Protein AF-K0S6M7-F1 (afdb_monomer_lite)

Structure (mmCIF, N/CA/C/O backbone):
data_AF-K0S6M7-F1
#
_entry.id   AF-K0S6M7-F1
#
loop_
_atom_site.group_PDB
_atom_site.id
_atom_site.type_symbol
_atom_site.label_atom_id
_atom_site.label_alt_id
_atom_site.label_comp_id
_atom_site.label_asym_id
_atom_site.label_entity_id
_atom_site.label_seq_id
_atom_site.pdbx_PDB_ins_code
_atom_site.Cartn_x
_atom_site.Cartn_y
_atom_site.Cartn_z
_atom_site.occupancy
_atom_site.B_iso_or_equiv
_atom_site.auth_seq_id
_atom_site.auth_comp_id
_atom_site.auth_asym_id
_atom_site.auth_atom_id
_atom_site.pdbx_PDB_model_num
ATOM 1 N N . MET A 1 1 ? 12.655 -8.900 68.669 1.00 44.62 1 MET A N 1
ATOM 2 C CA . MET A 1 1 ? 13.745 -7.901 68.708 1.00 44.62 1 MET A CA 1
ATOM 3 C C . MET A 1 1 ? 15.078 -8.622 68.578 1.00 44.62 1 MET A C 1
ATOM 5 O O . MET A 1 1 ? 15.475 -9.319 69.501 1.00 44.62 1 MET A O 1
ATOM 9 N N . ARG A 1 2 ? 15.719 -8.536 67.410 1.00 35.47 2 ARG A N 1
ATOM 10 C CA . ARG A 1 2 ? 17.081 -9.029 67.156 1.00 35.47 2 ARG A CA 1
ATOM 11 C C . ARG A 1 2 ? 17.797 -7.973 66.315 1.00 35.47 2 ARG A C 1
ATOM 13 O O . ARG A 1 2 ? 17.216 -7.486 65.352 1.00 35.47 2 ARG A O 1
ATOM 20 N N . GLY A 1 3 ? 18.984 -7.583 66.777 1.00 38.50 3 GLY A N 1
ATOM 21 C CA . GLY A 1 3 ? 19.804 -6.495 66.242 1.00 38.50 3 GLY A CA 1
ATOM 22 C C . GLY A 1 3 ? 20.511 -6.815 64.918 1.00 38.50 3 GLY A C 1
ATOM 23 O O . GLY A 1 3 ? 20.361 -7.921 64.390 1.00 38.50 3 GLY A O 1
ATOM 24 N N . PRO A 1 4 ? 21.265 -5.840 64.378 1.00 50.72 4 PRO A N 1
ATOM 25 C CA . PRO A 1 4 ? 21.729 -5.843 62.998 1.00 50.72 4 PRO A CA 1
ATOM 26 C C . PRO A 1 4 ? 22.989 -6.698 62.824 1.00 50.72 4 PRO A C 1
ATOM 28 O O . PRO A 1 4 ? 23.855 -6.744 63.698 1.00 50.72 4 PRO A O 1
ATOM 31 N N . ARG A 1 5 ? 23.090 -7.371 61.673 1.00 38.66 5 ARG A N 1
ATOM 32 C CA . ARG A 1 5 ? 24.299 -8.070 61.224 1.00 38.66 5 ARG A CA 1
ATOM 33 C C . ARG A 1 5 ? 25.057 -7.208 60.218 1.00 38.66 5 ARG A C 1
ATOM 35 O O . ARG A 1 5 ? 24.450 -6.558 59.373 1.00 38.66 5 ARG A O 1
ATOM 42 N N . ALA A 1 6 ? 26.374 -7.233 60.380 1.00 38.31 6 ALA A N 1
ATOM 43 C CA . ALA A 1 6 ? 27.379 -6.496 59.634 1.00 38.31 6 ALA A CA 1
ATOM 44 C C . ALA A 1 6 ? 27.453 -6.885 58.148 1.00 38.31 6 ALA A C 1
ATOM 46 O O . ALA A 1 6 ? 27.149 -8.018 57.772 1.00 38.31 6 ALA A O 1
ATOM 47 N N . ALA A 1 7 ? 27.895 -5.918 57.345 1.00 43.97 7 ALA A N 1
ATOM 48 C CA . ALA A 1 7 ? 28.248 -6.059 55.939 1.00 43.97 7 ALA A CA 1
ATOM 49 C C . ALA A 1 7 ? 29.535 -6.886 55.753 1.00 43.97 7 ALA A C 1
ATOM 51 O O . ALA A 1 7 ? 30.409 -6.836 56.623 1.00 43.97 7 ALA A O 1
ATOM 52 N N . PRO A 1 8 ? 29.696 -7.586 54.618 1.00 50.59 8 PRO A N 1
ATOM 53 C CA . PRO A 1 8 ? 31.002 -7.997 54.145 1.00 50.59 8 PRO A CA 1
ATOM 54 C C . PRO A 1 8 ? 31.508 -7.038 53.060 1.00 50.59 8 PRO A C 1
ATOM 56 O O . PRO A 1 8 ? 30.879 -6.862 52.016 1.00 50.59 8 PRO A O 1
ATOM 59 N N . ASP A 1 9 ? 32.683 -6.471 53.315 1.00 46.25 9 ASP A N 1
ATOM 60 C CA . ASP A 1 9 ? 33.577 -5.956 52.286 1.00 46.25 9 ASP A CA 1
ATOM 61 C C . ASP A 1 9 ? 34.041 -7.115 51.395 1.00 46.25 9 ASP A C 1
ATOM 63 O O . ASP A 1 9 ? 34.521 -8.140 51.885 1.00 46.25 9 ASP A O 1
ATOM 67 N N . SER A 1 10 ? 33.954 -6.939 50.079 1.00 42.34 10 SER A N 1
ATOM 68 C CA . SER A 1 10 ? 34.803 -7.680 49.147 1.00 42.34 10 SER A CA 1
ATOM 69 C C . SER A 1 10 ? 35.083 -6.830 47.912 1.00 42.34 10 SER A C 1
ATOM 71 O O . SER A 1 10 ? 34.267 -6.699 47.006 1.00 42.34 10 SER A O 1
ATOM 73 N N . ASN A 1 11 ? 36.277 -6.237 47.926 1.00 45.56 11 ASN A N 1
ATOM 74 C CA . ASN A 1 11 ? 36.994 -5.791 46.744 1.00 45.56 11 ASN A CA 1
ATOM 75 C C . ASN A 1 11 ? 37.293 -7.010 45.864 1.00 45.56 11 ASN A C 1
ATOM 77 O O . ASN A 1 11 ? 38.089 -7.867 46.244 1.00 45.56 11 ASN A O 1
ATOM 81 N N . ALA A 1 12 ? 36.694 -7.048 44.680 1.00 39.88 12 ALA A N 1
ATOM 82 C CA . ALA A 1 12 ? 37.179 -7.823 43.549 1.00 39.88 12 ALA A CA 1
ATOM 83 C C . ALA A 1 12 ? 36.986 -6.962 42.297 1.00 39.88 12 ALA A C 1
ATOM 85 O O . ALA A 1 12 ? 35.927 -6.957 41.676 1.00 39.88 12 ALA A O 1
ATOM 86 N N . SER A 1 13 ? 38.009 -6.169 41.981 1.00 39.59 13 SER A N 1
ATOM 87 C CA . SER A 1 13 ? 38.162 -5.508 40.690 1.00 39.59 13 SER A CA 1
ATOM 88 C C . SER A 1 13 ? 38.384 -6.588 39.632 1.00 39.59 13 SER A C 1
ATOM 90 O O . SER A 1 13 ? 39.463 -7.176 39.553 1.00 39.59 13 SER A O 1
ATOM 92 N N . VAL A 1 14 ? 37.338 -6.886 38.868 1.00 40.25 14 VAL A N 1
ATOM 93 C CA . VAL A 1 14 ? 37.444 -7.641 37.622 1.00 40.25 14 VAL A CA 1
ATOM 94 C C . VAL A 1 14 ? 37.704 -6.611 36.530 1.00 40.25 14 VAL A C 1
ATOM 96 O O . VAL A 1 14 ? 36.808 -5.840 36.194 1.00 40.25 14 VAL A O 1
ATOM 99 N N . ASP A 1 15 ? 38.941 -6.574 36.035 1.00 37.75 15 ASP A N 1
ATOM 100 C CA . ASP A 1 15 ? 39.286 -5.909 34.778 1.00 37.75 15 ASP A CA 1
ATOM 101 C C . ASP A 1 15 ? 38.483 -6.575 33.656 1.00 37.75 15 ASP A C 1
ATOM 103 O O . ASP A 1 15 ? 38.713 -7.737 33.306 1.00 37.75 15 ASP A O 1
ATOM 107 N N . VAL A 1 16 ? 37.501 -5.846 33.130 1.00 38.31 16 VAL A N 1
ATOM 108 C CA . VAL A 1 16 ? 36.815 -6.182 31.885 1.00 38.31 16 VAL A CA 1
ATOM 109 C C . VAL A 1 16 ? 37.610 -5.510 30.773 1.00 38.31 16 VAL A C 1
ATOM 111 O O . VAL A 1 16 ? 37.696 -4.288 30.707 1.00 38.31 16 VAL A O 1
ATOM 114 N N . SER A 1 17 ? 38.250 -6.337 29.954 1.00 37.91 17 SER A N 1
ATOM 115 C CA . SER A 1 17 ? 38.956 -5.935 28.742 1.00 37.91 17 SER A CA 1
ATOM 116 C C . SER A 1 17 ? 37.945 -5.420 27.711 1.00 37.91 17 SER A C 1
ATOM 118 O O . SER A 1 17 ? 37.214 -6.222 27.135 1.00 37.91 17 SER A O 1
ATOM 120 N N . ASP A 1 18 ? 37.913 -4.105 27.489 1.00 41.56 18 ASP A N 1
ATOM 121 C CA . ASP A 1 18 ? 37.237 -3.437 26.364 1.00 41.56 18 ASP A CA 1
ATOM 122 C C . ASP A 1 18 ? 38.025 -3.682 25.063 1.00 41.56 18 ASP A C 1
ATOM 124 O O . ASP A 1 18 ? 38.787 -2.831 24.616 1.00 41.56 18 ASP A O 1
ATOM 128 N N . ASP A 1 19 ? 37.869 -4.866 24.467 1.00 43.31 19 ASP A N 1
ATOM 129 C CA . ASP A 1 19 ? 38.424 -5.196 23.140 1.00 43.31 19 ASP A CA 1
ATOM 130 C C . ASP A 1 19 ? 37.373 -5.877 22.237 1.00 43.31 19 ASP A C 1
ATOM 132 O O . ASP A 1 19 ? 37.676 -6.760 21.436 1.00 43.31 19 ASP A O 1
ATOM 136 N N . ASP A 1 20 ? 36.113 -5.438 22.330 1.00 41.25 20 ASP A N 1
ATOM 137 C CA . ASP A 1 20 ? 35.111 -5.681 21.286 1.00 41.25 20 ASP A CA 1
ATOM 138 C C . ASP A 1 20 ? 35.155 -4.519 20.286 1.00 41.25 20 ASP A C 1
ATOM 140 O O . ASP A 1 20 ? 34.319 -3.614 20.277 1.00 41.25 20 ASP A O 1
ATOM 144 N N . ALA A 1 21 ? 36.185 -4.539 19.437 1.00 41.34 21 ALA A N 1
ATOM 145 C CA . ALA A 1 21 ? 36.197 -3.757 18.214 1.00 41.34 21 ALA A CA 1
ATOM 146 C C . ALA A 1 21 ? 34.971 -4.153 17.378 1.00 41.34 21 ALA A C 1
ATOM 148 O O . ALA A 1 21 ? 34.877 -5.281 16.885 1.00 41.34 21 ALA A O 1
ATOM 149 N N . GLU A 1 22 ? 34.025 -3.223 17.232 1.00 40.22 22 GLU A N 1
ATOM 150 C CA . GLU A 1 22 ? 32.939 -3.342 16.266 1.00 40.22 22 GLU A CA 1
ATOM 151 C C . GLU A 1 22 ? 33.528 -3.754 14.907 1.00 40.22 22 GLU A C 1
ATOM 153 O O . GLU A 1 22 ? 34.505 -3.144 14.456 1.00 40.22 22 GLU A O 1
ATOM 158 N N . PRO A 1 23 ? 32.977 -4.775 14.223 1.00 42.38 23 PRO A N 1
ATOM 159 C CA . PRO A 1 23 ? 33.370 -5.050 12.857 1.00 42.38 23 PRO A CA 1
ATOM 160 C C . PRO A 1 23 ? 32.960 -3.837 12.025 1.00 42.38 23 PRO A C 1
ATOM 162 O O . PRO A 1 23 ? 31.783 -3.649 11.715 1.00 42.38 23 PRO A O 1
ATOM 165 N N . GLY A 1 24 ? 33.944 -2.995 11.705 1.00 30.97 24 GLY A N 1
ATOM 166 C CA . GLY A 1 24 ? 33.788 -1.902 10.766 1.00 30.97 24 GLY A CA 1
ATOM 167 C C . GLY A 1 24 ? 33.140 -2.452 9.504 1.00 30.97 24 GLY A C 1
ATOM 168 O O . GLY A 1 24 ? 33.695 -3.323 8.835 1.00 30.97 24 GLY A O 1
ATOM 169 N N . PHE A 1 25 ? 31.929 -1.983 9.218 1.00 38.78 25 PHE A N 1
ATOM 170 C CA . PHE A 1 25 ? 31.289 -2.217 7.938 1.00 38.78 25 PHE A CA 1
ATOM 171 C C . PHE A 1 25 ? 32.175 -1.572 6.873 1.00 38.78 25 PHE A C 1
ATOM 173 O O . PHE A 1 25 ? 32.199 -0.349 6.734 1.00 38.78 25 PHE A O 1
ATOM 180 N N . GLU A 1 26 ? 32.921 -2.393 6.135 1.00 34.06 26 GLU A N 1
ATOM 181 C CA . GLU A 1 26 ? 33.531 -1.946 4.892 1.00 34.06 26 GLU A CA 1
ATOM 182 C C . GLU A 1 26 ? 32.406 -1.442 3.973 1.00 34.06 26 GLU A C 1
ATOM 184 O O . GLU A 1 26 ? 31.366 -2.110 3.857 1.00 34.06 26 GLU A O 1
ATOM 189 N N . PRO A 1 27 ? 32.560 -0.267 3.336 1.00 37.03 27 PRO A N 1
ATOM 190 C CA . PRO A 1 27 ? 31.619 0.171 2.323 1.00 37.03 27 PRO A CA 1
ATOM 191 C C . PRO A 1 27 ? 31.494 -0.940 1.280 1.00 37.03 27 PRO A C 1
ATOM 193 O O . PRO A 1 27 ? 32.489 -1.404 0.721 1.00 37.03 27 PRO A O 1
ATOM 196 N N . GLY A 1 28 ? 30.259 -1.406 1.069 1.00 34.97 28 GLY A N 1
ATOM 197 C CA . GLY A 1 28 ? 29.964 -2.416 0.061 1.00 34.97 28 GLY A CA 1
ATOM 198 C C . GLY A 1 28 ? 30.526 -1.998 -1.302 1.00 34.97 28 GLY A C 1
ATOM 199 O O . GLY A 1 28 ? 30.696 -0.802 -1.550 1.00 34.97 28 GLY A O 1
ATOM 200 N N . PRO A 1 29 ? 30.831 -2.959 -2.190 1.00 34.09 29 PRO A N 1
ATOM 201 C CA . PRO A 1 29 ? 31.440 -2.661 -3.477 1.00 34.09 29 PRO A CA 1
ATOM 202 C C . PRO A 1 29 ? 30.622 -1.593 -4.203 1.00 34.09 29 PRO A C 1
ATOM 204 O O . PRO A 1 29 ? 29.420 -1.767 -4.420 1.00 34.09 29 PRO A O 1
ATOM 207 N N . VAL A 1 30 ? 31.290 -0.494 -4.565 1.00 36.12 30 VAL A N 1
ATOM 208 C CA . VAL A 1 30 ? 30.743 0.537 -5.447 1.00 36.12 30 VAL A CA 1
ATOM 209 C C . VAL A 1 30 ? 30.145 -0.183 -6.660 1.00 36.12 30 VAL A C 1
ATOM 211 O O . VAL A 1 30 ? 30.861 -0.974 -7.286 1.00 36.12 30 VAL A O 1
ATOM 214 N N . PRO A 1 31 ? 28.857 0.020 -6.992 1.00 33.38 31 PRO A N 1
ATOM 215 C CA . PRO A 1 31 ? 28.248 -0.618 -8.147 1.00 33.38 31 PRO A CA 1
ATOM 216 C C . PRO A 1 31 ? 29.096 -0.340 -9.389 1.00 33.38 31 PRO A C 1
ATOM 218 O O . PRO A 1 31 ? 29.252 0.808 -9.807 1.00 33.38 31 PRO A O 1
ATOM 221 N N . VAL A 1 32 ? 29.660 -1.394 -9.982 1.00 36.50 32 VAL A N 1
ATOM 222 C CA . VAL A 1 32 ? 30.457 -1.322 -11.216 1.00 36.50 32 VAL A CA 1
ATOM 223 C C . VAL A 1 32 ? 29.512 -1.162 -12.405 1.00 36.50 32 VAL A C 1
ATOM 225 O O . VAL A 1 32 ? 29.478 -1.995 -13.295 1.00 36.50 32 VAL A O 1
ATOM 228 N N . PHE A 1 33 ? 28.704 -0.105 -12.415 1.00 42.78 33 PHE A N 1
ATOM 229 C CA . PHE A 1 33 ? 27.893 0.284 -13.567 1.00 42.78 33 PHE A CA 1
ATOM 230 C C . PHE A 1 33 ? 27.784 1.809 -13.654 1.00 42.78 33 PHE A C 1
ATOM 232 O O . PHE A 1 33 ? 26.703 2.374 -13.781 1.00 42.78 33 PHE A O 1
ATOM 239 N N . ARG A 1 34 ? 28.929 2.502 -13.644 1.00 37.34 34 ARG A N 1
ATOM 240 C CA . ARG A 1 34 ? 29.035 3.787 -14.347 1.00 37.34 34 ARG A CA 1
ATOM 241 C C . ARG A 1 34 ? 29.341 3.483 -15.810 1.00 37.34 34 ARG A C 1
ATOM 243 O O . ARG A 1 34 ? 30.497 3.461 -16.218 1.00 37.34 34 ARG A O 1
ATOM 250 N N . LEU A 1 35 ? 28.305 3.200 -16.599 1.00 34.91 35 LEU A N 1
ATOM 251 C CA . LEU A 1 35 ? 28.423 3.351 -18.047 1.00 34.91 35 LEU A CA 1
ATOM 252 C C . LEU A 1 35 ? 28.325 4.851 -18.329 1.00 34.91 35 LEU A C 1
ATOM 254 O O . LEU A 1 35 ? 27.242 5.394 -18.536 1.00 34.91 35 LEU A O 1
ATOM 258 N N . GLU A 1 36 ? 29.468 5.536 -18.276 1.00 32.94 36 GLU A N 1
ATOM 259 C CA . GLU A 1 36 ? 29.576 6.846 -18.903 1.00 32.94 36 GLU A CA 1
ATOM 260 C C . GLU A 1 36 ? 29.182 6.688 -20.373 1.00 32.94 36 GLU A C 1
ATOM 262 O O . GLU A 1 36 ? 29.663 5.795 -21.080 1.00 32.94 36 GLU A O 1
ATOM 267 N N . ARG A 1 37 ? 28.253 7.534 -20.822 1.00 33.19 37 ARG A N 1
ATOM 268 C CA . ARG A 1 37 ? 27.791 7.611 -22.207 1.00 33.19 37 ARG A CA 1
ATOM 269 C C . ARG A 1 37 ? 28.953 8.153 -23.050 1.00 33.19 37 ARG A C 1
ATOM 271 O O . ARG A 1 37 ? 29.019 9.341 -23.343 1.00 33.19 37 ARG A O 1
ATOM 278 N N . SER A 1 38 ? 29.916 7.297 -23.382 1.00 29.61 38 SER A N 1
ATOM 279 C CA . SER A 1 38 ? 31.035 7.665 -24.241 1.00 29.61 38 SER A CA 1
ATOM 280 C C . SER A 1 38 ? 30.548 7.754 -25.686 1.00 29.61 38 SER A C 1
ATOM 282 O O . SER A 1 38 ? 30.124 6.779 -26.306 1.00 29.61 38 SER A O 1
ATOM 284 N N . VAL A 1 39 ? 30.579 8.973 -26.222 1.00 38.19 39 VAL A N 1
ATOM 285 C CA . VAL A 1 39 ? 30.501 9.229 -27.659 1.00 38.19 39 VAL A CA 1
ATOM 286 C C . VAL A 1 39 ? 31.793 8.683 -28.261 1.00 38.19 39 VAL A C 1
ATOM 288 O O . VAL A 1 39 ? 32.849 9.290 -28.101 1.00 38.19 39 VAL A O 1
ATOM 291 N N . LEU A 1 40 ? 31.730 7.522 -28.915 1.00 31.81 40 LEU A N 1
ATOM 292 C CA . LEU A 1 40 ? 32.864 6.980 -29.658 1.00 31.81 40 LEU A CA 1
ATOM 293 C C . LEU A 1 40 ? 32.583 6.970 -31.156 1.00 31.81 40 LEU A C 1
ATOM 295 O O . LEU A 1 40 ? 31.690 6.298 -31.670 1.00 31.81 40 LEU A O 1
ATOM 299 N N . THR A 1 41 ? 33.408 7.765 -31.824 1.00 31.27 41 THR A N 1
ATOM 300 C CA . THR A 1 41 ? 33.643 7.839 -33.255 1.00 31.27 41 THR A CA 1
ATOM 301 C C . THR A 1 41 ? 34.254 6.542 -33.788 1.00 31.27 41 THR A C 1
ATOM 303 O O . THR A 1 41 ? 35.044 5.854 -33.145 1.00 31.27 41 THR A O 1
ATOM 306 N N . SER A 1 42 ? 33.852 6.219 -35.010 1.00 32.66 42 SER A N 1
ATOM 307 C CA . SER A 1 42 ? 34.186 5.029 -35.787 1.00 32.66 42 SER A CA 1
ATOM 308 C C . SER A 1 42 ? 35.658 4.924 -36.211 1.00 32.66 42 SER A C 1
ATOM 310 O O . SER A 1 42 ? 36.200 5.871 -36.774 1.00 32.66 42 SER A O 1
ATOM 312 N N . SER A 1 43 ? 36.246 3.732 -36.069 1.00 32.91 43 SER A N 1
ATOM 313 C CA . SER A 1 43 ? 37.188 3.044 -36.992 1.00 32.91 43 SER A CA 1
ATOM 314 C C . SER A 1 43 ? 37.694 1.776 -36.275 1.00 32.91 43 SER A C 1
ATOM 316 O O . SER A 1 43 ? 37.841 1.798 -35.063 1.00 32.91 43 SER A O 1
ATOM 318 N N . GLY A 1 44 ? 37.963 0.605 -36.848 1.00 31.78 44 GLY A N 1
ATOM 319 C CA . GLY A 1 44 ? 37.907 0.043 -38.189 1.00 31.78 44 GLY A CA 1
ATOM 320 C C . GLY A 1 44 ? 38.475 -1.397 -38.126 1.00 31.78 44 GLY A C 1
ATOM 321 O O . GLY A 1 44 ? 39.293 -1.706 -37.267 1.00 31.78 44 GLY A O 1
ATOM 322 N N . SER A 1 45 ? 38.034 -2.250 -39.061 1.00 31.77 45 SER A N 1
ATOM 323 C CA . SER A 1 45 ? 38.690 -3.458 -39.623 1.00 31.77 45 SER A CA 1
ATOM 324 C C . SER A 1 45 ? 39.039 -4.710 -38.772 1.00 31.77 45 SER A C 1
ATOM 326 O O . SER A 1 45 ? 40.071 -4.772 -38.118 1.00 31.77 45 SER A O 1
ATOM 328 N N . ALA A 1 46 ? 38.260 -5.776 -39.032 1.00 33.56 46 ALA A N 1
ATOM 329 C CA . ALA A 1 46 ? 38.624 -7.004 -39.783 1.00 33.56 46 ALA A CA 1
ATOM 330 C C . ALA A 1 46 ? 39.250 -8.268 -39.125 1.00 33.56 46 ALA A C 1
ATOM 332 O O . ALA A 1 46 ? 40.185 -8.231 -38.333 1.00 33.56 46 ALA A O 1
ATOM 333 N N . SER A 1 47 ? 38.798 -9.402 -39.703 1.00 33.03 47 SER A N 1
ATOM 334 C CA . SER A 1 47 ? 39.228 -10.820 -39.615 1.00 33.03 47 SER A CA 1
ATOM 335 C C . SER A 1 47 ? 38.682 -11.613 -38.415 1.00 33.03 47 SER A C 1
ATOM 337 O O . SER A 1 47 ? 38.681 -11.127 -37.299 1.00 33.03 47 SER A O 1
ATOM 339 N N . GLY A 1 48 ? 38.164 -12.839 -38.519 1.00 30.80 48 GLY A N 1
ATOM 340 C CA . GLY A 1 48 ? 38.042 -13.824 -39.596 1.00 30.80 48 GLY A CA 1
ATOM 341 C C . GLY A 1 48 ? 38.032 -15.213 -38.933 1.00 30.80 48 GLY A C 1
ATOM 342 O O . GLY A 1 48 ? 38.883 -15.477 -38.092 1.00 30.80 48 GLY A O 1
ATOM 343 N N . GLY A 1 49 ? 37.088 -16.104 -39.258 1.00 32.25 49 GLY A N 1
ATOM 344 C CA . GLY A 1 49 ? 37.106 -17.463 -38.695 1.00 32.25 49 GLY A CA 1
ATOM 345 C C . GLY A 1 49 ? 35.840 -18.280 -38.932 1.00 32.25 49 GLY A C 1
ATOM 346 O O . GLY A 1 49 ? 34.900 -18.233 -38.149 1.00 32.25 49 GLY A O 1
ATOM 347 N N . SER A 1 50 ? 35.831 -19.057 -40.017 1.00 36.31 50 SER A N 1
ATOM 348 C CA . SER A 1 50 ? 34.766 -19.998 -40.373 1.00 36.31 50 SER A CA 1
ATOM 349 C C . SER A 1 50 ? 34.795 -21.256 -39.495 1.00 36.31 50 SER A C 1
ATOM 351 O O . SER A 1 50 ? 35.823 -21.932 -39.434 1.00 36.31 50 SER A O 1
ATOM 353 N N . GLY A 1 51 ? 33.658 -21.640 -38.913 1.00 35.78 51 GLY A N 1
ATOM 354 C CA . GLY A 1 51 ? 33.481 -22.913 -38.210 1.00 35.78 51 GLY A CA 1
ATOM 355 C C . GLY A 1 51 ? 32.235 -23.652 -38.696 1.00 35.78 51 GLY A C 1
ATOM 356 O O . GLY A 1 51 ? 31.122 -23.330 -38.296 1.00 35.78 51 GLY A O 1
ATOM 357 N N . LYS A 1 52 ? 32.426 -24.653 -39.563 1.00 41.53 52 LYS A N 1
ATOM 358 C CA . LYS A 1 52 ? 31.397 -25.605 -40.013 1.00 41.53 52 LYS A CA 1
ATOM 359 C C . LYS A 1 52 ? 30.888 -26.435 -38.823 1.00 41.53 52 LYS A C 1
ATOM 361 O O . LYS A 1 52 ? 31.683 -27.140 -38.204 1.00 41.53 52 LYS A O 1
ATOM 366 N N . ARG A 1 53 ? 29.576 -26.448 -38.562 1.00 38.28 53 ARG A N 1
ATOM 367 C CA . ARG A 1 53 ? 28.917 -27.475 -37.730 1.00 38.28 53 ARG A CA 1
ATOM 368 C C . ARG A 1 53 ? 27.883 -28.243 -38.552 1.00 38.28 53 ARG A C 1
ATOM 370 O O . ARG A 1 53 ? 27.022 -27.650 -39.189 1.00 38.28 53 ARG A O 1
ATOM 377 N N . LYS A 1 54 ? 28.043 -29.569 -38.541 1.00 39.47 54 LYS A N 1
ATOM 378 C CA . LYS A 1 54 ? 27.140 -30.588 -39.089 1.00 39.47 54 LYS A CA 1
ATOM 379 C C . LYS A 1 54 ? 25.886 -30.702 -38.217 1.00 39.47 54 LYS A C 1
ATOM 381 O O . LYS A 1 54 ? 26.007 -30.815 -37.000 1.00 39.47 54 LYS A O 1
ATOM 386 N N . THR A 1 55 ? 24.726 -30.729 -38.857 1.00 42.69 55 THR A N 1
ATOM 387 C CA . THR A 1 55 ? 23.448 -31.224 -38.329 1.00 42.69 55 THR A CA 1
ATOM 388 C C . THR A 1 55 ? 23.410 -32.758 -38.356 1.00 42.69 55 THR A C 1
ATOM 390 O O . THR A 1 55 ? 24.054 -33.356 -39.224 1.00 42.69 55 THR A O 1
ATOM 393 N N . PRO A 1 56 ? 22.643 -33.399 -37.458 1.00 47.91 56 PRO A N 1
ATOM 394 C CA . PRO A 1 56 ? 22.081 -34.712 -37.728 1.00 47.91 56 PRO A CA 1
ATOM 395 C C . PRO A 1 56 ? 20.544 -34.690 -37.758 1.00 47.91 56 PRO A C 1
ATOM 397 O O . PRO A 1 56 ? 19.893 -34.149 -36.868 1.00 47.91 56 PRO A O 1
ATOM 400 N N . ASP A 1 57 ? 20.064 -35.269 -38.853 1.00 36.62 57 ASP A N 1
ATOM 401 C CA . ASP A 1 57 ? 18.839 -36.007 -39.167 1.00 36.62 57 ASP A CA 1
ATOM 402 C C . ASP A 1 57 ? 17.542 -35.866 -38.353 1.00 36.62 57 ASP A C 1
ATOM 404 O O . ASP A 1 57 ? 17.458 -36.028 -37.138 1.00 36.62 57 ASP A O 1
ATOM 408 N N . GLU A 1 58 ? 16.504 -35.666 -39.166 1.00 39.03 58 GLU A N 1
ATOM 409 C CA . GLU A 1 58 ? 15.074 -35.643 -38.914 1.00 39.03 58 GLU A CA 1
ATOM 410 C C . GLU A 1 58 ? 14.507 -37.022 -38.528 1.00 39.03 58 GLU A C 1
ATOM 412 O O . GLU A 1 58 ? 14.739 -38.020 -39.213 1.00 39.03 58 GLU A O 1
ATOM 417 N N . GLU A 1 59 ? 13.620 -37.050 -37.529 1.00 43.47 59 GLU A N 1
ATOM 418 C CA . GLU A 1 59 ? 12.601 -38.095 -37.397 1.00 43.47 59 GLU A CA 1
ATOM 419 C C . GLU A 1 59 ? 11.209 -37.533 -37.714 1.00 43.47 59 GLU A C 1
ATOM 421 O O . GLU A 1 59 ? 10.695 -36.611 -37.077 1.00 43.47 59 GLU A O 1
ATOM 426 N N . LYS A 1 60 ? 10.613 -38.137 -38.745 1.00 43.91 60 LYS A N 1
ATOM 427 C CA . LYS A 1 60 ? 9.279 -37.904 -39.305 1.00 43.91 60 LYS A CA 1
ATOM 428 C C . LYS A 1 60 ? 8.162 -38.012 -38.261 1.00 43.91 60 LYS A C 1
ATOM 430 O O . LYS A 1 60 ? 7.988 -39.060 -37.641 1.00 43.91 60 LYS A O 1
ATOM 435 N N . LYS A 1 61 ? 7.282 -37.006 -38.221 1.00 44.53 61 LYS A N 1
ATOM 436 C CA . LYS A 1 61 ? 5.889 -37.136 -37.753 1.00 44.53 61 LYS A CA 1
ATOM 437 C C . LYS A 1 61 ? 4.913 -36.691 -38.854 1.00 44.53 61 LYS A C 1
ATOM 439 O O . LYS A 1 61 ? 5.261 -35.811 -39.638 1.00 44.53 61 LYS A O 1
ATOM 444 N N . PRO A 1 62 ? 3.734 -37.330 -38.962 1.00 49.72 62 PRO A N 1
ATOM 445 C CA . PRO A 1 62 ? 2.844 -37.186 -40.111 1.00 49.72 62 PRO A CA 1
ATOM 446 C C . PRO A 1 62 ? 2.093 -35.849 -40.111 1.00 49.72 62 PRO A C 1
ATOM 448 O O . PRO A 1 62 ? 1.591 -35.402 -39.081 1.00 49.72 62 PRO A O 1
ATOM 451 N N . ALA A 1 63 ? 2.009 -35.256 -41.301 1.00 37.06 63 ALA A N 1
ATOM 452 C CA . ALA A 1 63 ? 1.271 -34.040 -41.602 1.00 37.06 63 ALA A CA 1
ATOM 453 C C . ALA A 1 63 ? -0.245 -34.257 -41.469 1.00 37.06 63 ALA A C 1
ATOM 455 O O . ALA A 1 63 ? -0.817 -35.134 -42.118 1.00 37.06 63 ALA A O 1
ATOM 456 N N . PHE A 1 64 ? -0.890 -33.424 -40.653 1.00 41.47 64 PHE A N 1
ATOM 457 C CA . PHE A 1 64 ? -2.317 -33.136 -40.750 1.00 41.47 64 PHE A CA 1
ATOM 458 C C . PHE A 1 64 ? -2.453 -31.850 -41.572 1.00 41.47 64 PHE A C 1
ATOM 460 O O . PHE A 1 64 ? -2.171 -30.765 -41.071 1.00 41.47 64 PHE A O 1
ATOM 467 N N . ASN A 1 65 ? -2.833 -31.992 -42.843 1.00 45.31 65 ASN A N 1
ATOM 468 C CA . ASN A 1 65 ? -3.203 -30.875 -43.710 1.00 45.31 65 ASN A CA 1
ATOM 469 C C . ASN A 1 65 ? -4.561 -30.320 -43.268 1.00 45.31 65 ASN A C 1
ATOM 471 O O . ASN A 1 65 ? -5.578 -31.004 -43.386 1.00 45.31 65 ASN A O 1
ATOM 475 N N . LEU A 1 66 ? -4.562 -29.070 -42.814 1.00 45.59 66 LEU A N 1
ATOM 476 C CA . LEU A 1 66 ? -5.731 -28.196 -42.748 1.00 45.59 66 LEU A CA 1
ATOM 477 C C . LEU A 1 66 ? -5.332 -26.855 -43.378 1.00 45.59 66 LEU A C 1
ATOM 479 O O . LEU A 1 66 ? -5.274 -25.831 -42.708 1.00 45.59 66 LEU A O 1
ATOM 483 N N . ASP A 1 67 ? -5.034 -26.894 -44.677 1.00 45.28 67 ASP A N 1
ATOM 484 C CA . ASP A 1 67 ? -4.958 -25.697 -45.511 1.00 45.28 67 ASP A CA 1
ATOM 485 C C . ASP A 1 67 ? -6.390 -25.308 -45.888 1.00 45.28 67 ASP A C 1
ATOM 487 O O . ASP A 1 67 ? -7.006 -25.874 -46.792 1.00 45.28 67 ASP A O 1
ATOM 491 N N . SER A 1 68 ? -6.935 -24.360 -45.136 1.00 51.41 68 SER A N 1
ATOM 492 C CA . SER A 1 68 ? -8.076 -23.551 -45.549 1.00 51.41 68 SER A CA 1
ATOM 493 C C . SER A 1 68 ? -7.706 -22.088 -45.326 1.00 51.41 68 SER A C 1
ATOM 495 O O . SER A 1 68 ? -8.355 -21.385 -44.554 1.00 51.41 68 SER A O 1
ATOM 497 N N . ASP A 1 69 ? -6.634 -21.656 -45.991 1.00 45.78 69 ASP A N 1
ATOM 498 C CA . ASP A 1 69 ? -6.308 -20.246 -46.181 1.00 45.78 69 ASP A CA 1
ATOM 499 C C . ASP A 1 69 ? -7.342 -19.660 -47.149 1.00 45.78 69 ASP A C 1
ATOM 501 O O . ASP A 1 69 ? -7.235 -19.753 -48.371 1.00 45.78 69 ASP A O 1
ATOM 505 N N . SER A 1 70 ? -8.422 -19.118 -46.589 1.00 53.31 70 SER A N 1
ATOM 506 C CA . SER A 1 70 ? -9.288 -18.206 -47.321 1.00 53.31 70 SER A CA 1
ATOM 507 C C . SER A 1 70 ? -8.555 -16.873 -47.441 1.00 53.31 70 SER A C 1
ATOM 509 O O . SER A 1 70 ? -8.505 -16.112 -46.471 1.00 53.31 70 SER A O 1
ATOM 511 N N . ASP A 1 71 ? -7.996 -16.622 -48.624 1.00 49.72 71 ASP A N 1
ATOM 512 C CA . ASP A 1 71 ? -7.442 -15.345 -49.081 1.00 49.72 71 ASP A CA 1
ATOM 513 C C . ASP A 1 71 ? -8.526 -14.252 -49.085 1.00 49.72 71 ASP A C 1
ATOM 515 O O . ASP A 1 71 ? -9.058 -13.845 -50.120 1.00 49.72 71 ASP A O 1
ATOM 519 N N . ALA A 1 72 ? -8.889 -13.774 -47.898 1.00 54.84 72 ALA A N 1
ATOM 520 C CA . ALA A 1 72 ? -9.450 -12.448 -47.752 1.00 54.84 72 ALA A CA 1
ATOM 521 C C . ALA A 1 72 ? -8.278 -11.470 -47.899 1.00 54.84 72 ALA A C 1
ATOM 523 O O . ALA A 1 72 ? -7.558 -11.188 -46.942 1.00 54.84 72 ALA A O 1
ATOM 524 N N . GLU A 1 73 ? -8.062 -11.005 -49.130 1.00 52.25 73 GLU A N 1
ATOM 525 C CA . GLU A 1 73 ? -7.309 -9.790 -49.457 1.00 52.25 73 GLU A CA 1
ATOM 526 C C . GLU A 1 73 ? -8.024 -8.594 -48.798 1.00 52.25 73 GLU A C 1
ATOM 528 O O . GLU A 1 73 ? -8.682 -7.783 -49.452 1.00 52.25 73 GLU A O 1
ATOM 533 N N . ASP A 1 74 ? -7.966 -8.522 -47.467 1.00 55.50 74 ASP A N 1
ATOM 534 C CA . ASP A 1 74 ? -8.321 -7.325 -46.728 1.00 55.50 74 ASP A CA 1
ATOM 535 C C . ASP A 1 74 ? -7.381 -6.231 -47.236 1.00 55.50 74 ASP A C 1
ATOM 537 O O . ASP A 1 74 ? -6.159 -6.329 -47.108 1.00 55.50 74 ASP A O 1
ATOM 541 N N . TYR A 1 75 ? -7.962 -5.204 -47.855 1.00 54.41 75 TYR A N 1
ATOM 542 C CA . TYR A 1 75 ? -7.312 -3.938 -48.171 1.00 54.41 75 TYR A CA 1
ATOM 543 C C . TYR A 1 75 ? -6.767 -3.342 -46.863 1.00 54.41 75 TYR A C 1
ATOM 545 O O . TYR A 1 75 ? -7.429 -2.558 -46.185 1.00 54.41 75 TYR A O 1
ATOM 553 N N . VAL A 1 76 ? -5.571 -3.774 -46.458 1.00 56.78 76 VAL A N 1
ATOM 554 C CA . VAL A 1 76 ? -4.878 -3.242 -45.289 1.00 56.78 76 VAL A CA 1
ATOM 555 C C . VAL A 1 76 ? -4.339 -1.878 -45.687 1.00 56.78 76 VAL A C 1
ATOM 557 O O . VAL A 1 76 ? -3.363 -1.794 -46.433 1.00 56.78 76 VAL A O 1
ATOM 560 N N . ASP A 1 77 ? -5.022 -0.852 -45.187 1.00 58.97 77 ASP A N 1
ATOM 561 C CA . ASP A 1 77 ? -4.647 0.560 -45.196 1.00 58.97 77 ASP A CA 1
ATOM 562 C C . ASP A 1 77 ? -3.114 0.742 -45.185 1.00 58.97 77 ASP A C 1
ATOM 564 O O . ASP A 1 77 ? -2.411 0.217 -44.314 1.00 58.97 77 ASP A O 1
ATOM 568 N N . GLU A 1 78 ? -2.580 1.422 -46.206 1.00 56.81 78 GLU A N 1
ATOM 569 C CA . GLU A 1 78 ? -1.137 1.544 -46.465 1.00 56.81 78 GLU A CA 1
ATOM 570 C C . GLU A 1 78 ? -0.401 2.405 -45.427 1.00 56.81 78 GLU A C 1
ATOM 572 O O . GLU A 1 78 ? 0.832 2.467 -45.439 1.00 56.81 78 GLU A O 1
ATOM 577 N N . SER A 1 79 ? -1.114 3.017 -44.479 1.00 66.50 79 SER A N 1
ATOM 578 C CA . SER A 1 79 ? -0.503 3.690 -43.339 1.00 66.50 79 SER A CA 1
ATOM 579 C C . SER A 1 79 ? -0.056 2.674 -42.282 1.00 66.50 79 SER A C 1
ATOM 581 O O . SER A 1 79 ? -0.665 2.535 -41.218 1.00 66.50 79 SER A O 1
ATOM 583 N N . LEU A 1 80 ? 1.033 1.946 -42.551 1.00 60.88 80 LEU A N 1
ATOM 584 C CA . LEU A 1 80 ? 1.767 1.306 -41.459 1.00 60.88 80 LEU A CA 1
ATOM 585 C C . LEU A 1 80 ? 2.187 2.414 -40.479 1.00 60.88 80 LEU A C 1
ATOM 587 O O . LEU A 1 80 ? 2.766 3.406 -40.929 1.00 60.88 80 LEU A O 1
ATOM 591 N N . PRO A 1 81 ? 1.890 2.281 -39.173 1.00 65.75 81 PRO A N 1
ATOM 592 C CA . PRO A 1 81 ? 2.304 3.274 -38.194 1.00 65.75 81 PRO A CA 1
ATOM 593 C C . PRO A 1 81 ? 3.816 3.456 -38.297 1.00 65.75 81 PRO A C 1
ATOM 595 O O . PRO A 1 81 ? 4.554 2.473 -38.431 1.00 65.75 81 PRO A O 1
ATOM 598 N N . ASP A 1 82 ? 4.260 4.715 -38.284 1.00 72.25 82 ASP A N 1
ATOM 599 C CA . ASP A 1 82 ? 5.675 5.042 -38.384 1.00 72.25 82 ASP A CA 1
ATOM 600 C C . ASP A 1 82 ? 6.435 4.256 -37.313 1.00 72.25 82 ASP A C 1
ATOM 602 O O . ASP A 1 82 ? 6.193 4.396 -36.110 1.00 72.25 82 ASP A O 1
ATOM 606 N N . LEU A 1 83 ? 7.349 3.397 -37.775 1.00 64.44 83 LEU A N 1
ATOM 607 C CA . LEU A 1 83 ? 8.162 2.555 -36.915 1.00 64.44 83 LEU A CA 1
ATOM 608 C C . LEU A 1 83 ? 8.855 3.420 -35.864 1.00 64.44 83 LEU A C 1
ATOM 610 O O . LEU A 1 83 ? 8.985 2.948 -34.742 1.00 64.44 83 LEU A O 1
ATOM 614 N N . SER A 1 84 ? 9.231 4.674 -36.170 1.00 65.88 84 SER A N 1
ATOM 615 C CA . SER A 1 84 ? 9.841 5.650 -35.250 1.00 65.88 84 SER A CA 1
ATOM 616 C C . SER A 1 84 ? 9.095 5.791 -33.909 1.00 65.88 84 SER A C 1
ATOM 618 O O . SER A 1 84 ? 9.754 5.809 -32.862 1.00 65.88 84 SER A O 1
ATOM 620 N N . LEU A 1 85 ? 7.761 5.689 -33.902 1.00 68.88 85 LEU A N 1
ATOM 621 C CA . LEU A 1 85 ? 6.910 5.823 -32.715 1.00 68.88 85 LEU A CA 1
ATOM 622 C C . LEU A 1 85 ? 7.193 4.761 -31.638 1.00 68.88 85 LEU A C 1
ATOM 624 O O . LEU A 1 85 ? 7.035 5.034 -30.450 1.00 68.88 85 LEU A O 1
ATOM 628 N N . TYR A 1 86 ? 7.694 3.574 -31.998 1.00 63.31 86 TYR A N 1
ATOM 629 C CA . TYR A 1 86 ? 7.922 2.488 -31.029 1.00 63.31 86 TYR A CA 1
ATOM 630 C C . TYR A 1 86 ? 9.135 2.698 -30.103 1.00 63.31 86 TYR A C 1
ATOM 632 O O . TYR A 1 86 ? 9.238 2.015 -29.086 1.00 63.31 86 TYR A O 1
ATOM 640 N N . LEU A 1 87 ? 10.063 3.610 -30.432 1.00 58.09 87 LEU A N 1
ATOM 641 C CA . LEU A 1 87 ? 11.236 3.918 -29.587 1.00 58.09 87 LEU A CA 1
ATOM 642 C C . LEU A 1 87 ? 11.160 5.304 -28.943 1.00 58.09 87 LEU A C 1
ATOM 644 O O . LEU A 1 87 ? 11.716 5.471 -27.857 1.00 58.09 87 LEU A O 1
ATOM 648 N N . TYR A 1 88 ? 10.497 6.251 -29.619 1.00 57.59 88 TYR A N 1
ATOM 649 C CA . TYR A 1 88 ? 10.519 7.685 -29.309 1.00 57.59 88 TYR A CA 1
ATOM 650 C C . TYR A 1 88 ? 9.153 8.271 -28.940 1.00 57.59 88 TYR A C 1
ATOM 652 O O . TYR A 1 88 ? 9.018 9.485 -28.871 1.00 57.59 88 TYR A O 1
ATOM 660 N N . SER A 1 89 ? 8.149 7.439 -28.661 1.00 49.81 89 SER A N 1
ATOM 661 C CA . SER A 1 89 ? 7.035 7.869 -27.810 1.00 49.81 89 SER A CA 1
ATOM 662 C C . SER A 1 89 ? 7.514 7.728 -26.356 1.00 49.81 89 SER A C 1
ATOM 664 O O . SER A 1 89 ? 7.423 6.639 -25.803 1.00 49.81 89 SER A O 1
ATOM 666 N N . GLY A 1 90 ? 8.093 8.687 -25.642 1.00 48.09 90 GLY A N 1
ATOM 667 C CA . GLY A 1 90 ? 8.355 10.102 -25.846 1.00 48.09 90 GLY A CA 1
ATOM 668 C C . GLY A 1 90 ? 9.210 10.544 -24.662 1.00 48.09 90 GLY A C 1
ATOM 669 O O . GLY A 1 90 ? 8.784 10.430 -23.519 1.00 48.09 90 GLY A O 1
ATOM 670 N N . ASP A 1 91 ? 10.407 11.061 -24.927 1.00 43.06 91 ASP A N 1
ATOM 671 C CA . ASP A 1 91 ? 11.170 11.807 -23.912 1.00 43.06 91 ASP A CA 1
ATOM 672 C C . ASP A 1 91 ? 10.486 13.162 -23.596 1.00 43.06 91 ASP A C 1
ATOM 674 O O . ASP A 1 91 ? 10.925 13.901 -22.726 1.00 43.06 91 ASP A O 1
ATOM 678 N N . SER A 1 92 ? 9.390 13.474 -24.304 1.00 43.62 92 SER A N 1
ATOM 679 C CA . SER A 1 92 ? 8.528 14.647 -24.127 1.00 43.62 92 SER A CA 1
ATOM 680 C C . SER A 1 92 ? 7.297 14.390 -23.240 1.00 43.62 92 SER A C 1
ATOM 682 O O . SER A 1 92 ? 6.468 15.288 -23.094 1.00 43.62 92 SER A O 1
ATOM 684 N N . TYR A 1 93 ? 7.110 13.184 -22.691 1.00 51.34 93 TYR A N 1
ATOM 685 C CA . TYR A 1 93 ? 6.029 12.960 -21.728 1.00 51.34 93 TYR A CA 1
ATOM 686 C C . TYR A 1 93 ? 6.411 13.545 -20.367 1.00 51.34 93 TYR A C 1
ATOM 688 O O . TYR A 1 93 ? 7.575 13.496 -19.973 1.00 51.34 93 TYR A O 1
ATOM 696 N N . ALA A 1 94 ? 5.422 14.100 -19.663 1.00 56.00 94 ALA A N 1
ATOM 697 C CA . ALA A 1 94 ? 5.608 14.632 -18.320 1.00 56.00 94 ALA A CA 1
ATOM 698 C C . ALA A 1 94 ? 6.291 13.585 -17.425 1.00 56.00 94 ALA A C 1
ATOM 700 O O . ALA A 1 94 ? 6.001 12.390 -17.525 1.00 56.00 94 ALA A O 1
ATOM 701 N N . ALA A 1 95 ? 7.229 14.025 -16.582 1.00 69.88 95 ALA A N 1
ATOM 702 C CA . ALA A 1 95 ? 7.946 13.130 -15.679 1.00 69.88 95 ALA A CA 1
ATOM 703 C C . ALA A 1 95 ? 6.940 12.338 -14.816 1.00 69.88 95 ALA A C 1
ATOM 705 O O . ALA A 1 95 ? 5.949 12.939 -14.391 1.00 69.88 95 ALA A O 1
ATOM 706 N N . PRO A 1 96 ? 7.174 11.048 -14.502 1.00 77.88 96 PRO A N 1
ATOM 707 C CA . PRO A 1 96 ? 6.276 10.255 -13.650 1.00 77.88 96 PRO A CA 1
ATOM 708 C C . PRO A 1 96 ? 5.946 10.938 -12.311 1.00 77.88 96 PRO A C 1
ATOM 710 O O . PRO A 1 96 ? 4.839 10.818 -11.785 1.00 77.88 96 PRO A O 1
ATOM 713 N N . SER A 1 97 ? 6.877 11.751 -11.808 1.00 82.06 97 SER A N 1
ATOM 714 C CA . SER A 1 97 ? 6.711 12.626 -10.648 1.00 82.06 97 SER A CA 1
ATOM 715 C C . SER A 1 97 ? 5.513 13.585 -10.761 1.00 82.06 97 SER A C 1
ATOM 717 O O . SER A 1 97 ? 4.903 13.924 -9.752 1.00 82.06 97 SER A O 1
ATOM 719 N N . SER A 1 98 ? 5.131 14.018 -11.967 1.00 80.88 98 SER A N 1
ATOM 720 C CA . SER A 1 98 ? 3.985 14.915 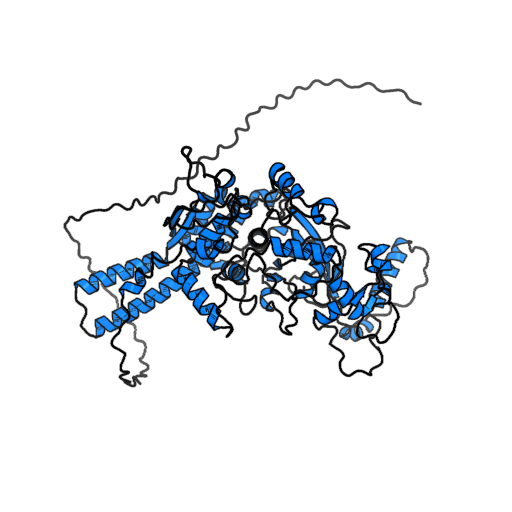-12.194 1.00 80.88 98 SER A CA 1
ATOM 721 C C . SER A 1 98 ? 2.644 14.235 -11.913 1.00 80.88 98 SER A C 1
ATOM 723 O O . SER A 1 98 ? 1.778 14.823 -11.266 1.00 80.88 98 SER A O 1
ATOM 725 N N . GLU A 1 99 ? 2.491 12.972 -12.317 1.00 81.38 99 GLU A N 1
ATOM 726 C CA . GLU A 1 99 ? 1.289 12.165 -12.069 1.00 81.38 99 GLU A CA 1
ATOM 727 C C . GLU A 1 99 ? 1.137 11.813 -10.583 1.00 81.38 99 GLU A C 1
ATOM 729 O O . GLU A 1 99 ? 0.024 11.607 -10.083 1.00 81.38 99 GLU A O 1
ATOM 734 N N . LEU A 1 100 ? 2.266 11.758 -9.870 1.00 83.56 100 LEU A N 1
ATOM 735 C CA . LEU A 1 100 ? 2.315 11.453 -8.450 1.00 83.56 100 LEU A CA 1
ATOM 736 C C . LEU A 1 100 ? 2.083 12.689 -7.574 1.00 83.56 100 LEU A C 1
ATOM 738 O O . LEU A 1 100 ? 1.238 12.652 -6.682 1.00 83.56 100 LEU A O 1
ATOM 742 N N . TRP A 1 101 ? 2.815 13.778 -7.813 1.00 86.62 101 TRP A N 1
ATOM 743 C CA . TRP A 1 101 ? 2.863 14.937 -6.913 1.00 86.62 101 TRP A CA 1
ATOM 744 C C . TRP A 1 101 ? 2.045 16.138 -7.392 1.00 86.62 101 TRP A C 1
ATOM 746 O O . TRP A 1 101 ? 1.794 17.045 -6.601 1.00 86.62 101 TRP A O 1
ATOM 756 N N . GLY A 1 102 ? 1.579 16.147 -8.644 1.00 75.94 102 GLY A N 1
ATOM 757 C CA . GLY A 1 102 ? 0.988 17.324 -9.292 1.00 75.94 102 GLY A CA 1
ATOM 758 C C . GLY A 1 102 ? -0.304 17.870 -8.671 1.00 75.94 102 GLY A C 1
ATOM 759 O O . GLY A 1 102 ? -0.741 18.948 -9.055 1.00 75.94 102 GLY A O 1
ATOM 760 N N . THR A 1 103 ? -0.930 17.172 -7.716 1.00 68.12 103 THR A N 1
ATOM 761 C CA . THR A 1 103 ? -2.143 17.663 -7.026 1.00 68.12 103 THR A CA 1
ATOM 762 C C . THR A 1 103 ? -1.904 18.247 -5.644 1.00 68.12 103 THR A C 1
ATOM 764 O O . THR A 1 103 ? -2.858 18.677 -4.991 1.00 68.12 103 THR A O 1
ATOM 767 N N . TYR A 1 104 ? -0.662 18.254 -5.164 1.00 67.50 104 TYR A N 1
ATOM 768 C CA . TYR A 1 104 ? -0.376 18.859 -3.876 1.00 67.50 104 TYR A CA 1
ATOM 769 C C . TYR A 1 104 ? -0.447 20.385 -3.982 1.00 67.50 104 TYR A C 1
ATOM 771 O O . TYR A 1 104 ? 0.164 20.960 -4.886 1.00 67.50 104 TYR A O 1
ATOM 779 N N . PRO A 1 105 ? -1.206 21.050 -3.090 1.00 60.31 105 PRO A N 1
ATOM 780 C CA . PRO A 1 105 ? -1.306 22.493 -3.102 1.00 60.31 105 PRO A CA 1
ATOM 781 C C . PRO A 1 105 ? 0.080 23.071 -2.875 1.00 60.31 105 PRO A C 1
ATOM 783 O O . PRO A 1 105 ? 0.790 22.691 -1.943 1.00 60.31 105 PRO A O 1
ATOM 786 N N . ARG A 1 106 ? 0.447 24.005 -3.743 1.00 59.69 106 ARG A N 1
ATOM 787 C CA . ARG A 1 106 ? 1.574 24.884 -3.488 1.00 59.69 106 ARG A CA 1
ATOM 788 C C . ARG A 1 106 ? 1.148 25.811 -2.372 1.00 59.69 106 ARG A C 1
ATOM 790 O O . ARG A 1 106 ? 0.071 26.406 -2.457 1.00 59.69 106 ARG A O 1
ATOM 797 N N . GLU A 1 107 ? 1.962 25.911 -1.329 1.00 55.66 107 GLU A N 1
ATOM 798 C CA . GLU A 1 107 ? 1.859 27.038 -0.413 1.00 55.66 107 GLU A CA 1
ATOM 799 C C . GLU A 1 107 ? 2.107 28.277 -1.276 1.00 55.66 107 GLU A C 1
ATOM 801 O O . GLU A 1 107 ? 3.242 28.598 -1.618 1.00 55.66 107 GLU A O 1
ATOM 806 N N . LYS A 1 108 ? 1.024 28.908 -1.749 1.00 54.94 108 LYS A N 1
ATOM 807 C CA . LYS A 1 108 ? 1.105 30.272 -2.245 1.00 54.94 108 LYS A CA 1
ATOM 808 C C . LYS A 1 108 ? 1.541 31.053 -1.026 1.00 54.94 108 LYS A C 1
ATOM 810 O O . LYS A 1 108 ? 0.752 31.188 -0.093 1.00 54.94 108 LYS A O 1
ATOM 815 N N . GLU A 1 109 ? 2.806 31.455 -0.989 1.00 53.38 109 GLU A N 1
ATOM 816 C CA . GLU A 1 109 ? 3.243 32.459 -0.036 1.00 53.38 109 GLU A CA 1
ATOM 817 C C . GLU A 1 109 ? 2.284 33.632 -0.229 1.00 53.38 109 GLU A C 1
ATOM 819 O O . GLU A 1 109 ? 2.245 34.257 -1.287 1.00 53.38 109 GLU A O 1
ATOM 824 N N . GLU A 1 110 ? 1.393 33.831 0.742 1.00 49.59 110 GLU A N 1
ATOM 825 C CA . GLU A 1 110 ? 0.498 34.980 0.803 1.00 49.59 110 GLU A CA 1
ATOM 826 C C . GLU A 1 110 ? 1.383 36.197 1.105 1.00 49.59 110 GLU A C 1
ATOM 828 O O . GLU A 1 110 ? 1.471 36.669 2.236 1.00 49.59 110 GLU A O 1
ATOM 833 N N . GLY A 1 111 ? 2.144 36.619 0.099 1.00 51.03 111 GLY A N 1
ATOM 834 C CA . GLY A 1 111 ? 3.212 37.596 0.192 1.00 51.03 111 GLY A CA 1
ATOM 835 C C . GLY A 1 111 ? 3.116 38.567 -0.969 1.00 51.03 111 GLY A C 1
ATOM 836 O O . GLY A 1 111 ? 3.748 38.359 -1.990 1.00 51.03 111 GLY A O 1
ATOM 837 N N . GLU A 1 112 ? 2.320 39.611 -0.736 1.00 48.12 112 GLU A N 1
ATOM 838 C CA . GLU A 1 112 ? 2.364 40.933 -1.371 1.00 48.12 112 GLU A CA 1
ATOM 839 C C . GLU A 1 112 ? 2.095 40.998 -2.886 1.00 48.12 112 GLU A C 1
ATOM 841 O O . GLU A 1 112 ? 2.841 40.498 -3.716 1.00 48.12 112 GLU A O 1
ATOM 846 N N . ASP A 1 113 ? 1.008 41.699 -3.221 1.00 51.66 113 ASP A N 1
ATOM 847 C CA . ASP A 1 113 ? 0.570 42.092 -4.560 1.00 51.66 113 ASP A CA 1
ATOM 848 C C . ASP A 1 113 ? 1.656 42.898 -5.311 1.00 51.66 113 ASP A C 1
ATOM 850 O O . ASP A 1 113 ? 1.574 44.124 -5.420 1.00 51.66 113 ASP A O 1
ATOM 854 N N . SER A 1 114 ? 2.698 42.240 -5.825 1.00 52.19 114 SER A N 1
ATOM 855 C CA . SER A 1 114 ? 3.599 42.850 -6.802 1.00 52.19 114 SER A CA 1
ATOM 856 C C . SER A 1 114 ? 2.991 42.703 -8.197 1.00 52.19 114 SER A C 1
ATOM 858 O O . SER A 1 114 ? 3.291 41.764 -8.933 1.00 52.19 114 SER A O 1
ATOM 860 N N . ASP A 1 115 ? 2.097 43.636 -8.531 1.00 61.41 115 ASP A N 1
ATOM 861 C CA . ASP A 1 115 ? 1.839 44.024 -9.920 1.00 61.41 115 ASP A CA 1
ATOM 862 C C . ASP A 1 115 ? 3.194 44.383 -10.567 1.00 61.41 115 ASP A C 1
ATOM 864 O O . ASP A 1 115 ? 3.965 45.138 -9.974 1.00 61.41 115 ASP A O 1
ATOM 868 N N . ASP A 1 116 ? 3.450 43.864 -11.769 1.00 59.94 116 ASP A N 1
ATOM 869 C CA . ASP A 1 116 ? 4.586 44.156 -12.667 1.00 59.94 116 ASP A CA 1
ATOM 870 C C . ASP A 1 116 ? 5.754 43.143 -12.679 1.00 59.94 116 ASP A C 1
ATOM 872 O O . ASP A 1 116 ? 6.877 43.460 -12.284 1.00 59.94 116 ASP A O 1
ATOM 876 N N . SER A 1 117 ? 5.545 41.970 -13.293 1.00 55.59 117 SER A N 1
ATOM 877 C CA . SER A 1 117 ? 6.569 41.384 -14.182 1.00 55.59 117 SER A CA 1
ATOM 878 C C . SER A 1 117 ? 5.977 40.354 -15.148 1.00 55.59 117 SER A C 1
ATOM 880 O O . SER A 1 117 ? 5.486 39.305 -14.732 1.00 55.59 117 SER A O 1
ATOM 882 N N . ASP A 1 118 ? 6.043 40.684 -16.438 1.00 59.69 118 ASP A N 1
ATOM 883 C CA . ASP A 1 118 ? 5.693 39.833 -17.574 1.00 59.69 118 ASP A CA 1
ATOM 884 C C . ASP A 1 118 ? 6.713 38.683 -17.764 1.00 59.69 118 ASP A C 1
ATOM 886 O O . ASP A 1 118 ? 7.921 38.904 -17.682 1.00 59.69 118 ASP A O 1
ATOM 890 N N . ASP A 1 119 ? 6.198 37.500 -18.121 1.00 54.53 119 ASP A N 1
ATOM 891 C CA . ASP A 1 119 ? 6.841 36.452 -18.939 1.00 54.53 119 ASP A CA 1
ATOM 892 C C . ASP A 1 119 ? 7.972 35.563 -18.375 1.00 54.53 119 ASP A C 1
ATOM 894 O O . ASP A 1 119 ? 8.735 34.997 -19.161 1.00 54.53 119 ASP A O 1
ATOM 898 N N . ASP A 1 120 ? 8.033 35.305 -17.068 1.00 55.56 120 ASP A N 1
ATOM 899 C CA . ASP A 1 120 ? 8.724 34.098 -16.593 1.00 55.56 120 ASP A CA 1
ATOM 900 C C . ASP A 1 120 ? 7.697 32.960 -16.466 1.00 55.56 120 ASP A C 1
ATOM 902 O O . ASP A 1 120 ? 6.993 32.822 -15.464 1.00 55.56 120 ASP A O 1
ATOM 906 N N . ASP A 1 121 ? 7.597 32.145 -17.526 1.00 54.88 121 ASP A N 1
ATOM 907 C CA . ASP A 1 121 ? 7.082 30.770 -17.475 1.00 54.88 121 ASP A CA 1
ATOM 908 C C . ASP A 1 121 ? 8.008 29.955 -16.550 1.00 54.88 121 ASP A C 1
ATOM 910 O O . ASP A 1 121 ? 8.760 29.086 -16.996 1.00 54.88 121 ASP A O 1
ATOM 914 N N . ASP A 1 122 ? 8.018 30.296 -15.259 1.00 54.66 122 ASP A N 1
ATOM 915 C CA . ASP A 1 122 ? 8.749 29.592 -14.223 1.00 54.66 122 ASP A CA 1
ATOM 916 C C . ASP A 1 122 ? 8.282 28.144 -14.268 1.00 54.66 122 ASP A C 1
ATOM 918 O O . ASP A 1 122 ? 7.163 27.828 -13.846 1.00 54.66 122 ASP A O 1
ATOM 922 N N . ASP A 1 123 ? 9.141 27.287 -14.833 1.00 56.78 123 ASP A N 1
ATOM 923 C CA . ASP A 1 123 ? 9.009 25.839 -14.868 1.00 56.78 123 ASP A CA 1
ATOM 924 C C . ASP A 1 123 ? 8.488 25.403 -13.504 1.00 56.78 123 ASP A C 1
ATOM 926 O O . ASP A 1 123 ? 9.222 25.406 -12.513 1.00 56.78 123 ASP A O 1
ATOM 930 N N . GLU A 1 124 ? 7.187 25.110 -13.451 1.00 60.00 124 GLU A N 1
ATOM 931 C CA . GLU A 1 124 ? 6.439 24.880 -12.228 1.00 60.00 124 GLU A CA 1
ATOM 932 C C . GLU A 1 124 ? 7.038 23.644 -11.531 1.00 60.00 124 GLU A C 1
ATOM 934 O O . GLU A 1 124 ? 6.525 22.534 -11.667 1.00 60.00 124 GLU A O 1
ATOM 939 N N . ALA A 1 125 ? 8.094 23.821 -10.734 1.00 63.94 125 ALA A N 1
ATOM 940 C CA . ALA A 1 125 ? 8.831 22.724 -10.126 1.00 63.94 125 ALA A CA 1
ATOM 941 C C . ALA A 1 125 ? 7.901 21.915 -9.210 1.00 63.94 125 ALA A C 1
ATOM 943 O O . ALA A 1 125 ? 7.264 22.436 -8.289 1.00 63.94 125 ALA A O 1
ATOM 944 N N . LEU A 1 126 ? 7.763 20.623 -9.501 1.00 70.88 126 LEU A N 1
ATOM 945 C CA . LEU A 1 126 ? 6.944 19.704 -8.714 1.00 70.88 126 LEU A CA 1
ATOM 946 C C . LEU A 1 126 ? 7.557 19.558 -7.322 1.00 70.88 126 LEU A C 1
ATOM 948 O O . LEU A 1 126 ? 8.693 19.114 -7.185 1.00 70.88 126 LEU A O 1
ATOM 952 N N . THR A 1 127 ? 6.806 19.923 -6.287 1.00 80.50 127 THR A N 1
ATOM 953 C CA . THR A 1 127 ? 7.291 19.881 -4.906 1.00 80.50 127 THR A CA 1
ATOM 954 C C . THR A 1 127 ? 6.825 18.601 -4.224 1.00 80.50 127 THR A C 1
ATOM 956 O O . THR A 1 127 ? 5.624 18.343 -4.115 1.00 80.50 127 THR A O 1
ATOM 959 N N . ILE A 1 128 ? 7.768 17.797 -3.731 1.00 85.06 128 ILE A N 1
ATOM 960 C CA . ILE A 1 128 ? 7.435 16.604 -2.949 1.00 85.06 128 ILE A CA 1
ATOM 961 C C . ILE A 1 128 ? 6.956 17.058 -1.565 1.00 85.06 128 ILE A C 1
ATOM 963 O O . ILE A 1 128 ? 7.641 17.841 -0.905 1.00 85.06 128 ILE A O 1
ATOM 967 N N . PRO A 1 129 ? 5.816 16.564 -1.059 1.00 84.06 129 PRO A N 1
ATOM 968 C CA . PRO A 1 129 ? 5.280 17.059 0.198 1.00 84.06 129 PRO A CA 1
ATOM 969 C C . PRO A 1 129 ? 6.156 16.630 1.374 1.00 84.06 129 PRO A C 1
ATOM 971 O O . PRO A 1 129 ? 6.554 15.467 1.482 1.00 84.06 129 PRO A O 1
ATOM 974 N N . GLN A 1 130 ? 6.356 17.537 2.329 1.00 81.94 130 GLN A N 1
ATOM 975 C CA . GLN A 1 130 ? 7.286 17.343 3.446 1.00 81.94 130 GLN A CA 1
ATOM 976 C C . GLN A 1 130 ? 7.038 16.059 4.257 1.00 81.94 130 GLN A C 1
ATOM 978 O O . GLN A 1 130 ? 7.978 15.407 4.708 1.00 81.94 130 GLN A O 1
ATOM 983 N N . SER A 1 131 ? 5.778 15.637 4.414 1.00 84.62 131 SER A N 1
ATOM 984 C CA . SER A 1 131 ? 5.454 14.375 5.105 1.00 84.62 131 SER A CA 1
ATOM 985 C C . SER A 1 131 ? 6.060 13.132 4.432 1.00 84.62 131 SER A C 1
ATOM 987 O O . SER A 1 131 ? 6.466 12.195 5.121 1.00 84.62 131 SER A O 1
ATOM 989 N N . TRP A 1 132 ? 6.187 13.127 3.103 1.00 90.25 132 TRP A N 1
ATOM 990 C CA . TRP A 1 132 ? 6.841 12.052 2.354 1.00 90.25 132 TRP A CA 1
ATOM 991 C C . TRP A 1 132 ? 8.363 12.112 2.493 1.00 90.25 132 TRP A C 1
ATOM 993 O O . TRP A 1 132 ? 9.001 11.074 2.665 1.00 90.25 132 TRP A O 1
ATOM 1003 N N . LEU A 1 133 ? 8.930 13.322 2.508 1.00 89.12 133 LEU A N 1
ATOM 1004 C CA . LEU A 1 133 ? 10.365 13.570 2.690 1.00 89.12 133 LEU A CA 1
ATOM 1005 C C . LEU A 1 133 ? 10.868 13.241 4.099 1.00 89.12 133 LEU A C 1
ATOM 1007 O O . LEU A 1 133 ? 12.044 12.953 4.285 1.00 89.12 133 LEU A O 1
ATOM 1011 N N . ARG A 1 134 ? 9.986 13.230 5.100 1.00 86.94 134 ARG A N 1
ATOM 1012 C CA . ARG A 1 134 ? 10.311 12.801 6.471 1.00 86.94 134 ARG A CA 1
ATOM 1013 C C . ARG A 1 134 ? 10.220 11.290 6.674 1.00 86.94 134 ARG A C 1
ATOM 1015 O O . ARG A 1 134 ? 10.724 10.767 7.667 1.00 86.94 134 ARG A O 1
ATOM 1022 N N . SER A 1 135 ? 9.560 10.584 5.761 1.00 91.81 135 SER A N 1
ATOM 1023 C CA . SER A 1 135 ? 9.148 9.199 5.979 1.00 91.81 135 SER A CA 1
ATOM 1024 C C . SER A 1 135 ? 10.098 8.204 5.322 1.00 91.81 135 SER A C 1
ATOM 1026 O O . SER A 1 135 ? 10.376 8.280 4.126 1.00 91.81 135 SER A O 1
ATOM 1028 N N . GLY A 1 136 ? 10.553 7.234 6.112 1.00 95.00 136 GLY A N 1
ATOM 1029 C CA . GLY A 1 136 ? 11.387 6.109 5.689 1.00 95.00 136 GLY A CA 1
ATOM 1030 C C . GLY A 1 136 ? 10.914 4.803 6.326 1.00 95.00 136 GLY A C 1
ATOM 1031 O O . GLY A 1 136 ? 10.061 4.802 7.216 1.00 95.00 136 GLY A O 1
ATOM 1032 N N . PHE A 1 137 ? 11.459 3.672 5.882 1.00 97.50 137 PHE A N 1
ATOM 1033 C CA . PHE A 1 137 ? 11.056 2.348 6.366 1.00 97.50 137 PHE A CA 1
ATOM 1034 C C . PHE A 1 137 ? 11.805 1.965 7.651 1.00 97.50 137 PHE A C 1
ATOM 1036 O O . PHE A 1 137 ? 12.724 1.147 7.634 1.00 97.50 137 PHE A O 1
ATOM 1043 N N . LYS A 1 138 ? 11.414 2.555 8.787 1.00 96.44 138 LYS A N 1
ATOM 1044 C CA . LYS A 1 138 ? 11.999 2.254 10.107 1.00 96.44 138 LYS A CA 1
ATOM 1045 C C . LYS A 1 138 ? 11.132 1.259 10.875 1.00 96.44 138 LYS A C 1
ATOM 1047 O O . LYS A 1 138 ? 9.924 1.455 11.005 1.00 96.44 138 LYS A O 1
ATOM 1052 N N . LEU A 1 139 ? 11.751 0.193 11.385 1.00 97.44 139 LEU A N 1
ATOM 1053 C CA . LEU A 1 139 ? 11.083 -0.747 12.283 1.00 97.44 139 LEU A CA 1
ATOM 1054 C C . LEU A 1 139 ? 10.829 -0.073 13.635 1.00 97.44 139 LEU A C 1
ATOM 1056 O O . LEU A 1 139 ? 11.685 0.646 14.147 1.00 97.44 139 LEU A O 1
ATOM 1060 N N . SER A 1 140 ? 9.659 -0.315 14.211 1.00 96.25 140 SER A N 1
ATOM 1061 C CA . SER A 1 140 ? 9.336 0.120 15.564 1.00 96.25 140 SER A CA 1
ATOM 1062 C C . SER A 1 140 ? 10.221 -0.551 16.614 1.00 96.25 140 SER A C 1
ATOM 1064 O O . SER A 1 140 ? 10.682 -1.675 16.429 1.00 96.25 140 SER A O 1
ATOM 1066 N N . GLU A 1 141 ? 10.377 0.094 17.770 1.00 94.56 141 GLU A N 1
ATOM 1067 C CA . GLU A 1 141 ? 11.164 -0.439 18.895 1.00 94.56 141 GLU A CA 1
ATOM 1068 C C . GLU A 1 141 ? 10.648 -1.796 19.401 1.00 94.56 141 GLU A C 1
ATOM 1070 O O . GLU A 1 141 ? 11.411 -2.645 19.857 1.00 94.56 141 GLU A O 1
ATOM 1075 N N . CYS A 1 142 ? 9.337 -2.041 19.299 1.00 93.88 142 CYS A N 1
ATOM 1076 C CA . CYS A 1 142 ? 8.743 -3.329 19.660 1.00 93.88 142 CYS A CA 1
ATOM 1077 C C . CYS A 1 142 ? 8.898 -4.400 18.561 1.00 93.88 142 CYS A C 1
ATOM 1079 O O . CYS A 1 142 ? 8.466 -5.542 18.738 1.00 93.88 142 CYS A O 1
ATOM 1081 N N . GLY A 1 143 ? 9.494 -4.047 17.419 1.00 96.19 143 GLY A N 1
ATOM 1082 C CA . GLY A 1 143 ? 9.802 -4.943 16.310 1.00 96.19 143 GLY A CA 1
ATOM 1083 C C . GLY A 1 143 ? 8.587 -5.433 15.523 1.00 96.19 143 GLY A C 1
ATOM 1084 O O . GLY A 1 143 ? 8.722 -6.340 14.710 1.00 96.19 143 GLY A O 1
ATOM 1085 N N . HIS A 1 144 ? 7.388 -4.906 15.778 1.00 95.88 144 HIS A N 1
ATOM 1086 C CA . HIS A 1 144 ? 6.146 -5.447 15.218 1.00 95.88 144 HIS A CA 1
ATOM 1087 C C . HIS A 1 144 ? 5.752 -4.858 13.864 1.00 95.88 144 HIS A C 1
ATOM 1089 O O . HIS A 1 144 ? 4.868 -5.405 13.213 1.00 95.88 144 HIS A O 1
ATOM 1095 N N . GLY A 1 145 ? 6.371 -3.782 13.406 1.00 96.81 145 GLY A N 1
ATOM 1096 C CA . GLY A 1 145 ? 6.027 -3.205 12.114 1.00 96.81 145 GLY A CA 1
ATOM 1097 C C . GLY A 1 145 ? 6.694 -1.866 11.902 1.00 96.81 145 GLY A C 1
ATOM 1098 O O . GLY A 1 145 ? 7.458 -1.402 12.749 1.00 96.81 145 GLY A O 1
ATOM 1099 N N . LEU A 1 146 ? 6.419 -1.258 10.756 1.00 97.38 146 LEU A N 1
ATOM 1100 C CA . LEU A 1 146 ? 6.998 0.031 10.423 1.00 97.38 146 LEU A CA 1
ATOM 1101 C C . LEU A 1 146 ? 6.273 1.162 11.145 1.00 97.38 146 LEU A C 1
ATOM 1103 O O . LEU A 1 146 ? 5.062 1.092 11.362 1.00 97.38 146 LEU A O 1
ATOM 1107 N N . VAL A 1 147 ? 7.016 2.204 11.500 1.00 94.31 147 VAL A N 1
ATOM 1108 C CA . VAL A 1 147 ? 6.485 3.383 12.185 1.00 94.31 147 VAL A CA 1
ATOM 1109 C C . VAL A 1 147 ? 6.731 4.634 11.348 1.00 94.31 147 VAL A C 1
ATOM 1111 O O . VAL A 1 147 ? 7.785 4.783 10.731 1.00 94.31 147 VAL A O 1
ATOM 1114 N N . ALA A 1 148 ? 5.746 5.527 11.309 1.00 91.25 148 ALA A N 1
ATOM 1115 C CA . ALA A 1 148 ? 5.913 6.837 10.699 1.00 91.25 148 ALA A CA 1
ATOM 1116 C C . ALA A 1 148 ? 6.875 7.696 11.536 1.00 91.25 148 ALA A C 1
ATOM 1118 O O . ALA A 1 148 ? 6.905 7.603 12.765 1.00 91.25 148 ALA A O 1
ATOM 1119 N N . GLY A 1 149 ? 7.652 8.555 10.873 1.00 83.81 149 GLY A N 1
ATOM 1120 C CA . GLY A 1 149 ? 8.519 9.509 11.560 1.00 83.81 149 GLY A CA 1
ATOM 1121 C C . GLY A 1 149 ? 7.703 10.425 12.475 1.00 83.81 149 GLY A C 1
ATOM 1122 O O . GLY A 1 149 ? 6.669 10.964 12.069 1.00 83.81 149 GLY A O 1
ATOM 1123 N N . SER A 1 150 ? 8.157 10.595 13.719 1.00 80.50 150 SER A N 1
ATOM 1124 C CA . SER A 1 150 ? 7.582 11.609 14.605 1.00 80.50 150 SER A CA 1
ATOM 1125 C C . SER A 1 150 ? 8.013 13.002 14.134 1.00 80.50 150 SER A C 1
ATOM 1127 O O . SER A 1 150 ? 9.178 13.163 13.769 1.00 80.50 150 SER A O 1
ATOM 1129 N N . PRO A 1 151 ? 7.112 14.003 14.144 1.00 79.62 151 PRO A N 1
ATOM 1130 C CA . PRO A 1 151 ? 7.490 15.380 13.847 1.00 79.62 151 PRO A CA 1
ATOM 1131 C C . PRO A 1 151 ? 8.488 15.887 14.891 1.00 79.62 151 PRO A C 1
ATOM 1133 O O . PRO A 1 151 ? 8.482 15.425 16.038 1.00 79.62 151 PRO A O 1
ATOM 1136 N N . THR A 1 152 ? 9.315 16.857 14.510 1.00 81.31 152 THR A N 1
ATOM 1137 C CA . THR A 1 152 ? 10.194 17.536 15.472 1.00 81.31 152 THR A CA 1
ATOM 1138 C C . THR A 1 152 ? 9.362 18.324 16.488 1.00 81.31 152 THR A C 1
ATOM 1140 O O . THR A 1 152 ? 8.205 18.668 16.232 1.00 81.31 152 THR A O 1
ATOM 1143 N N . ASP A 1 153 ? 9.923 18.632 17.661 1.00 81.00 153 ASP A N 1
ATOM 1144 C CA . ASP A 1 153 ? 9.204 19.413 18.679 1.00 81.00 153 ASP A CA 1
ATOM 1145 C C . ASP A 1 153 ? 8.800 20.808 18.160 1.00 81.00 153 ASP A C 1
ATOM 1147 O O . ASP A 1 153 ? 7.750 21.329 18.539 1.00 81.00 153 ASP A O 1
ATOM 1151 N N . GLU A 1 154 ? 9.593 21.390 17.256 1.00 81.44 154 GLU A N 1
ATOM 1152 C CA . GLU A 1 154 ? 9.313 22.673 16.605 1.00 81.44 154 GLU A CA 1
ATOM 1153 C C . GLU A 1 154 ? 8.128 22.577 15.641 1.00 81.44 154 GLU A C 1
ATOM 1155 O O . GLU A 1 154 ? 7.190 23.369 15.736 1.00 81.44 154 GLU A O 1
ATOM 1160 N N . GLU A 1 155 ? 8.113 21.564 14.773 1.00 75.75 155 GLU A N 1
ATOM 1161 C CA . GLU A 1 155 ? 6.996 21.278 13.865 1.00 75.75 155 GLU A CA 1
ATOM 1162 C C . GLU A 1 155 ? 5.722 20.953 14.645 1.00 75.75 155 GLU A C 1
ATOM 1164 O O . GLU A 1 155 ? 4.628 21.424 14.323 1.00 75.75 155 GLU A O 1
ATOM 1169 N N . PHE A 1 156 ? 5.865 20.167 15.712 1.00 75.81 156 PHE A N 1
ATOM 1170 C CA . PHE A 1 156 ? 4.778 19.845 16.617 1.00 75.81 156 PHE A CA 1
ATOM 1171 C C . PHE A 1 156 ? 4.228 21.111 17.280 1.00 75.81 156 PHE A C 1
ATOM 1173 O O . PHE A 1 156 ? 3.009 21.289 17.336 1.00 75.81 156 PHE A O 1
ATOM 1180 N N . ALA A 1 157 ? 5.097 22.018 17.734 1.00 77.94 157 ALA A N 1
ATOM 1181 C CA . ALA A 1 157 ? 4.708 23.286 18.339 1.00 77.94 157 ALA A CA 1
ATOM 1182 C C . ALA A 1 157 ? 4.058 24.254 17.339 1.00 77.94 157 ALA A C 1
ATOM 1184 O O . ALA A 1 157 ? 3.056 24.876 17.692 1.00 77.94 157 ALA A O 1
ATOM 1185 N N . ALA A 1 158 ? 4.584 24.371 16.116 1.00 74.31 158 ALA A N 1
ATOM 1186 C CA . ALA A 1 158 ? 4.020 25.198 15.049 1.00 74.31 158 ALA A CA 1
ATOM 1187 C C . ALA A 1 158 ? 2.616 24.710 14.669 1.00 74.31 158 ALA A C 1
ATOM 1189 O O . ALA A 1 158 ? 1.648 25.465 14.722 1.00 74.31 158 ALA A O 1
ATOM 1190 N N . SER A 1 159 ? 2.490 23.406 14.436 1.00 67.38 159 SER A N 1
ATOM 1191 C CA . SER A 1 159 ? 1.220 22.742 14.160 1.00 67.38 159 SER A CA 1
ATOM 1192 C C . SER A 1 159 ? 0.232 22.873 15.318 1.00 67.38 159 SER A C 1
ATOM 1194 O O . SER A 1 159 ? -0.931 23.166 15.104 1.00 67.38 159 SER A O 1
ATOM 1196 N N . LYS A 1 160 ? 0.658 22.758 16.581 1.00 68.56 160 LYS A N 1
ATOM 1197 C CA . LYS A 1 160 ? -0.240 22.953 17.735 1.00 68.56 160 LYS A CA 1
ATOM 1198 C C . LYS A 1 160 ? -0.800 24.381 17.829 1.00 68.56 160 LYS A C 1
ATOM 1200 O O . LYS A 1 160 ? -1.835 24.579 18.466 1.00 68.56 160 LYS A O 1
ATOM 1205 N N . ARG A 1 161 ? -0.114 25.373 17.247 1.00 68.44 161 ARG A N 1
ATOM 1206 C CA . ARG A 1 161 ? -0.601 26.760 17.167 1.00 68.44 161 ARG A CA 1
ATOM 1207 C C . ARG A 1 161 ? -1.611 26.944 16.036 1.00 68.44 161 ARG A C 1
ATOM 1209 O O . ARG A 1 161 ? -2.530 27.736 16.215 1.00 68.44 161 ARG A O 1
ATOM 1216 N N . SER A 1 162 ? -1.459 26.222 14.924 1.00 64.06 162 SER A N 1
ATOM 1217 C CA . SER A 1 162 ? -2.374 26.285 13.777 1.00 64.06 162 SER A CA 1
ATOM 1218 C C . SER A 1 162 ? -3.553 25.306 13.863 1.00 64.06 162 SER A C 1
ATOM 1220 O O . SER A 1 162 ? -4.604 25.574 13.289 1.00 64.06 162 SER A O 1
ATOM 1222 N N . ASN A 1 163 ? -3.410 24.198 14.598 1.00 61.09 163 ASN A N 1
ATOM 1223 C CA . ASN A 1 163 ? -4.331 23.063 14.553 1.00 61.09 163 ASN A CA 1
ATOM 1224 C C . ASN A 1 163 ? -5.297 22.946 15.737 1.00 61.09 163 ASN A C 1
ATOM 1226 O O . ASN A 1 163 ? -5.153 23.538 16.810 1.00 61.09 163 ASN A O 1
ATOM 1230 N N . SER A 1 164 ? -6.327 22.144 15.475 1.00 60.78 164 SER A N 1
ATOM 1231 C CA . SER A 1 164 ? -7.623 22.145 16.135 1.00 60.78 164 SER A CA 1
ATOM 1232 C C . SER A 1 164 ? -7.677 21.603 17.561 1.00 60.78 164 SER A C 1
ATOM 1234 O O . SER A 1 164 ? -6.768 20.949 18.085 1.00 60.78 164 SER A O 1
ATOM 1236 N N . ALA A 1 165 ? -8.833 21.837 18.190 1.00 64.75 165 ALA A N 1
ATOM 1237 C CA . ALA A 1 165 ? -9.193 21.333 19.510 1.00 64.75 165 ALA A CA 1
ATOM 1238 C C . ALA A 1 165 ? -9.007 19.805 19.669 1.00 64.75 165 ALA A C 1
ATOM 1240 O O . ALA A 1 165 ? -8.805 19.350 20.797 1.00 64.75 165 ALA A O 1
ATOM 1241 N N . MET A 1 166 ? -8.993 19.014 18.581 1.00 64.81 166 MET A N 1
ATOM 1242 C CA . MET A 1 166 ? -8.794 17.557 18.649 1.00 64.81 166 MET A CA 1
ATOM 1243 C C . MET A 1 166 ? -7.448 17.153 19.266 1.00 64.81 166 MET A C 1
ATOM 1245 O O . MET A 1 166 ? -7.406 16.195 20.037 1.00 64.81 166 MET A O 1
ATOM 1249 N N . PHE A 1 167 ? -6.365 17.885 18.987 1.00 66.69 167 PHE A N 1
ATOM 1250 C CA . PHE A 1 167 ? -5.037 17.584 19.548 1.00 66.69 167 PHE A CA 1
ATOM 1251 C C . PHE A 1 167 ? -4.847 18.142 20.956 1.00 66.69 167 PHE A C 1
ATOM 1253 O O . PHE A 1 167 ? -3.993 17.673 21.710 1.00 66.69 167 PHE A O 1
ATOM 1260 N N . ARG A 1 168 ? -5.627 19.161 21.328 1.00 69.38 168 ARG A N 1
ATOM 1261 C CA . ARG A 1 168 ? -5.539 19.784 22.653 1.00 69.38 168 ARG A CA 1
ATOM 1262 C C . ARG A 1 168 ? -6.345 19.015 23.690 1.00 69.38 168 ARG A C 1
ATOM 1264 O O . ARG A 1 168 ? -5.803 18.700 24.753 1.00 69.38 168 ARG A O 1
ATOM 1271 N N . ASP A 1 169 ? -7.591 18.686 23.361 1.00 68.12 169 ASP A N 1
ATOM 1272 C CA . ASP A 1 169 ? -8.581 18.165 24.310 1.00 68.12 169 ASP A CA 1
ATOM 1273 C C . ASP A 1 169 ? -9.377 16.960 23.779 1.00 68.12 169 ASP A C 1
ATOM 1275 O O . ASP A 1 169 ? -10.141 16.361 24.530 1.00 68.12 169 ASP A O 1
ATOM 1279 N N . GLY A 1 170 ? -9.176 16.569 22.517 1.00 66.00 170 GLY A N 1
ATOM 1280 C CA . GLY A 1 170 ? -9.863 15.441 21.890 1.00 66.00 170 GLY A CA 1
ATOM 1281 C C . GLY A 1 170 ? -9.179 14.076 22.070 1.00 66.00 170 GLY A C 1
ATOM 1282 O O . GLY A 1 170 ? -8.135 13.958 22.724 1.00 66.00 170 GLY A O 1
ATOM 1283 N N . PRO A 1 171 ? -9.739 13.020 21.449 1.00 62.69 171 PRO A N 1
ATOM 1284 C CA . PRO A 1 171 ? -9.259 11.639 21.588 1.00 62.69 171 PRO A CA 1
ATOM 1285 C C . PRO A 1 171 ? -7.833 11.426 21.055 1.00 62.69 171 PRO A C 1
ATOM 1287 O O . PRO A 1 171 ? -7.159 10.474 21.446 1.00 62.69 171 PRO A O 1
ATOM 1290 N N . LEU A 1 172 ? -7.332 12.342 20.220 1.00 67.31 172 LEU A N 1
ATOM 1291 C CA . LEU A 1 172 ? -5.991 12.289 19.632 1.00 67.31 172 LEU A CA 1
ATOM 1292 C C . LEU A 1 172 ? -4.915 12.999 20.470 1.00 67.31 172 LEU A C 1
ATOM 1294 O O . LEU A 1 172 ? -3.749 13.013 20.086 1.00 67.31 172 LEU A O 1
ATOM 1298 N N . LYS A 1 173 ? -5.254 13.544 21.647 1.00 69.94 173 LYS A N 1
ATOM 1299 C CA . LYS A 1 173 ? -4.338 14.332 22.498 1.00 69.94 173 LYS A CA 1
ATOM 1300 C C . LYS A 1 173 ? -2.998 13.657 22.815 1.00 69.94 173 LYS A C 1
ATOM 1302 O O . LYS A 1 173 ? -1.988 14.334 22.995 1.00 69.94 173 LYS A O 1
ATOM 1307 N N . LYS A 1 174 ? -2.981 12.327 22.941 1.00 66.75 174 LYS A N 1
ATOM 1308 C CA . LYS A 1 174 ? -1.775 11.553 23.296 1.00 66.75 174 LYS A CA 1
ATOM 1309 C C . LYS A 1 174 ? -1.018 11.012 22.089 1.00 66.75 174 LYS A C 1
ATOM 1311 O O . LYS A 1 174 ? 0.040 10.414 22.255 1.00 66.75 174 LYS A O 1
ATOM 1316 N N . ALA A 1 175 ? -1.556 11.192 20.894 1.00 61.44 175 ALA A N 1
ATOM 1317 C CA . ALA A 1 175 ? -1.082 10.495 19.725 1.00 61.44 175 ALA A CA 1
ATOM 1318 C C . ALA A 1 175 ? -0.139 11.400 18.918 1.00 61.44 175 ALA A C 1
ATOM 1320 O O . ALA A 1 175 ? -0.537 12.090 17.980 1.00 61.44 175 ALA A O 1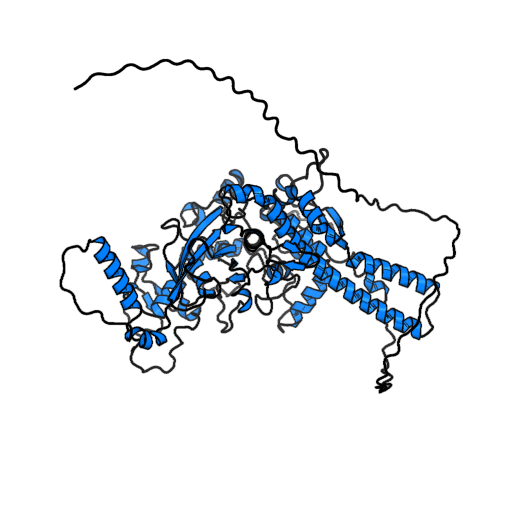
ATOM 1321 N N . ARG A 1 176 ? 1.129 11.445 19.347 1.00 56.84 176 ARG A N 1
ATOM 1322 C CA . ARG A 1 176 ? 2.196 12.147 18.617 1.00 56.84 176 ARG A CA 1
ATOM 1323 C C . ARG A 1 176 ? 2.416 11.462 17.261 1.00 56.84 176 ARG A C 1
ATOM 1325 O O . ARG A 1 176 ? 2.421 10.240 17.201 1.00 56.84 176 ARG A O 1
ATOM 1332 N N . GLY A 1 177 ? 2.566 12.246 16.190 1.00 55.53 177 GLY A N 1
ATOM 1333 C CA . GLY A 1 177 ? 2.812 11.736 14.830 1.00 55.53 177 GLY A CA 1
ATOM 1334 C C . GLY A 1 177 ? 1.574 11.313 14.029 1.00 55.53 177 GLY A C 1
ATOM 1335 O O . GLY A 1 177 ? 1.714 10.945 12.862 1.00 55.53 177 GLY A O 1
ATOM 1336 N N . ILE A 1 178 ? 0.370 11.400 14.609 1.00 60.62 178 ILE A N 1
ATOM 1337 C CA . ILE A 1 178 ? -0.885 11.151 13.884 1.00 60.62 178 ILE A CA 1
ATOM 1338 C C . ILE A 1 178 ? -1.167 12.286 12.897 1.00 60.62 178 ILE A C 1
ATOM 1340 O O . ILE A 1 178 ? -0.813 13.434 13.128 1.00 60.62 178 ILE A O 1
ATOM 1344 N N . PHE A 1 179 ? -1.821 11.966 11.788 1.00 55.78 179 PHE A N 1
ATOM 1345 C CA . PHE A 1 179 ? -2.560 12.909 10.950 1.00 55.78 179 PHE A CA 1
ATOM 1346 C C . PHE A 1 179 ? -3.069 14.157 11.723 1.00 55.78 179 PHE A C 1
ATOM 1348 O O . PHE A 1 179 ? -3.711 13.973 12.757 1.00 55.78 179 PHE A O 1
ATOM 1355 N N . PRO A 1 180 ? -2.789 15.403 11.277 1.00 55.69 180 PRO A N 1
ATOM 1356 C CA . PRO A 1 180 ? -2.351 15.799 9.935 1.00 55.69 180 PRO A CA 1
ATOM 1357 C C . PRO A 1 180 ? -0.830 15.815 9.716 1.00 55.69 180 PRO A C 1
ATOM 1359 O O . PRO A 1 180 ? -0.395 16.158 8.623 1.00 55.69 180 PRO A O 1
ATOM 1362 N N . TYR A 1 181 ? -0.004 15.453 10.709 1.00 65.00 181 TYR A N 1
ATOM 1363 C CA . TYR A 1 181 ? 1.462 15.554 10.576 1.00 65.00 181 TYR A CA 1
ATOM 1364 C C . TYR A 1 181 ? 2.019 14.719 9.421 1.00 65.00 181 TYR A C 1
ATOM 1366 O O . TYR A 1 181 ? 2.964 15.124 8.746 1.00 65.00 181 TYR A O 1
ATOM 1374 N N . ASN A 1 182 ? 1.408 13.559 9.194 1.00 74.88 182 ASN A N 1
ATOM 1375 C CA . ASN A 1 182 ? 1.752 12.660 8.115 1.00 74.88 182 ASN A CA 1
ATOM 1376 C C . ASN A 1 182 ? 0.531 12.433 7.216 1.00 74.88 182 ASN A C 1
ATOM 1378 O O . ASN A 1 182 ? -0.587 12.225 7.694 1.00 74.88 182 ASN A O 1
ATOM 1382 N N . CYS A 1 183 ? 0.753 12.466 5.902 1.00 86.06 183 CYS A N 1
ATOM 1383 C CA . CYS A 1 183 ? -0.271 12.194 4.898 1.00 86.06 183 CYS A CA 1
ATOM 1384 C C . CYS A 1 183 ? -0.811 10.760 5.039 1.00 86.06 183 CYS A C 1
ATOM 1386 O O . CYS A 1 183 ? -0.027 9.826 5.206 1.00 86.06 183 CYS A O 1
ATOM 1388 N N . LYS A 1 184 ? -2.125 10.537 4.873 1.00 87.88 184 LYS A N 1
ATOM 1389 C CA . LYS A 1 184 ? -2.700 9.174 4.850 1.00 87.88 184 LYS A CA 1
ATOM 1390 C C . LYS A 1 184 ? -2.018 8.259 3.828 1.00 87.88 184 LYS A C 1
ATOM 1392 O O . LYS A 1 184 ? -1.851 7.072 4.099 1.00 87.88 184 LYS A O 1
ATOM 1397 N N . GLY A 1 185 ? -1.547 8.813 2.708 1.00 91.69 185 GLY A N 1
ATOM 1398 C CA . GLY A 1 185 ? -0.775 8.072 1.711 1.00 91.69 185 GLY A CA 1
ATOM 1399 C C . GLY A 1 185 ? 0.532 7.489 2.259 1.00 91.69 185 GLY A C 1
ATOM 1400 O O . GLY A 1 185 ? 0.867 6.351 1.943 1.00 91.69 185 GLY A O 1
ATOM 1401 N N . VAL A 1 186 ? 1.211 8.189 3.176 1.00 93.44 186 VAL A N 1
ATOM 1402 C CA . VAL A 1 186 ? 2.394 7.652 3.870 1.00 93.44 186 VAL A CA 1
ATOM 1403 C C . VAL A 1 186 ? 2.009 6.435 4.707 1.00 93.44 186 VAL A C 1
ATOM 1405 O O . VAL A 1 186 ? 2.679 5.405 4.630 1.00 93.44 186 VAL A O 1
ATOM 1408 N N . SER A 1 187 ? 0.905 6.498 5.466 1.00 93.31 187 SER A N 1
ATOM 1409 C CA . SER A 1 187 ? 0.458 5.312 6.210 1.00 93.31 187 SER A CA 1
ATOM 1410 C C . SER A 1 187 ? 0.075 4.153 5.310 1.00 93.31 187 SER A C 1
ATOM 1412 O O . SER A 1 187 ? 0.304 3.013 5.703 1.00 93.31 187 SER A O 1
ATOM 1414 N N . ALA A 1 188 ? -0.473 4.423 4.122 1.00 95.12 188 ALA A N 1
ATOM 1415 C CA . ALA A 1 188 ? -0.813 3.390 3.152 1.00 95.12 188 ALA A CA 1
ATOM 1416 C C . ALA A 1 188 ? 0.441 2.626 2.722 1.00 95.12 188 ALA A C 1
ATOM 1418 O O . ALA A 1 188 ? 0.480 1.402 2.828 1.00 95.12 188 ALA A O 1
ATOM 1419 N N . VAL A 1 189 ? 1.502 3.347 2.348 1.00 97.44 189 VAL A N 1
ATOM 1420 C CA . VAL A 1 189 ? 2.777 2.750 1.924 1.00 97.44 189 VAL A CA 1
ATOM 1421 C C . VAL A 1 189 ? 3.473 2.019 3.078 1.00 97.44 189 VAL A C 1
ATOM 1423 O O . VAL A 1 189 ? 3.898 0.876 2.911 1.00 97.44 189 VAL A O 1
ATOM 1426 N N . LEU A 1 190 ? 3.539 2.609 4.277 1.00 97.50 190 LEU A N 1
ATOM 1427 C CA . LEU A 1 190 ? 4.138 1.948 5.447 1.00 97.50 190 LEU A CA 1
ATOM 1428 C C . LEU A 1 190 ? 3.352 0.703 5.884 1.00 97.50 190 LEU A C 1
ATOM 1430 O O . LEU A 1 190 ? 3.949 -0.308 6.268 1.00 97.50 190 LEU A O 1
ATOM 1434 N N . SER A 1 191 ? 2.020 0.752 5.812 1.00 97.62 191 SER A N 1
ATOM 1435 C CA . SER A 1 191 ? 1.154 -0.389 6.129 1.00 97.62 191 SER A CA 1
ATOM 1436 C C . SER A 1 191 ? 1.283 -1.481 5.076 1.00 97.62 191 SER A C 1
ATOM 1438 O O . SER A 1 191 ? 1.404 -2.645 5.440 1.00 97.62 191 SER A O 1
ATOM 1440 N N . LEU A 1 192 ? 1.350 -1.121 3.791 1.00 98.38 192 LEU A N 1
ATOM 1441 C CA . LEU A 1 192 ? 1.606 -2.055 2.697 1.00 98.38 192 LEU A CA 1
ATOM 1442 C C . LEU A 1 192 ? 2.925 -2.799 2.903 1.00 98.38 192 LEU A C 1
ATOM 1444 O O . LEU A 1 192 ? 2.940 -4.028 2.910 1.00 98.38 192 LEU A O 1
ATOM 1448 N N . VAL A 1 193 ? 4.023 -2.078 3.139 1.00 98.62 193 VAL A N 1
ATOM 1449 C CA . VAL A 1 193 ? 5.325 -2.720 3.361 1.00 98.62 193 VAL A CA 1
ATOM 1450 C C . VAL A 1 193 ? 5.313 -3.551 4.643 1.00 98.62 193 VAL A C 1
ATOM 1452 O O . VAL A 1 193 ? 5.823 -4.667 4.643 1.00 98.62 193 VAL A O 1
ATOM 1455 N N . THR A 1 194 ? 4.653 -3.090 5.711 1.00 98.56 194 THR A N 1
ATOM 1456 C CA . THR A 1 194 ? 4.463 -3.911 6.916 1.00 98.56 194 THR A CA 1
ATOM 1457 C C . THR A 1 194 ? 3.703 -5.200 6.591 1.00 98.56 194 THR A C 1
ATOM 1459 O O . THR A 1 194 ? 4.149 -6.278 6.971 1.00 98.56 194 THR A O 1
ATOM 1462 N N . ALA A 1 195 ? 2.607 -5.136 5.836 1.00 98.38 195 ALA A N 1
ATOM 1463 C CA . ALA A 1 195 ? 1.861 -6.316 5.412 1.00 98.38 195 ALA A CA 1
ATOM 1464 C C . ALA A 1 195 ? 2.722 -7.272 4.566 1.00 98.38 195 ALA A C 1
ATOM 1466 O O . ALA A 1 195 ? 2.650 -8.485 4.763 1.00 98.38 195 ALA A O 1
ATOM 1467 N N . LEU A 1 196 ? 3.606 -6.749 3.706 1.00 98.31 196 LEU A N 1
ATOM 1468 C CA . LEU A 1 196 ? 4.565 -7.557 2.946 1.00 98.31 196 LEU A CA 1
ATOM 1469 C C . LEU A 1 196 ? 5.543 -8.306 3.861 1.00 98.31 196 LEU A C 1
ATOM 1471 O O . LEU A 1 196 ? 5.739 -9.506 3.666 1.00 98.31 196 LEU A O 1
ATOM 1475 N N . LEU A 1 197 ? 6.064 -7.658 4.912 1.00 98.06 197 LEU A N 1
ATOM 1476 C CA . LEU A 1 197 ? 6.916 -8.318 5.914 1.00 98.06 197 LEU A CA 1
ATOM 1477 C C . LEU A 1 197 ? 6.212 -9.520 6.566 1.00 98.06 197 LEU A C 1
ATOM 1479 O O . LEU A 1 197 ? 6.835 -10.568 6.753 1.00 98.06 197 LEU A O 1
ATOM 1483 N N . TYR A 1 198 ? 4.920 -9.383 6.888 1.00 97.44 198 TYR A N 1
ATOM 1484 C CA . TYR A 1 198 ? 4.120 -10.451 7.503 1.00 97.44 198 TYR A CA 1
ATOM 1485 C C . TYR A 1 198 ? 3.690 -11.536 6.515 1.00 97.44 198 TYR A C 1
ATOM 1487 O O . TYR A 1 198 ? 3.663 -12.710 6.878 1.00 97.44 198 TYR A O 1
ATOM 1495 N N . SER A 1 199 ? 3.384 -11.168 5.271 1.00 97.12 199 SER A N 1
ATOM 1496 C CA . SER A 1 199 ? 3.038 -12.130 4.221 1.00 97.12 199 SER A CA 1
ATOM 1497 C C . SER A 1 199 ? 4.222 -13.010 3.802 1.00 97.12 199 SER A C 1
ATOM 1499 O O . SER A 1 199 ? 4.020 -14.131 3.337 1.00 97.12 199 SER A O 1
ATOM 1501 N N . GLY A 1 200 ? 5.454 -12.515 3.978 1.00 97.06 200 GLY A N 1
ATOM 1502 C CA . GLY A 1 200 ? 6.665 -13.182 3.506 1.00 97.06 200 GLY A CA 1
ATOM 1503 C C . GLY A 1 200 ? 6.861 -13.085 1.991 1.00 97.06 200 GLY A C 1
ATOM 1504 O O . GLY A 1 200 ? 7.575 -13.914 1.425 1.00 97.06 200 GLY A O 1
ATOM 1505 N N . ALA A 1 201 ? 6.227 -12.107 1.337 1.00 97.31 201 ALA A N 1
ATOM 1506 C CA . ALA A 1 201 ? 6.412 -11.846 -0.082 1.00 97.31 201 ALA A CA 1
ATOM 1507 C C . ALA A 1 201 ? 7.889 -11.597 -0.420 1.00 97.31 201 ALA A C 1
ATOM 1509 O O . ALA A 1 201 ? 8.578 -10.807 0.229 1.00 97.31 201 ALA A O 1
ATOM 1510 N N . SER A 1 202 ? 8.371 -12.297 -1.442 1.00 97.69 202 SER A N 1
ATOM 1511 C CA . SER A 1 202 ? 9.738 -12.179 -1.946 1.00 97.69 202 SER A CA 1
ATOM 1512 C C . SER A 1 202 ? 9.794 -12.524 -3.430 1.00 97.69 202 SER A C 1
ATOM 1514 O O . SER A 1 202 ? 9.003 -13.333 -3.922 1.00 97.69 202 SER A O 1
ATOM 1516 N N . VAL A 1 203 ? 10.762 -11.941 -4.135 1.00 97.31 203 VAL A N 1
ATOM 1517 C CA . VAL A 1 203 ? 11.061 -12.298 -5.525 1.00 97.31 203 VAL A CA 1
ATOM 1518 C C . VAL A 1 203 ? 11.724 -13.678 -5.559 1.00 97.31 203 VAL A C 1
ATOM 1520 O O . VAL A 1 203 ? 12.764 -13.895 -4.931 1.00 97.31 203 VAL A O 1
ATOM 1523 N N . GLN A 1 204 ? 11.117 -14.611 -6.289 1.00 94.62 204 GLN A N 1
ATOM 1524 C CA . GLN A 1 204 ? 11.606 -15.965 -6.520 1.00 94.62 204 GLN A CA 1
ATOM 1525 C C . GLN A 1 204 ? 11.682 -16.218 -8.025 1.00 94.62 204 GLN A C 1
ATOM 1527 O O . GLN A 1 204 ? 10.660 -16.334 -8.697 1.00 94.62 204 GLN A O 1
ATOM 1532 N N . SER A 1 205 ? 12.902 -16.351 -8.546 1.00 89.00 205 SER A N 1
ATOM 1533 C CA . SER A 1 205 ? 13.162 -16.453 -9.988 1.00 89.00 205 SER A CA 1
ATOM 1534 C C . SER A 1 205 ? 12.635 -15.218 -10.734 1.00 89.00 205 SER A C 1
ATOM 1536 O O . SER A 1 205 ? 13.250 -14.163 -10.648 1.00 89.00 205 SER A O 1
ATOM 1538 N N . ASP A 1 206 ? 11.494 -15.330 -11.410 1.00 92.88 206 ASP A N 1
ATOM 1539 C CA . ASP A 1 206 ? 10.870 -14.311 -12.255 1.00 92.88 206 ASP A CA 1
ATOM 1540 C C . ASP A 1 206 ? 9.532 -13.786 -11.698 1.00 92.88 206 ASP A C 1
ATOM 1542 O O . ASP A 1 206 ? 8.935 -12.869 -12.271 1.00 92.88 206 ASP A O 1
ATOM 1546 N N . ALA A 1 207 ? 9.063 -14.319 -10.568 1.00 95.75 207 ALA A N 1
ATOM 1547 C CA . ALA A 1 207 ? 7.776 -13.974 -9.977 1.00 95.75 207 ALA A CA 1
ATOM 1548 C C . ALA A 1 207 ? 7.893 -13.616 -8.491 1.00 95.75 207 ALA A C 1
ATOM 1550 O O . ALA A 1 207 ? 8.812 -14.033 -7.787 1.00 95.75 207 ALA A O 1
ATOM 1551 N N . VAL A 1 208 ? 6.924 -12.851 -7.994 1.00 97.12 208 VAL A N 1
ATOM 1552 C CA . VAL A 1 208 ? 6.753 -12.642 -6.554 1.00 97.12 208 VAL A CA 1
ATOM 1553 C C . VAL A 1 208 ? 5.900 -13.771 -5.994 1.00 97.12 208 VAL A C 1
ATOM 1555 O O . VAL A 1 208 ? 4.867 -14.116 -6.567 1.00 97.12 208 VAL A O 1
ATOM 1558 N N . SER A 1 209 ? 6.334 -14.336 -4.870 1.00 96.25 209 SER A N 1
ATOM 1559 C CA . SER A 1 209 ? 5.580 -15.351 -4.140 1.00 96.25 209 SER A CA 1
ATOM 1560 C C . SER A 1 209 ? 5.639 -15.105 -2.636 1.00 96.25 209 SER A C 1
ATOM 1562 O O . SER A 1 209 ? 6.666 -14.689 -2.089 1.00 96.25 209 SER A O 1
ATOM 1564 N N . CYS A 1 210 ? 4.531 -15.407 -1.958 1.00 94.31 210 CYS A N 1
ATOM 1565 C CA . CYS A 1 210 ? 4.426 -15.438 -0.503 1.00 94.31 210 CYS A CA 1
ATOM 1566 C C . CYS A 1 210 ? 4.596 -16.849 0.092 1.00 94.31 210 CYS A C 1
ATOM 1568 O O . CYS A 1 210 ? 4.443 -17.015 1.302 1.00 94.31 210 CYS A O 1
ATOM 1570 N N . ASP A 1 211 ? 4.924 -17.872 -0.707 1.00 89.44 211 ASP A N 1
ATOM 1571 C CA . ASP A 1 211 ? 5.052 -19.278 -0.271 1.00 89.44 211 ASP A CA 1
ATOM 1572 C C . ASP A 1 211 ? 6.448 -19.635 0.262 1.00 89.44 211 ASP A C 1
ATOM 1574 O O . ASP A 1 211 ? 6.896 -20.781 0.212 1.00 89.44 211 ASP A O 1
ATOM 1578 N N . GLY A 1 212 ? 7.162 -18.644 0.797 1.00 85.12 212 GLY A N 1
ATOM 1579 C CA . GLY A 1 212 ? 8.484 -18.851 1.372 1.00 85.12 212 GLY A CA 1
ATOM 1580 C C . GLY A 1 212 ? 8.479 -19.870 2.518 1.00 85.12 212 GLY A C 1
ATOM 1581 O O . GLY A 1 212 ? 7.569 -19.910 3.344 1.00 85.12 212 GLY A O 1
ATOM 1582 N N . THR A 1 213 ? 9.554 -20.653 2.616 1.00 89.62 213 THR A N 1
ATOM 1583 C CA . THR A 1 213 ? 9.801 -21.595 3.726 1.00 89.62 213 THR A CA 1
ATOM 1584 C C . THR A 1 213 ? 10.246 -20.904 5.018 1.00 89.62 213 THR A C 1
ATOM 1586 O O . THR A 1 213 ? 10.448 -21.562 6.039 1.00 89.62 213 THR A O 1
ATOM 1589 N N . ARG A 1 214 ? 10.436 -19.578 4.988 1.00 92.75 214 ARG A N 1
ATOM 1590 C CA . ARG A 1 214 ? 10.858 -18.803 6.157 1.00 92.75 214 ARG A CA 1
ATOM 1591 C C . ARG A 1 214 ? 9.759 -18.797 7.214 1.00 92.75 214 ARG A C 1
ATOM 1593 O O . ARG A 1 214 ? 8.577 -18.690 6.896 1.00 92.75 214 ARG A O 1
ATOM 1600 N N . ARG A 1 215 ? 10.173 -18.831 8.483 1.00 94.19 215 ARG A N 1
ATOM 1601 C CA . ARG A 1 215 ? 9.267 -18.653 9.622 1.00 94.19 215 ARG A CA 1
ATOM 1602 C C . ARG A 1 215 ? 8.517 -17.316 9.472 1.00 94.19 215 ARG A C 1
ATOM 1604 O O . ARG A 1 215 ? 9.163 -16.299 9.208 1.00 94.19 215 ARG A O 1
ATOM 1611 N N . PRO A 1 216 ? 7.186 -17.285 9.593 1.00 93.06 216 PRO A N 1
ATOM 1612 C CA . PRO A 1 216 ? 6.396 -16.057 9.546 1.00 93.06 216 PRO A CA 1
ATOM 1613 C C . PRO A 1 216 ? 6.902 -14.973 10.504 1.00 93.06 216 PRO A C 1
ATOM 1615 O O . PRO A 1 216 ? 7.478 -15.268 11.551 1.00 93.06 216 PRO A O 1
ATOM 1618 N N . PHE A 1 217 ? 6.734 -13.702 10.129 1.00 95.12 217 PHE A N 1
ATOM 1619 C CA . PHE A 1 217 ? 7.297 -12.579 10.893 1.00 95.12 217 PHE A CA 1
ATOM 1620 C C . PHE A 1 217 ? 6.646 -12.419 12.275 1.00 95.12 217 PHE A C 1
ATOM 1622 O O . PHE A 1 217 ? 7.320 -12.062 13.240 1.00 95.12 217 PHE A O 1
ATOM 1629 N N . ASP A 1 218 ? 5.353 -12.729 12.394 1.00 92.69 218 ASP A N 1
ATOM 1630 C CA . ASP A 1 218 ? 4.611 -12.734 13.658 1.00 92.69 218 ASP A CA 1
ATOM 1631 C C . ASP A 1 218 ? 5.139 -13.787 14.633 1.00 92.69 218 ASP A C 1
ATOM 1633 O O . ASP A 1 218 ? 5.193 -13.529 15.835 1.00 92.69 218 ASP A O 1
ATOM 1637 N N . GLU A 1 219 ? 5.601 -14.927 14.123 1.00 93.81 219 GLU A N 1
ATOM 1638 C CA . GLU A 1 219 ? 6.130 -16.016 14.941 1.00 93.81 219 GLU A CA 1
ATOM 1639 C C . GLU A 1 219 ? 7.517 -15.706 15.517 1.00 93.81 219 GLU A C 1
ATOM 1641 O O . GLU A 1 219 ? 7.904 -16.340 16.496 1.00 93.81 219 GLU A O 1
ATOM 1646 N N . LEU A 1 220 ? 8.270 -14.758 14.947 1.00 95.94 220 LEU A N 1
ATOM 1647 C CA . LEU A 1 220 ? 9.588 -14.344 15.440 1.00 95.94 220 LEU A CA 1
ATOM 1648 C C . LEU A 1 220 ? 9.507 -13.598 16.783 1.00 95.94 220 LEU A C 1
ATOM 1650 O O . LEU A 1 220 ? 8.590 -12.820 17.040 1.00 95.94 220 LEU A O 1
ATOM 1654 N N . THR A 1 221 ? 10.520 -13.776 17.628 1.00 96.25 221 THR A N 1
ATOM 1655 C CA . THR A 1 221 ? 10.734 -12.941 18.819 1.00 96.25 221 THR A CA 1
ATOM 1656 C C . THR A 1 221 ? 11.128 -11.516 18.422 1.00 96.25 221 THR A C 1
ATOM 1658 O O . THR A 1 221 ? 11.609 -11.275 17.317 1.00 96.25 221 THR A O 1
ATOM 1661 N N . CYS A 1 222 ? 10.987 -10.552 19.337 1.00 96.06 222 CYS A N 1
ATOM 1662 C CA . CYS A 1 222 ? 11.367 -9.160 19.070 1.00 96.06 222 CYS A CA 1
ATOM 1663 C C . CYS A 1 222 ? 12.827 -9.026 18.584 1.00 96.06 222 CYS A C 1
ATOM 1665 O O . CYS A 1 222 ? 13.085 -8.344 17.595 1.00 96.06 222 CYS A O 1
ATOM 1667 N N . GLN A 1 223 ? 13.774 -9.729 19.215 1.00 97.62 223 GLN A N 1
ATOM 1668 C CA . GLN A 1 223 ? 15.185 -9.701 18.809 1.00 97.62 223 GLN A CA 1
ATOM 1669 C C . GLN A 1 223 ? 15.413 -10.342 17.433 1.00 97.62 223 GLN A C 1
ATOM 1671 O O . GLN A 1 223 ? 16.158 -9.795 16.622 1.00 97.62 223 GLN A O 1
ATOM 1676 N N . GLU A 1 224 ? 14.761 -11.474 17.147 1.00 97.94 224 GLU A N 1
ATOM 1677 C CA . GLU A 1 224 ? 14.819 -12.110 15.823 1.00 97.94 224 GLU A CA 1
ATOM 1678 C C . GLU A 1 224 ? 14.262 -11.180 14.739 1.00 97.94 224 GLU A C 1
ATOM 1680 O O . GLU A 1 224 ? 14.879 -11.042 13.686 1.00 97.94 224 GLU A O 1
ATOM 1685 N N . ARG A 1 225 ? 13.152 -10.477 15.005 1.00 97.88 225 ARG A N 1
ATOM 1686 C CA . ARG A 1 225 ? 12.581 -9.511 14.055 1.00 97.88 225 ARG A CA 1
ATOM 1687 C C . ARG A 1 225 ? 13.548 -8.386 13.733 1.00 97.88 225 ARG A C 1
ATOM 1689 O O . ARG A 1 225 ? 13.708 -8.080 12.561 1.00 97.88 225 ARG A O 1
ATOM 1696 N N . HIS A 1 226 ? 14.225 -7.818 14.730 1.00 97.81 226 HIS A N 1
ATOM 1697 C CA . HIS A 1 226 ? 15.240 -6.787 14.496 1.00 97.81 226 HIS A CA 1
ATOM 1698 C C . HIS A 1 226 ? 16.412 -7.313 13.658 1.00 97.81 226 HIS A C 1
ATOM 1700 O O . HIS A 1 226 ? 16.864 -6.626 12.747 1.00 97.81 226 HIS A O 1
ATOM 1706 N N . ARG A 1 227 ? 16.873 -8.543 13.920 1.00 98.19 227 ARG A N 1
ATOM 1707 C CA . ARG A 1 227 ? 17.966 -9.172 13.159 1.00 98.19 227 ARG A CA 1
ATOM 1708 C C . ARG A 1 227 ? 17.580 -9.484 11.714 1.00 98.19 227 ARG A C 1
ATOM 1710 O O . ARG A 1 227 ? 18.392 -9.312 10.814 1.00 98.19 227 ARG A O 1
ATOM 1717 N N . GLU A 1 228 ? 16.356 -9.953 11.484 1.00 97.94 228 GLU A N 1
ATOM 1718 C CA . GLU A 1 228 ? 15.876 -10.321 10.147 1.00 97.94 228 GLU A CA 1
ATOM 1719 C C . GLU A 1 228 ? 15.255 -9.157 9.365 1.00 97.94 228 GLU A C 1
ATOM 1721 O O . GLU A 1 228 ? 14.960 -9.309 8.176 1.00 97.94 228 GLU A O 1
ATOM 1726 N N . PHE A 1 229 ? 15.043 -8.009 10.013 1.00 98.25 229 PHE A N 1
ATOM 1727 C CA . PHE A 1 229 ? 14.309 -6.883 9.448 1.00 98.25 229 PHE A CA 1
ATOM 1728 C C . PHE A 1 229 ? 14.871 -6.436 8.105 1.00 98.25 229 PHE A C 1
ATOM 1730 O O . PHE A 1 229 ? 14.133 -6.395 7.127 1.00 98.25 229 PHE A O 1
ATOM 1737 N N . ASP A 1 230 ? 16.173 -6.170 8.040 1.00 98.50 230 ASP A N 1
ATOM 1738 C CA . ASP A 1 230 ? 16.809 -5.628 6.840 1.00 98.50 230 ASP A CA 1
ATOM 1739 C C . ASP A 1 230 ? 16.679 -6.586 5.647 1.00 98.50 230 ASP A C 1
ATOM 1741 O O . ASP A 1 230 ? 16.341 -6.165 4.542 1.00 98.50 230 ASP A O 1
ATOM 1745 N N . ALA A 1 231 ? 16.845 -7.894 5.869 1.00 98.25 231 ALA A N 1
ATOM 1746 C CA . ALA A 1 231 ? 16.675 -8.896 4.818 1.00 98.25 231 ALA A CA 1
ATOM 1747 C C . ALA A 1 231 ? 15.220 -8.981 4.325 1.00 98.25 231 ALA A C 1
ATOM 1749 O O . ALA A 1 231 ? 14.980 -9.072 3.120 1.00 98.25 231 ALA A O 1
ATOM 1750 N N . ARG A 1 232 ? 14.244 -8.931 5.240 1.00 98.00 232 ARG A N 1
ATOM 1751 C CA . ARG A 1 232 ? 12.815 -8.970 4.891 1.00 98.00 232 ARG A CA 1
ATOM 1752 C C . ARG A 1 232 ? 12.336 -7.673 4.249 1.00 98.00 232 ARG A C 1
ATOM 1754 O O . ARG A 1 232 ? 11.497 -7.723 3.358 1.00 98.00 232 ARG A O 1
ATOM 1761 N N . LEU A 1 233 ? 12.886 -6.531 4.656 1.00 98.62 233 LEU A N 1
ATOM 1762 C CA . LEU A 1 233 ? 12.607 -5.241 4.039 1.00 98.62 233 LEU A CA 1
ATOM 1763 C C . LEU A 1 233 ? 13.117 -5.218 2.595 1.00 98.62 233 LEU A C 1
ATOM 1765 O O . LEU A 1 233 ? 12.377 -4.813 1.706 1.00 98.62 233 LEU A O 1
ATOM 1769 N N . VAL A 1 234 ? 14.328 -5.727 2.339 1.00 98.62 234 VAL A N 1
ATOM 1770 C CA . VAL A 1 234 ? 14.840 -5.890 0.968 1.00 98.62 234 VAL A CA 1
ATOM 1771 C C . VAL A 1 234 ? 13.900 -6.756 0.131 1.00 98.62 234 VAL A C 1
ATOM 1773 O O . VAL A 1 234 ? 13.567 -6.378 -0.991 1.00 98.62 234 VAL A O 1
ATOM 1776 N N . ASP A 1 235 ? 13.440 -7.890 0.664 1.00 98.31 235 ASP A N 1
ATOM 1777 C CA . ASP A 1 235 ? 12.502 -8.774 -0.039 1.00 98.31 235 ASP A CA 1
ATOM 1778 C C . ASP A 1 235 ? 11.159 -8.074 -0.334 1.00 98.31 235 ASP A C 1
ATOM 1780 O O . ASP A 1 235 ? 10.672 -8.141 -1.462 1.00 98.31 235 ASP A O 1
ATOM 1784 N N . ALA A 1 236 ? 10.601 -7.329 0.625 1.00 98.44 236 ALA A N 1
ATOM 1785 C CA . ALA A 1 236 ? 9.353 -6.587 0.450 1.00 98.44 236 ALA A CA 1
ATOM 1786 C C . ALA A 1 236 ? 9.471 -5.470 -0.604 1.00 98.44 236 ALA A C 1
ATOM 1788 O O . ALA A 1 236 ? 8.669 -5.409 -1.536 1.00 98.44 236 ALA A O 1
ATOM 1789 N N . LEU A 1 237 ? 10.488 -4.609 -0.488 1.00 98.75 237 LEU A N 1
ATOM 1790 C CA . LEU A 1 237 ? 10.697 -3.484 -1.405 1.00 98.75 237 LEU A CA 1
ATOM 1791 C C . LEU A 1 237 ? 11.045 -3.967 -2.818 1.00 98.75 237 LEU A C 1
ATOM 1793 O O . LEU A 1 237 ? 10.479 -3.475 -3.792 1.00 98.75 237 LEU A O 1
ATOM 1797 N N . SER A 1 238 ? 11.924 -4.969 -2.943 1.00 98.50 238 SER A N 1
ATOM 1798 C CA . SER A 1 238 ? 12.263 -5.545 -4.252 1.00 98.50 238 SER A CA 1
ATOM 1799 C C . SER A 1 238 ? 11.063 -6.203 -4.922 1.00 98.50 238 SER A C 1
ATOM 1801 O O . SER A 1 238 ? 10.944 -6.104 -6.136 1.00 98.50 238 SER A O 1
ATOM 1803 N N . SER A 1 239 ? 10.136 -6.793 -4.162 1.00 98.56 239 SER A N 1
ATOM 1804 C CA . SER A 1 239 ? 8.915 -7.375 -4.728 1.00 98.56 239 SER A CA 1
ATOM 1805 C C . SER A 1 239 ? 8.001 -6.316 -5.358 1.00 98.56 239 SER A C 1
ATOM 1807 O O . SER A 1 239 ? 7.487 -6.541 -6.450 1.00 98.56 239 SER A O 1
ATOM 1809 N N . LEU A 1 240 ? 7.843 -5.147 -4.725 1.00 98.56 240 LEU A N 1
ATOM 1810 C CA . LEU A 1 240 ? 7.065 -4.035 -5.292 1.00 98.56 240 LEU A CA 1
ATOM 1811 C 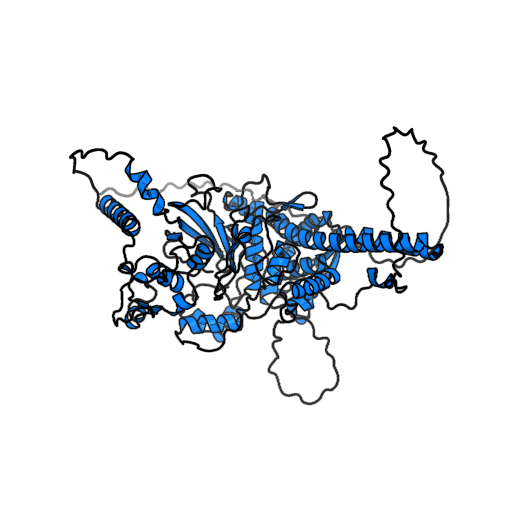C . LEU A 1 240 ? 7.697 -3.500 -6.586 1.00 98.56 240 LEU A C 1
ATOM 1813 O O . LEU A 1 240 ? 7.016 -3.361 -7.600 1.00 98.56 240 LEU A O 1
ATOM 1817 N N . VAL A 1 241 ? 9.012 -3.256 -6.574 1.00 98.44 241 VAL A N 1
ATOM 1818 C CA . VAL A 1 241 ? 9.731 -2.761 -7.762 1.00 98.44 241 VAL A CA 1
ATOM 1819 C C . VAL A 1 241 ? 9.754 -3.815 -8.877 1.00 98.44 241 VAL A C 1
ATOM 1821 O O . VAL A 1 241 ? 9.615 -3.474 -10.049 1.00 98.44 241 VAL A O 1
ATOM 1824 N N . HIS A 1 242 ? 9.864 -5.102 -8.533 1.00 98.38 242 HIS A N 1
ATOM 1825 C CA . HIS A 1 242 ? 9.841 -6.206 -9.497 1.00 98.38 242 HIS A CA 1
ATOM 1826 C C . HIS A 1 242 ? 8.500 -6.319 -10.212 1.00 98.38 242 HIS A C 1
ATOM 1828 O O . HIS A 1 242 ? 8.482 -6.492 -11.425 1.00 98.38 242 HIS A O 1
ATOM 1834 N N . VAL A 1 243 ? 7.375 -6.186 -9.502 1.00 97.94 243 VAL A N 1
ATOM 1835 C CA . VAL A 1 243 ? 6.043 -6.189 -10.134 1.00 97.94 243 VAL A CA 1
ATOM 1836 C C . VAL A 1 243 ? 5.917 -5.052 -11.149 1.00 97.94 243 VAL A C 1
ATOM 1838 O O . VAL A 1 243 ? 5.438 -5.277 -12.265 1.00 97.94 243 VAL A O 1
ATOM 1841 N N . ALA A 1 244 ? 6.422 -3.866 -10.804 1.00 97.75 244 ALA A N 1
ATOM 1842 C CA . ALA A 1 244 ? 6.436 -2.722 -11.705 1.00 97.75 244 ALA A CA 1
ATOM 1843 C C . ALA A 1 244 ? 7.286 -2.968 -12.959 1.00 97.75 244 ALA A C 1
ATOM 1845 O O . ALA A 1 244 ? 6.807 -2.839 -14.091 1.00 97.75 244 ALA A O 1
ATOM 1846 N N . ALA A 1 245 ? 8.525 -3.412 -12.752 1.00 97.62 245 ALA A N 1
ATOM 1847 C CA . ALA A 1 245 ? 9.467 -3.714 -13.819 1.00 97.62 245 ALA A CA 1
ATOM 1848 C C . ALA A 1 245 ? 8.989 -4.865 -14.721 1.00 97.62 245 ALA A C 1
ATOM 1850 O O . ALA A 1 245 ? 9.095 -4.781 -15.943 1.00 97.62 245 ALA A O 1
ATOM 1851 N N . ALA A 1 246 ? 8.404 -5.919 -14.147 1.00 96.94 246 ALA A N 1
ATOM 1852 C CA . ALA A 1 246 ? 7.860 -7.051 -14.890 1.00 96.94 246 ALA A CA 1
ATOM 1853 C C . ALA A 1 246 ? 6.664 -6.642 -15.759 1.00 96.94 246 ALA A C 1
ATOM 1855 O O . ALA A 1 246 ? 6.521 -7.133 -16.882 1.00 96.94 246 ALA A O 1
ATOM 1856 N N . ASN A 1 247 ? 5.810 -5.729 -15.283 1.00 95.56 247 ASN A N 1
ATOM 1857 C CA . ASN A 1 247 ? 4.716 -5.218 -16.104 1.00 95.56 247 ASN A CA 1
ATOM 1858 C C . ASN A 1 247 ? 5.240 -4.386 -17.288 1.00 95.56 247 ASN A C 1
ATOM 1860 O O . ASN A 1 247 ? 4.795 -4.580 -18.421 1.00 95.56 247 ASN A O 1
ATOM 1864 N N . ASN A 1 248 ? 6.247 -3.536 -17.060 1.00 95.19 248 ASN A N 1
ATOM 1865 C CA . ASN A 1 248 ? 6.915 -2.806 -18.139 1.00 95.19 248 ASN A CA 1
ATOM 1866 C C . ASN A 1 248 ? 7.595 -3.752 -19.143 1.00 95.19 248 ASN A C 1
ATOM 1868 O O . ASN A 1 248 ? 7.417 -3.614 -20.350 1.00 95.19 248 ASN A O 1
ATOM 1872 N N . ALA A 1 249 ? 8.298 -4.782 -18.668 1.00 95.62 249 ALA A N 1
ATOM 1873 C CA . ALA A 1 249 ? 8.922 -5.790 -19.521 1.00 95.62 249 ALA A CA 1
ATOM 1874 C C . ALA A 1 249 ? 7.904 -6.494 -20.428 1.00 95.62 249 ALA A C 1
ATOM 1876 O O . ALA A 1 249 ? 8.143 -6.641 -21.627 1.00 95.62 249 ALA A O 1
ATOM 1877 N N . ARG A 1 250 ? 6.732 -6.870 -19.893 1.00 95.50 250 ARG A N 1
ATOM 1878 C CA . ARG A 1 250 ? 5.622 -7.421 -20.694 1.00 95.50 250 ARG A CA 1
ATOM 1879 C C . ARG A 1 250 ? 5.105 -6.411 -21.712 1.00 95.50 250 ARG A C 1
ATOM 1881 O O . ARG A 1 250 ? 4.787 -6.789 -22.839 1.00 95.50 250 ARG A O 1
ATOM 1888 N N . HIS A 1 251 ? 5.025 -5.135 -21.342 1.00 93.75 251 HIS A N 1
ATOM 1889 C CA . HIS A 1 251 ? 4.632 -4.072 -22.263 1.00 93.75 251 HIS A CA 1
ATOM 1890 C C . HIS A 1 251 ? 5.605 -3.943 -23.438 1.00 93.75 251 HIS A C 1
ATOM 1892 O O . HIS A 1 251 ? 5.189 -3.980 -24.596 1.00 93.75 251 HIS A O 1
ATOM 1898 N N . VAL A 1 252 ? 6.904 -3.882 -23.146 1.00 92.56 252 VAL A N 1
ATOM 1899 C CA . VAL A 1 252 ? 7.967 -3.834 -24.157 1.00 92.56 252 VAL A CA 1
ATOM 1900 C C . VAL A 1 252 ? 7.976 -5.107 -25.007 1.00 92.56 252 VAL A C 1
ATOM 1902 O O . VAL A 1 252 ? 8.120 -5.011 -26.223 1.00 92.56 252 VAL A O 1
ATOM 1905 N N . ALA A 1 253 ? 7.748 -6.283 -24.417 1.00 94.56 253 ALA A N 1
ATOM 1906 C CA . ALA A 1 253 ? 7.651 -7.545 -25.151 1.00 94.56 253 ALA A CA 1
ATOM 1907 C C . ALA A 1 253 ? 6.488 -7.545 -26.158 1.00 94.56 253 ALA A C 1
ATOM 1909 O O . ALA A 1 253 ? 6.684 -7.921 -27.310 1.00 94.56 253 ALA A O 1
ATOM 1910 N N . ARG A 1 254 ? 5.306 -7.029 -25.786 1.00 93.69 254 ARG A N 1
ATOM 1911 C CA . ARG A 1 254 ? 4.183 -6.870 -26.733 1.00 93.69 254 ARG A CA 1
ATOM 1912 C C . ARG A 1 254 ? 4.537 -5.938 -27.893 1.00 93.69 254 ARG A C 1
ATOM 1914 O O . ARG A 1 254 ? 4.198 -6.239 -29.037 1.00 93.69 254 ARG A O 1
ATOM 1921 N N . LYS A 1 255 ? 5.246 -4.837 -27.612 1.00 91.12 255 LYS A N 1
ATOM 1922 C CA . LYS A 1 255 ? 5.749 -3.922 -28.651 1.00 91.12 255 LYS A CA 1
ATOM 1923 C C . LYS A 1 255 ? 6.784 -4.598 -29.551 1.00 91.12 255 LYS A C 1
ATOM 1925 O O . LYS A 1 255 ? 6.751 -4.392 -30.758 1.00 91.12 255 LYS A O 1
ATOM 1930 N N . LEU A 1 256 ? 7.666 -5.427 -28.994 1.00 93.25 256 LEU A N 1
ATOM 1931 C CA . LEU A 1 256 ? 8.628 -6.224 -29.757 1.00 93.25 256 LEU A CA 1
ATOM 1932 C C . LEU A 1 256 ? 7.921 -7.240 -30.671 1.00 93.25 256 LEU A C 1
ATOM 1934 O O . LEU A 1 256 ? 8.270 -7.347 -31.842 1.00 93.25 256 LEU A O 1
ATOM 1938 N N . ASP A 1 257 ? 6.882 -7.921 -30.184 1.00 94.56 257 ASP A N 1
ATOM 1939 C CA . ASP A 1 257 ? 6.084 -8.858 -30.987 1.00 94.56 257 ASP A CA 1
ATOM 1940 C C . ASP A 1 257 ? 5.318 -8.157 -32.120 1.00 94.56 257 ASP A C 1
ATOM 1942 O O . ASP A 1 257 ? 5.140 -8.697 -33.216 1.00 94.56 257 ASP A O 1
ATOM 1946 N N . GLU A 1 258 ? 4.812 -6.951 -31.869 1.00 92.12 258 GLU A N 1
ATOM 1947 C CA . GLU A 1 258 ? 4.196 -6.105 -32.891 1.00 92.12 258 GLU A CA 1
ATOM 1948 C C . GLU A 1 258 ? 5.214 -5.638 -33.934 1.00 92.12 258 GLU A C 1
ATOM 1950 O O . GLU A 1 258 ? 4.976 -5.776 -35.136 1.00 92.12 258 GLU A O 1
ATOM 1955 N N . TYR A 1 259 ? 6.380 -5.189 -33.477 1.00 90.94 259 TYR A N 1
ATOM 1956 C CA . TYR A 1 259 ? 7.497 -4.798 -34.322 1.00 90.94 259 TYR A CA 1
ATOM 1957 C C . TYR A 1 259 ? 7.943 -5.948 -35.238 1.00 90.94 259 TYR A C 1
ATOM 1959 O O . TYR A 1 259 ? 7.997 -5.790 -36.459 1.00 90.94 259 TYR A O 1
ATOM 1967 N N . ASP A 1 260 ? 8.138 -7.148 -34.685 1.00 94.06 260 ASP A N 1
ATOM 1968 C CA . ASP A 1 260 ? 8.490 -8.352 -35.442 1.00 94.06 260 ASP A CA 1
ATOM 1969 C C . ASP A 1 260 ? 7.408 -8.723 -36.476 1.00 94.06 260 ASP A C 1
ATOM 1971 O O . ASP A 1 260 ? 7.728 -9.164 -37.586 1.00 94.06 260 ASP A O 1
ATOM 1975 N N . ARG A 1 261 ? 6.118 -8.524 -36.165 1.00 93.69 261 ARG A N 1
ATOM 1976 C CA . ARG A 1 261 ? 5.019 -8.727 -37.129 1.00 93.69 261 ARG A CA 1
ATOM 1977 C C . ARG A 1 261 ? 5.098 -7.742 -38.296 1.00 93.69 261 ARG A C 1
ATOM 1979 O O . ARG A 1 261 ? 4.932 -8.165 -39.445 1.00 93.69 261 ARG A O 1
ATOM 1986 N N . ILE A 1 262 ? 5.374 -6.464 -38.031 1.00 90.25 262 ILE A N 1
ATOM 1987 C CA . ILE A 1 262 ? 5.533 -5.435 -39.070 1.00 90.25 262 ILE A CA 1
ATOM 1988 C C . ILE A 1 262 ? 6.750 -5.748 -39.949 1.00 90.25 262 ILE A C 1
ATOM 1990 O O . ILE A 1 262 ? 6.633 -5.748 -41.177 1.00 90.25 262 ILE A O 1
ATOM 1994 N N . LEU A 1 263 ? 7.887 -6.115 -39.347 1.00 90.81 263 LEU A N 1
ATOM 1995 C CA . LEU A 1 263 ? 9.092 -6.500 -40.085 1.00 90.81 263 LEU A CA 1
ATOM 1996 C C . LEU A 1 263 ? 8.852 -7.692 -41.012 1.00 90.81 263 LEU A C 1
ATOM 1998 O O . LEU A 1 263 ? 9.224 -7.645 -42.186 1.00 90.81 263 LEU A O 1
ATOM 2002 N N . ARG A 1 264 ? 8.174 -8.745 -40.533 1.00 93.69 264 ARG A N 1
ATOM 2003 C CA . ARG A 1 264 ? 7.823 -9.910 -41.365 1.00 93.69 264 ARG A CA 1
ATOM 2004 C C . ARG A 1 264 ? 6.952 -9.513 -42.557 1.00 93.69 264 ARG A C 1
ATOM 2006 O O . ARG A 1 264 ? 7.172 -10.020 -43.656 1.00 93.69 264 ARG A O 1
ATOM 2013 N N . ARG A 1 265 ? 5.992 -8.598 -42.371 1.00 91.62 265 ARG A N 1
ATOM 2014 C CA . ARG A 1 265 ? 5.145 -8.079 -43.460 1.00 91.62 265 ARG A CA 1
ATOM 2015 C C . ARG A 1 265 ? 5.961 -7.278 -44.477 1.00 91.62 265 ARG A C 1
ATOM 2017 O O . ARG A 1 265 ? 5.839 -7.536 -45.672 1.00 91.62 265 ARG A O 1
ATOM 2024 N N . LYS A 1 266 ? 6.832 -6.369 -44.024 1.00 90.38 266 LYS A N 1
ATOM 2025 C CA . LYS A 1 266 ? 7.690 -5.564 -44.911 1.00 90.38 266 LYS A CA 1
ATOM 2026 C C . LYS A 1 266 ? 8.667 -6.443 -45.704 1.00 90.38 266 LYS A C 1
ATOM 2028 O O . LYS A 1 266 ? 8.795 -6.267 -46.913 1.00 90.38 266 LYS A O 1
ATOM 2033 N N . LYS A 1 267 ? 9.259 -7.460 -45.064 1.00 92.31 267 LYS A N 1
ATOM 2034 C CA . LYS A 1 267 ? 10.149 -8.434 -45.720 1.00 92.31 267 LYS A CA 1
ATOM 2035 C C . LYS A 1 267 ? 9.425 -9.270 -46.781 1.00 92.31 267 LYS A C 1
ATOM 2037 O O . LYS A 1 267 ? 9.971 -9.477 -47.860 1.00 92.31 267 LYS A O 1
ATOM 2042 N N . ARG A 1 268 ? 8.177 -9.691 -46.527 1.00 93.94 268 ARG A N 1
ATOM 2043 C CA . ARG A 1 268 ? 7.341 -10.403 -47.519 1.00 93.94 268 ARG A CA 1
ATOM 2044 C C . ARG A 1 268 ? 7.007 -9.554 -48.748 1.00 93.94 268 ARG A C 1
ATOM 2046 O O . ARG A 1 268 ? 6.895 -10.103 -49.834 1.00 93.94 268 ARG A O 1
ATOM 2053 N N . ARG A 1 269 ? 6.884 -8.232 -48.591 1.00 92.62 269 ARG A N 1
ATOM 2054 C CA . ARG A 1 269 ? 6.607 -7.299 -49.698 1.00 92.62 269 ARG A CA 1
ATOM 2055 C C . ARG A 1 269 ? 7.831 -7.003 -50.580 1.00 92.62 269 ARG A C 1
ATOM 2057 O O . ARG A 1 269 ? 7.688 -6.313 -51.579 1.00 92.62 269 ARG A O 1
ATOM 2064 N N . GLY A 1 270 ? 9.027 -7.488 -50.226 1.00 91.62 270 GLY A N 1
ATOM 2065 C CA . GLY A 1 270 ? 10.247 -7.296 -51.026 1.00 91.62 270 GLY A CA 1
ATOM 2066 C C . GLY A 1 270 ? 10.765 -5.851 -51.091 1.00 91.62 270 GLY A C 1
ATOM 2067 O O . GLY A 1 270 ? 11.660 -5.568 -51.878 1.00 91.62 270 GLY A O 1
ATOM 2068 N N . GLY A 1 271 ? 10.220 -4.945 -50.273 1.00 85.75 271 GLY A N 1
ATOM 2069 C CA . GLY A 1 271 ? 10.548 -3.515 -50.271 1.00 85.75 271 GLY A CA 1
ATOM 2070 C C . GLY A 1 271 ? 11.496 -3.075 -49.153 1.00 85.75 271 GLY A C 1
ATOM 2071 O O . GLY A 1 271 ? 11.497 -1.898 -48.819 1.00 85.75 271 GLY A O 1
ATOM 2072 N N . MET A 1 272 ? 12.230 -3.997 -48.521 1.00 92.50 272 MET A N 1
ATOM 2073 C CA . MET A 1 272 ? 13.179 -3.659 -47.453 1.00 92.50 272 MET A CA 1
ATOM 2074 C C . MET A 1 272 ? 14.587 -3.526 -48.033 1.00 92.50 272 MET A C 1
ATOM 2076 O O . MET A 1 272 ? 15.117 -4.489 -48.590 1.00 92.50 272 MET A O 1
ATOM 2080 N N . SER A 1 273 ? 15.180 -2.338 -47.920 1.00 94.12 273 SER A N 1
ATOM 2081 C CA . SER A 1 273 ? 16.579 -2.139 -48.311 1.00 94.12 273 SER A CA 1
ATOM 2082 C C . SER A 1 273 ? 17.524 -2.812 -47.302 1.00 94.12 273 SER A C 1
ATOM 2084 O O . SER A 1 273 ? 17.149 -3.076 -46.160 1.00 94.12 273 SER A O 1
ATOM 2086 N N . ALA A 1 274 ? 18.770 -3.085 -47.700 1.00 94.12 274 ALA A N 1
ATOM 2087 C CA . ALA A 1 274 ? 19.766 -3.654 -46.786 1.00 94.12 274 ALA A CA 1
ATOM 2088 C C . ALA A 1 274 ? 20.089 -2.710 -45.611 1.00 94.12 274 ALA A C 1
ATOM 2090 O O . ALA A 1 274 ? 20.338 -3.167 -44.498 1.00 94.12 274 ALA A O 1
ATOM 2091 N N . GLU A 1 275 ? 20.066 -1.395 -45.849 1.00 94.44 275 GLU A N 1
ATOM 2092 C CA . GLU A 1 275 ? 20.268 -0.380 -44.808 1.00 94.44 275 GLU A CA 1
ATOM 2093 C C . GLU A 1 275 ? 19.109 -0.389 -43.805 1.00 94.44 275 GLU A C 1
ATOM 2095 O O . GLU A 1 275 ? 19.338 -0.406 -42.595 1.00 94.44 275 GLU A O 1
ATOM 2100 N N . GLU A 1 276 ? 17.872 -0.485 -44.301 1.00 91.56 276 GLU A N 1
ATOM 2101 C CA . GLU A 1 276 ? 16.685 -0.617 -43.457 1.00 91.56 276 GLU A CA 1
ATOM 2102 C C . GLU A 1 276 ? 16.701 -1.915 -42.639 1.00 91.56 276 GLU A C 1
ATOM 2104 O O . GLU A 1 276 ? 16.287 -1.903 -41.484 1.00 91.56 276 GLU A O 1
ATOM 2109 N N . GLU A 1 277 ? 17.175 -3.036 -43.197 1.00 92.62 277 GLU A N 1
ATOM 2110 C CA . GLU A 1 277 ? 17.284 -4.305 -42.460 1.00 92.62 277 GLU A CA 1
ATOM 2111 C C . GLU A 1 277 ? 18.259 -4.177 -41.276 1.00 92.62 277 GLU A C 1
ATOM 2113 O O . GLU A 1 277 ? 17.935 -4.596 -40.164 1.00 92.62 277 GLU A O 1
ATOM 2118 N N . VAL A 1 278 ? 19.409 -3.519 -41.472 1.00 94.31 278 VAL A N 1
ATOM 2119 C CA . VAL A 1 278 ? 20.388 -3.262 -40.399 1.00 94.31 278 VAL A CA 1
ATOM 2120 C C . VAL A 1 278 ? 19.815 -2.346 -39.317 1.00 94.31 278 VAL A C 1
ATOM 2122 O O . VAL A 1 278 ? 19.998 -2.613 -38.124 1.00 94.31 278 VAL A O 1
ATOM 2125 N N . GLU A 1 279 ? 19.114 -1.280 -39.708 1.00 92.12 279 GLU A N 1
ATOM 2126 C CA . GLU A 1 279 ? 18.437 -0.386 -38.766 1.00 92.12 279 GLU A CA 1
ATOM 2127 C C . GLU A 1 279 ? 17.369 -1.142 -37.964 1.00 92.12 279 GLU A C 1
ATOM 2129 O O . GLU A 1 279 ? 17.300 -1.022 -36.736 1.00 92.12 279 GLU A O 1
ATOM 2134 N N . CYS A 1 280 ? 16.587 -1.985 -38.641 1.00 91.06 280 CYS A N 1
ATOM 2135 C CA . CYS A 1 280 ? 15.538 -2.770 -38.011 1.00 91.06 280 CYS A CA 1
ATOM 2136 C C . CYS A 1 280 ? 16.091 -3.787 -37.007 1.00 91.06 280 CYS A C 1
ATOM 2138 O O . CYS A 1 280 ? 15.577 -3.915 -35.895 1.00 91.06 280 CYS A O 1
ATOM 2140 N N . ASP A 1 281 ? 17.183 -4.462 -37.354 1.00 93.19 281 ASP A N 1
ATOM 2141 C CA . ASP A 1 281 ? 17.886 -5.373 -36.455 1.00 93.19 281 ASP A CA 1
ATOM 2142 C C . ASP A 1 281 ? 18.469 -4.650 -35.236 1.00 93.19 281 ASP A C 1
ATOM 2144 O O . ASP A 1 281 ? 18.384 -5.149 -34.112 1.00 93.19 281 ASP A O 1
ATOM 2148 N N . SER A 1 282 ? 19.064 -3.470 -35.436 1.00 92.56 282 SER A N 1
ATOM 2149 C CA . SER A 1 282 ? 19.576 -2.635 -34.342 1.00 92.56 282 SER A CA 1
ATOM 2150 C C . SER A 1 282 ? 18.457 -2.266 -33.362 1.00 92.56 282 SER A C 1
ATOM 2152 O O . SER A 1 282 ? 18.578 -2.451 -32.149 1.00 92.56 282 SER A O 1
ATOM 2154 N N . ARG A 1 283 ? 17.314 -1.842 -33.903 1.00 89.19 283 ARG A N 1
ATOM 2155 C CA . ARG A 1 283 ? 16.115 -1.475 -33.149 1.00 89.19 283 ARG A CA 1
ATOM 2156 C C . ARG A 1 283 ? 15.489 -2.648 -32.403 1.00 89.19 283 ARG A C 1
ATOM 2158 O O . ARG A 1 283 ? 15.107 -2.501 -31.242 1.00 89.19 283 ARG A O 1
ATOM 2165 N N . ARG A 1 284 ? 15.428 -3.817 -33.039 1.00 94.12 284 ARG A N 1
ATOM 2166 C CA . ARG A 1 284 ? 14.971 -5.063 -32.419 1.00 94.12 284 ARG A CA 1
ATOM 2167 C C . ARG A 1 284 ? 15.828 -5.419 -31.202 1.00 94.12 284 ARG A C 1
ATOM 2169 O O . ARG A 1 284 ? 15.278 -5.674 -30.135 1.00 94.12 284 ARG A O 1
ATOM 2176 N N . ARG A 1 285 ? 17.162 -5.357 -31.331 1.00 94.38 285 ARG A N 1
ATOM 2177 C CA . ARG A 1 285 ? 18.098 -5.607 -30.215 1.00 94.38 285 ARG A CA 1
ATOM 2178 C C . ARG A 1 285 ? 17.933 -4.599 -29.078 1.00 94.38 285 ARG A C 1
ATOM 2180 O O . ARG A 1 285 ? 18.026 -4.975 -27.914 1.00 94.38 285 ARG A O 1
ATOM 2187 N N . GLU A 1 286 ? 17.672 -3.331 -29.392 1.00 91.12 286 GLU A N 1
ATOM 2188 C CA . GLU A 1 286 ? 17.407 -2.310 -28.372 1.00 91.12 286 GLU A CA 1
ATOM 2189 C C . GLU A 1 286 ? 16.114 -2.596 -27.593 1.00 91.12 286 GLU A C 1
ATOM 2191 O O . GLU A 1 286 ? 16.106 -2.493 -26.368 1.00 91.12 286 GLU A O 1
ATOM 2196 N N . LEU A 1 287 ? 15.036 -3.014 -28.266 1.00 90.06 287 LEU A N 1
ATOM 2197 C CA . LEU A 1 287 ? 13.798 -3.434 -27.598 1.00 90.06 287 LEU A CA 1
ATOM 2198 C C . LEU A 1 287 ? 14.005 -4.697 -26.747 1.00 90.06 287 LEU A C 1
ATOM 2200 O O . LEU A 1 287 ? 13.553 -4.740 -25.604 1.00 90.06 287 LEU A O 1
ATOM 2204 N N . GLU A 1 288 ? 14.739 -5.692 -27.257 1.00 94.50 288 GLU A N 1
ATOM 2205 C CA . GLU A 1 288 ? 15.122 -6.892 -26.495 1.00 94.50 288 GLU A CA 1
ATOM 2206 C C . GLU A 1 288 ? 15.929 -6.541 -25.236 1.00 94.50 288 GLU A C 1
ATOM 2208 O O . GLU A 1 288 ? 15.737 -7.154 -24.184 1.00 94.50 288 GLU A O 1
ATOM 2213 N N . ARG A 1 289 ? 16.813 -5.537 -25.323 1.00 93.50 289 ARG A N 1
ATOM 2214 C CA . ARG A 1 289 ? 17.574 -5.015 -24.183 1.00 93.50 289 ARG A CA 1
ATOM 2215 C C . ARG A 1 289 ? 16.659 -4.306 -23.186 1.00 93.50 289 ARG A C 1
ATOM 2217 O O . ARG A 1 289 ? 16.716 -4.607 -21.998 1.00 93.50 289 ARG A O 1
ATOM 2224 N N . ARG A 1 290 ? 15.785 -3.407 -23.651 1.00 90.88 290 ARG A N 1
ATOM 2225 C CA . ARG A 1 290 ? 14.821 -2.681 -22.801 1.00 90.88 290 ARG A CA 1
ATOM 2226 C C . ARG A 1 290 ? 13.849 -3.613 -22.082 1.00 90.88 290 ARG A C 1
ATOM 2228 O O . ARG A 1 290 ? 13.497 -3.329 -20.950 1.00 90.88 290 ARG A O 1
ATOM 2235 N N . ALA A 1 291 ? 13.477 -4.743 -22.681 1.00 94.12 291 ALA A N 1
ATOM 2236 C CA . ALA A 1 291 ? 12.619 -5.737 -22.035 1.00 94.12 291 ALA A CA 1
ATOM 2237 C C . ALA A 1 291 ? 13.252 -6.386 -20.785 1.00 94.12 291 ALA A C 1
ATOM 2239 O O . ALA A 1 291 ? 12.548 -7.030 -20.014 1.00 94.12 291 ALA A O 1
ATOM 2240 N N . ARG A 1 292 ? 14.570 -6.238 -20.583 1.00 95.81 292 ARG A N 1
ATOM 2241 C CA . ARG A 1 292 ? 15.313 -6.791 -19.436 1.00 95.81 292 ARG A CA 1
ATOM 2242 C C . ARG A 1 292 ? 15.796 -5.730 -18.452 1.00 95.81 292 ARG A C 1
ATOM 2244 O O . ARG A 1 292 ? 16.336 -6.082 -17.405 1.00 95.81 292 ARG A O 1
ATOM 2251 N N . LEU A 1 293 ? 15.647 -4.455 -18.803 1.00 95.38 293 LEU A N 1
ATOM 2252 C CA . LEU A 1 293 ? 16.114 -3.326 -18.013 1.00 95.38 293 LEU A CA 1
ATOM 2253 C C . LEU A 1 293 ? 14.924 -2.562 -17.441 1.00 95.38 293 LEU A C 1
ATOM 2255 O O . LEU A 1 293 ? 13.892 -2.421 -18.090 1.00 95.38 293 LEU A O 1
ATOM 2259 N N . CYS A 1 294 ? 15.098 -1.994 -16.258 1.00 95.81 294 CYS A N 1
ATOM 2260 C CA . CYS A 1 294 ? 14.154 -1.049 -15.679 1.00 95.81 294 CYS A CA 1
ATOM 2261 C C . CYS A 1 294 ? 14.889 0.184 -15.160 1.00 95.81 294 CYS A C 1
ATOM 2263 O O . CYS A 1 294 ? 16.068 0.113 -14.799 1.00 95.81 294 CYS A O 1
ATOM 2265 N N . GLN A 1 295 ? 14.190 1.319 -15.137 1.00 96.00 295 GLN A N 1
ATOM 2266 C CA . GLN A 1 295 ? 14.705 2.524 -14.503 1.00 96.00 295 GLN A CA 1
ATOM 2267 C C . GLN A 1 295 ? 14.523 2.433 -12.990 1.00 96.00 295 GLN A C 1
ATOM 2269 O O . GLN A 1 295 ? 13.484 1.983 -12.513 1.00 96.00 295 GLN A O 1
ATOM 2274 N N . VAL A 1 296 ? 15.536 2.868 -12.249 1.00 96.62 296 VAL A N 1
ATOM 2275 C CA . VAL A 1 296 ? 15.518 2.963 -10.787 1.00 96.62 296 VAL A CA 1
ATOM 2276 C C . VAL A 1 296 ? 16.020 4.329 -10.344 1.00 96.62 296 VAL A C 1
ATOM 2278 O O . VAL A 1 296 ? 16.791 4.962 -11.069 1.00 96.62 296 VAL A O 1
ATOM 2281 N N . CYS A 1 297 ? 15.601 4.769 -9.157 1.00 96.06 297 CYS A N 1
ATOM 2282 C CA . CYS A 1 297 ? 15.918 6.092 -8.620 1.00 96.06 297 CYS A CA 1
ATOM 2283 C C . CYS A 1 297 ? 16.900 6.005 -7.441 1.00 96.06 297 CYS A C 1
ATOM 2285 O O . CYS A 1 297 ? 16.976 4.986 -6.762 1.00 96.06 297 CYS A O 1
ATOM 2287 N N . TRP A 1 298 ? 17.655 7.057 -7.145 1.00 94.81 298 TRP A N 1
ATOM 2288 C CA . TRP A 1 298 ? 18.367 7.204 -5.864 1.00 94.81 298 TRP A CA 1
ATOM 2289 C C . TRP A 1 298 ? 18.581 8.680 -5.541 1.00 94.81 298 TRP A C 1
ATOM 2291 O O . TRP A 1 298 ? 18.440 9.555 -6.401 1.00 94.81 298 TRP A O 1
ATOM 2301 N N . TRP A 1 299 ? 18.909 8.944 -4.278 1.00 92.25 299 TRP A N 1
ATOM 2302 C CA . TRP A 1 299 ? 19.268 10.278 -3.815 1.00 92.25 299 TRP A CA 1
ATOM 2303 C C . TRP A 1 299 ? 20.674 10.663 -4.282 1.00 92.25 299 TRP A C 1
ATOM 2305 O O . TRP A 1 299 ? 21.564 9.808 -4.243 1.00 92.25 299 TRP A O 1
ATOM 2315 N N . PRO A 1 300 ? 20.907 11.922 -4.693 1.00 89.75 300 PRO A N 1
ATOM 2316 C CA . PRO A 1 300 ? 22.255 12.404 -4.964 1.00 89.75 300 PRO A CA 1
ATOM 2317 C C . PRO A 1 300 ? 23.147 12.244 -3.725 1.00 89.75 300 PRO A C 1
ATOM 2319 O O . PRO A 1 300 ? 22.671 12.260 -2.587 1.00 89.75 300 PRO A O 1
ATOM 2322 N N . LEU A 1 301 ? 24.442 12.042 -3.959 1.00 86.88 301 LEU A N 1
ATOM 2323 C CA . LEU A 1 301 ? 25.448 11.981 -2.901 1.00 86.88 301 LEU A CA 1
ATOM 2324 C C . LEU A 1 301 ? 26.042 13.377 -2.693 1.00 86.88 301 LEU A C 1
ATOM 2326 O O . LEU A 1 301 ? 26.153 14.136 -3.657 1.00 86.88 301 LEU A O 1
ATOM 2330 N N . ASP A 1 302 ? 26.412 13.699 -1.458 1.00 84.50 302 ASP A N 1
ATOM 2331 C CA . ASP A 1 302 ? 27.183 14.902 -1.147 1.00 84.50 302 ASP A CA 1
ATOM 2332 C C . ASP A 1 302 ? 28.674 14.707 -1.467 1.00 84.50 302 ASP A C 1
ATOM 2334 O O . ASP A 1 302 ? 29.113 13.634 -1.888 1.00 84.50 302 ASP A O 1
ATOM 2338 N N . ASP A 1 303 ? 29.473 15.747 -1.221 1.00 85.06 303 ASP A N 1
ATOM 2339 C CA . ASP A 1 303 ? 30.932 15.720 -1.391 1.00 85.06 303 ASP A CA 1
ATOM 2340 C C . ASP A 1 303 ? 31.637 14.670 -0.503 1.00 85.06 303 ASP A C 1
ATOM 2342 O O . ASP A 1 303 ? 32.821 14.392 -0.698 1.00 85.06 303 ASP A O 1
ATOM 2346 N N . SER A 1 304 ? 30.937 14.091 0.481 1.00 83.94 304 SER A N 1
ATOM 2347 C CA . SER A 1 304 ? 31.433 13.030 1.365 1.00 83.94 304 SER A CA 1
ATOM 2348 C C . SER A 1 304 ? 30.984 11.623 0.951 1.00 83.94 304 SER A C 1
ATOM 2350 O O . SER A 1 304 ? 31.164 10.674 1.717 1.00 83.94 304 SER A O 1
ATOM 2352 N N . ASP A 1 305 ? 30.404 11.481 -0.247 1.00 77.81 305 ASP A N 1
ATOM 2353 C CA . ASP A 1 305 ? 29.770 10.258 -0.755 1.00 77.81 305 ASP A CA 1
ATOM 2354 C C . ASP A 1 305 ? 28.610 9.749 0.133 1.00 77.81 305 ASP A C 1
ATOM 2356 O O . ASP A 1 305 ? 28.175 8.596 0.023 1.00 77.81 305 ASP A O 1
ATOM 2360 N N . ALA A 1 306 ? 28.069 10.596 1.014 1.00 78.50 306 ALA A N 1
ATOM 2361 C CA . ALA A 1 306 ? 26.903 10.273 1.820 1.00 78.50 306 ALA A CA 1
ATOM 2362 C C . ALA A 1 306 ? 25.619 10.662 1.067 1.00 78.50 306 ALA A C 1
ATOM 2364 O O . ALA A 1 306 ? 25.588 11.682 0.379 1.00 78.50 306 ALA A O 1
ATOM 2365 N N . PRO A 1 307 ? 24.525 9.884 1.179 1.00 75.38 307 PRO A N 1
ATOM 2366 C CA . PRO A 1 307 ? 23.254 10.271 0.581 1.00 75.38 307 PRO A CA 1
ATOM 2367 C C . PRO A 1 307 ? 22.784 11.610 1.148 1.00 75.38 307 PRO A C 1
ATOM 2369 O O . PRO A 1 307 ? 22.618 11.749 2.363 1.00 75.38 307 PRO A O 1
ATOM 2372 N N . MET A 1 308 ? 22.533 12.576 0.268 1.00 77.81 308 MET A N 1
ATOM 2373 C CA . MET A 1 308 ? 21.932 13.846 0.644 1.00 77.81 308 MET A CA 1
ATOM 2374 C C . MET A 1 308 ? 20.461 13.620 0.967 1.00 77.81 308 MET A C 1
ATOM 2376 O O . MET A 1 308 ? 19.614 13.548 0.075 1.00 77.81 308 MET A O 1
ATOM 2380 N N . TYR A 1 309 ? 20.153 13.475 2.255 1.00 77.56 309 TYR A N 1
ATOM 2381 C CA . TYR A 1 309 ? 18.777 13.272 2.680 1.00 77.56 309 TYR A CA 1
ATOM 2382 C C . TYR A 1 309 ? 17.956 14.553 2.493 1.00 77.56 309 TYR A C 1
ATOM 2384 O O . TYR A 1 309 ? 18.411 15.645 2.843 1.00 77.56 309 TYR A O 1
ATOM 2392 N N . PRO A 1 310 ? 16.716 14.434 2.001 1.00 73.50 310 PRO A N 1
ATOM 2393 C CA . PRO A 1 310 ? 15.882 15.584 1.676 1.00 73.50 310 PRO A CA 1
ATOM 2394 C C . PRO A 1 310 ? 15.441 16.404 2.893 1.00 73.50 310 PRO A C 1
ATOM 2396 O O . PRO A 1 310 ? 14.994 17.532 2.738 1.00 73.50 310 PRO A O 1
ATOM 2399 N N . SER A 1 311 ? 15.569 15.881 4.117 1.00 66.56 311 SER A N 1
ATOM 2400 C CA . SER A 1 311 ? 15.127 16.577 5.333 1.00 66.56 311 SER A CA 1
ATOM 2401 C C . SER A 1 311 ? 15.829 17.915 5.593 1.00 66.56 311 SER A C 1
ATOM 2403 O O . SER A 1 311 ? 15.330 18.694 6.399 1.00 66.56 311 SER A O 1
ATOM 2405 N N . SER A 1 312 ? 16.980 18.168 4.962 1.00 68.88 312 SER A N 1
ATOM 2406 C CA . SER A 1 312 ? 17.760 19.404 5.112 1.00 68.88 312 SER A CA 1
ATOM 2407 C C . SER A 1 312 ? 17.731 20.319 3.884 1.00 68.88 312 SER A C 1
ATOM 2409 O O . SER A 1 312 ? 18.418 21.336 3.891 1.00 68.88 312 SER A O 1
ATOM 2411 N N . GLN A 1 313 ? 17.004 19.949 2.827 1.00 74.88 313 GLN A N 1
ATOM 2412 C CA . GLN A 1 313 ? 16.923 20.715 1.581 1.00 74.88 313 GLN A CA 1
ATOM 2413 C C . GLN A 1 313 ? 15.574 21.413 1.460 1.00 74.88 313 GLN A C 1
ATOM 2415 O O . GLN A 1 313 ? 14.582 20.957 2.033 1.00 74.88 313 GLN A O 1
ATOM 2420 N N . ASP A 1 314 ? 15.541 22.499 0.688 1.00 75.50 314 ASP A N 1
ATOM 2421 C CA . ASP A 1 314 ? 14.275 23.052 0.222 1.00 75.50 314 ASP A CA 1
ATOM 2422 C C . ASP A 1 314 ? 13.571 21.983 -0.636 1.00 75.50 314 ASP A C 1
ATOM 2424 O O . ASP A 1 314 ? 14.193 21.433 -1.551 1.00 75.50 314 ASP A O 1
ATOM 2428 N N . PRO A 1 315 ? 12.293 21.662 -0.368 1.00 76.25 315 PRO A N 1
ATOM 2429 C CA . PRO A 1 315 ? 11.507 20.751 -1.188 1.00 76.25 315 PRO A CA 1
ATOM 2430 C C . PRO A 1 315 ? 11.546 21.021 -2.701 1.00 76.25 315 PRO A C 1
ATOM 2432 O O . PRO A 1 315 ? 11.342 20.085 -3.476 1.00 76.25 315 PRO A O 1
ATOM 2435 N N . LYS A 1 316 ? 11.804 22.266 -3.125 1.00 75.31 316 LYS A N 1
ATOM 2436 C CA . LYS A 1 316 ? 11.936 22.671 -4.536 1.00 75.31 316 LYS A CA 1
ATOM 2437 C C . LYS A 1 316 ? 13.248 22.219 -5.190 1.00 75.31 316 LYS A C 1
ATOM 2439 O O . LYS A 1 316 ? 13.280 22.000 -6.399 1.00 75.31 316 LYS A O 1
ATOM 2444 N N . ASP A 1 317 ? 14.307 22.036 -4.405 1.00 79.62 317 ASP A N 1
ATOM 2445 C CA . ASP A 1 317 ? 15.642 21.674 -4.902 1.00 79.62 317 ASP A CA 1
ATOM 2446 C C . ASP A 1 317 ? 15.854 20.158 -5.001 1.00 79.62 317 ASP A C 1
ATOM 2448 O O . ASP A 1 317 ? 16.851 19.681 -5.555 1.00 79.62 317 ASP A O 1
ATOM 2452 N N . ILE A 1 318 ? 14.908 19.376 -4.481 1.00 81.88 318 ILE A N 1
ATOM 2453 C CA . ILE A 1 318 ? 15.023 17.926 -4.410 1.00 81.88 318 ILE A CA 1
ATOM 2454 C C . ILE A 1 318 ? 14.864 17.322 -5.803 1.00 81.88 318 ILE A C 1
ATOM 2456 O O . ILE A 1 318 ? 13.807 17.395 -6.428 1.00 81.88 318 ILE A O 1
ATOM 2460 N N . ARG A 1 319 ? 15.917 16.646 -6.269 1.00 85.38 319 ARG A N 1
ATOM 2461 C CA . ARG A 1 319 ? 15.925 15.922 -7.544 1.00 85.38 319 ARG A CA 1
ATOM 2462 C C . ARG A 1 319 ? 16.340 14.473 -7.342 1.00 85.38 319 ARG A C 1
ATOM 2464 O O . ARG A 1 319 ? 17.308 14.181 -6.641 1.00 85.38 319 ARG A O 1
ATOM 2471 N N . PHE A 1 320 ? 15.633 13.566 -8.006 1.00 88.25 320 PHE A N 1
ATOM 2472 C CA . PHE A 1 320 ? 16.035 12.166 -8.098 1.00 88.25 320 PHE A CA 1
ATOM 2473 C C . PHE A 1 320 ? 17.042 11.972 -9.228 1.00 88.25 320 PHE A C 1
ATOM 2475 O O . PHE A 1 320 ? 16.895 12.533 -10.314 1.00 88.25 320 PHE A O 1
ATOM 2482 N N . LEU A 1 321 ? 18.038 11.121 -8.993 1.00 91.88 321 LEU A N 1
ATOM 2483 C CA . LEU A 1 321 ? 18.878 10.585 -10.058 1.00 91.88 321 LEU A CA 1
ATOM 2484 C C . LEU A 1 321 ? 18.292 9.260 -10.546 1.00 91.88 321 LEU A C 1
ATOM 2486 O O . LEU A 1 321 ? 17.722 8.512 -9.752 1.00 91.88 321 LEU A O 1
ATOM 2490 N N . THR A 1 322 ? 18.434 8.968 -11.842 1.00 93.50 322 THR A N 1
ATOM 2491 C CA . THR A 1 322 ? 17.912 7.743 -12.469 1.00 93.50 322 THR A CA 1
ATOM 2492 C C . THR A 1 322 ? 18.992 6.976 -13.234 1.00 93.50 322 THR A C 1
ATOM 2494 O O . THR A 1 322 ? 19.899 7.557 -13.829 1.00 93.50 322 THR A O 1
ATOM 2497 N N . SER A 1 323 ? 18.926 5.643 -13.197 1.00 94.69 323 SER A N 1
ATOM 2498 C CA . SER A 1 323 ? 19.800 4.700 -13.921 1.00 94.69 323 SER A CA 1
ATOM 2499 C C . SER A 1 323 ? 18.977 3.516 -14.379 1.00 94.69 323 SER A C 1
ATOM 2501 O O . SER A 1 323 ? 17.833 3.328 -13.971 1.00 94.69 323 SER A O 1
ATOM 2503 N N . LEU A 1 324 ? 19.587 2.711 -15.241 1.00 95.75 324 LEU A N 1
ATOM 2504 C CA . LEU A 1 324 ? 19.052 1.437 -15.674 1.00 95.75 324 LEU A CA 1
ATOM 2505 C C . LEU A 1 324 ? 19.729 0.307 -14.901 1.00 95.75 324 LEU A C 1
ATOM 2507 O O . LEU A 1 324 ? 20.953 0.276 -14.790 1.00 95.75 324 LEU A O 1
ATOM 2511 N N . THR A 1 325 ? 18.930 -0.649 -14.445 1.00 96.62 325 THR A N 1
ATOM 2512 C CA . THR A 1 325 ? 19.391 -1.920 -13.873 1.00 96.62 325 THR A CA 1
ATOM 2513 C C . THR A 1 325 ? 18.690 -3.081 -14.565 1.00 96.62 325 THR A C 1
ATOM 2515 O O . THR A 1 325 ? 17.602 -2.901 -15.117 1.00 96.62 325 THR A O 1
ATOM 2518 N N . ASN A 1 326 ? 19.285 -4.277 -14.540 1.00 97.56 326 ASN A N 1
ATOM 2519 C CA . ASN A 1 326 ? 18.552 -5.478 -14.936 1.00 97.56 326 ASN A CA 1
ATOM 2520 C C . ASN A 1 326 ? 17.452 -5.772 -13.914 1.00 97.56 326 ASN A C 1
ATOM 2522 O O . ASN A 1 326 ? 17.639 -5.551 -12.715 1.00 97.56 326 ASN A O 1
ATOM 2526 N N . ILE A 1 327 ? 16.336 -6.322 -14.391 1.00 97.31 327 ILE A N 1
ATOM 2527 C CA . ILE A 1 327 ? 15.214 -6.738 -13.536 1.00 97.31 327 ILE A CA 1
ATOM 2528 C C . ILE A 1 327 ? 15.678 -7.787 -12.514 1.00 97.31 327 ILE A C 1
ATOM 2530 O O . ILE A 1 327 ? 15.364 -7.683 -11.331 1.00 97.31 327 ILE A O 1
ATOM 2534 N N . ASP A 1 328 ? 16.526 -8.722 -12.943 1.00 96.62 328 ASP A N 1
ATOM 2535 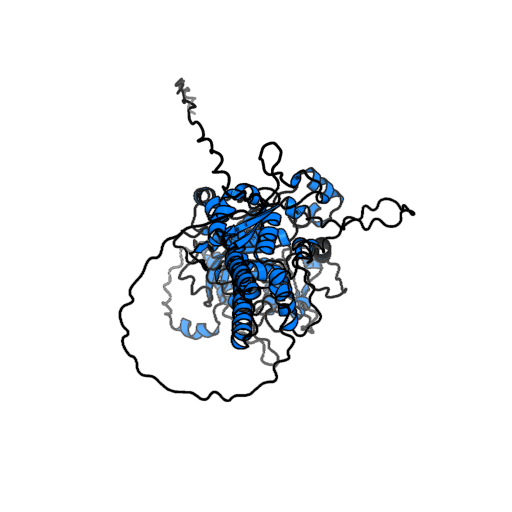C CA . ASP A 1 328 ? 17.090 -9.771 -12.083 1.00 96.62 328 ASP A CA 1
ATOM 2536 C C . ASP A 1 328 ? 17.991 -9.209 -10.959 1.00 96.62 328 ASP A C 1
ATOM 2538 O O . ASP A 1 328 ? 18.154 -9.831 -9.908 1.00 96.62 328 ASP A O 1
ATOM 2542 N N . ASP A 1 329 ? 18.532 -7.998 -11.144 1.00 97.25 329 ASP A N 1
ATOM 2543 C CA . ASP A 1 329 ? 19.425 -7.326 -10.194 1.00 97.25 329 ASP A CA 1
ATOM 2544 C C . ASP A 1 329 ? 18.678 -6.401 -9.214 1.00 97.25 329 ASP A C 1
ATOM 2546 O O . ASP A 1 329 ? 19.299 -5.800 -8.332 1.00 97.25 329 ASP A O 1
ATOM 2550 N N . LEU A 1 330 ? 17.345 -6.293 -9.303 1.00 97.88 330 LEU A N 1
ATOM 2551 C CA . LEU A 1 330 ? 16.551 -5.382 -8.466 1.00 97.88 330 LEU A CA 1
ATOM 2552 C C . LEU A 1 330 ? 16.744 -5.617 -6.969 1.00 97.88 330 LEU A C 1
ATOM 2554 O O . LEU A 1 330 ? 16.840 -4.670 -6.187 1.00 97.88 330 LEU A O 1
ATOM 2558 N N . LYS A 1 331 ? 16.866 -6.879 -6.554 1.00 97.75 331 LYS A N 1
ATOM 2559 C CA . LYS A 1 331 ? 17.145 -7.221 -5.157 1.00 97.75 331 LYS A CA 1
ATOM 2560 C C . LYS A 1 331 ? 18.512 -6.702 -4.700 1.00 97.75 331 LYS A C 1
ATOM 2562 O O . LYS A 1 331 ? 18.637 -6.211 -3.577 1.00 97.75 331 LYS A O 1
ATOM 2567 N N . SER A 1 332 ? 19.521 -6.782 -5.565 1.00 97.81 332 SER A N 1
ATOM 2568 C CA . SER A 1 332 ? 20.862 -6.248 -5.308 1.00 97.81 332 SER A CA 1
ATOM 2569 C C . SER A 1 332 ? 20.839 -4.722 -5.224 1.00 97.81 332 SER A C 1
ATOM 2571 O O . SER A 1 332 ? 21.425 -4.161 -4.300 1.00 97.81 332 SER A O 1
ATOM 2573 N N . TYR A 1 333 ? 20.100 -4.058 -6.118 1.00 97.88 333 TYR A N 1
ATOM 2574 C CA . TYR A 1 333 ? 19.892 -2.609 -6.085 1.00 97.88 333 TYR A CA 1
ATOM 2575 C C . TYR A 1 333 ? 19.232 -2.151 -4.773 1.00 97.88 333 TYR A C 1
ATOM 2577 O O . TYR A 1 333 ? 19.754 -1.253 -4.108 1.00 97.88 333 TYR A O 1
ATOM 2585 N N . VAL A 1 334 ? 18.135 -2.795 -4.352 1.00 98.31 334 VAL A N 1
ATOM 2586 C CA . VAL A 1 334 ? 17.445 -2.452 -3.096 1.00 98.31 334 VAL A CA 1
ATOM 2587 C C . VAL A 1 334 ? 18.365 -2.671 -1.900 1.00 98.31 334 VAL A C 1
ATOM 2589 O O . VAL A 1 334 ? 18.427 -1.828 -1.010 1.00 98.31 334 VAL A O 1
ATOM 2592 N N . LYS A 1 335 ? 19.123 -3.774 -1.885 1.00 98.00 335 LYS A N 1
ATOM 2593 C CA . LYS A 1 335 ? 20.093 -4.058 -0.823 1.00 98.00 335 LYS A CA 1
ATOM 2594 C C . LYS A 1 335 ? 21.193 -2.994 -0.748 1.00 98.00 335 LYS A C 1
ATOM 2596 O O . LYS A 1 335 ? 21.530 -2.565 0.351 1.00 98.00 335 LYS A O 1
ATOM 2601 N N . ALA A 1 336 ? 21.728 -2.556 -1.888 1.00 96.81 336 ALA A N 1
ATOM 2602 C CA . ALA A 1 336 ? 22.757 -1.517 -1.949 1.00 96.81 336 ALA A CA 1
ATOM 2603 C C . ALA A 1 336 ? 22.240 -0.147 -1.470 1.00 96.81 336 ALA A C 1
ATOM 2605 O O . ALA A 1 336 ? 22.983 0.608 -0.852 1.00 96.81 336 ALA A O 1
ATOM 2606 N N . ASN A 1 337 ? 20.955 0.143 -1.694 1.00 96.94 337 ASN A N 1
ATOM 2607 C CA . ASN A 1 337 ? 20.315 1.410 -1.327 1.00 96.94 337 ASN A CA 1
ATOM 2608 C C . ASN A 1 337 ? 19.460 1.318 -0.052 1.00 96.94 337 ASN A C 1
ATOM 2610 O O . ASN A 1 337 ? 18.679 2.223 0.242 1.00 96.94 337 ASN A O 1
ATOM 2614 N N . LEU A 1 338 ? 19.597 0.243 0.733 1.00 97.50 338 LEU A N 1
ATOM 2615 C CA . LEU A 1 338 ? 18.723 -0.022 1.878 1.00 97.50 338 LEU A CA 1
ATOM 2616 C C . LEU A 1 338 ? 18.754 1.109 2.913 1.00 97.50 338 LEU A C 1
ATOM 2618 O O . LEU A 1 338 ? 17.723 1.449 3.490 1.00 97.50 338 LEU A O 1
ATOM 2622 N N . ARG A 1 339 ? 19.924 1.727 3.118 1.00 96.00 339 ARG A N 1
ATOM 2623 C CA . ARG A 1 339 ? 20.073 2.884 4.008 1.00 96.00 339 ARG A CA 1
ATOM 2624 C C . ARG A 1 339 ? 19.182 4.048 3.563 1.00 96.00 339 ARG A C 1
ATOM 2626 O O . ARG A 1 339 ? 18.420 4.558 4.375 1.00 96.00 339 ARG A O 1
ATOM 2633 N N . SER A 1 340 ? 19.198 4.388 2.276 1.00 95.38 340 SER A N 1
ATOM 2634 C CA . SER A 1 340 ? 18.369 5.450 1.690 1.00 95.38 340 SER A CA 1
ATOM 2635 C C . SER A 1 340 ? 16.870 5.181 1.835 1.00 95.38 340 SER A C 1
ATOM 2637 O O . SER A 1 340 ? 16.102 6.103 2.084 1.00 95.38 340 SER A O 1
ATOM 2639 N N . PHE A 1 341 ? 16.447 3.917 1.735 1.00 97.25 341 PHE A N 1
ATOM 2640 C CA . PHE A 1 341 ? 15.053 3.526 1.966 1.00 97.25 341 PHE A CA 1
ATOM 2641 C C . PHE A 1 341 ? 14.639 3.622 3.447 1.00 97.25 341 PHE A C 1
ATOM 2643 O O . PHE A 1 341 ? 13.489 3.939 3.755 1.00 97.25 341 PHE A O 1
ATOM 2650 N N . LYS A 1 342 ? 15.549 3.350 4.387 1.00 96.62 342 LYS A N 1
ATOM 2651 C CA . LYS A 1 342 ? 15.260 3.424 5.831 1.00 96.62 342 LYS A CA 1
ATOM 2652 C C . LYS A 1 342 ? 15.223 4.861 6.359 1.00 96.62 342 LYS A C 1
ATOM 2654 O O . LYS A 1 342 ? 14.537 5.120 7.345 1.00 96.62 342 LYS A O 1
ATOM 2659 N N . GLU A 1 343 ? 15.945 5.780 5.732 1.00 94.44 343 GLU A N 1
ATOM 2660 C CA . GLU A 1 343 ? 16.067 7.178 6.160 1.00 94.44 343 GLU A CA 1
ATOM 2661 C C . GLU A 1 343 ? 14.961 8.103 5.605 1.00 94.44 343 GLU A C 1
ATOM 2663 O O . GLU A 1 343 ? 14.150 7.662 4.780 1.00 94.44 343 GLU A O 1
ATOM 2668 N N . PRO A 1 344 ? 14.853 9.364 6.089 1.00 92.06 344 PRO A N 1
ATOM 2669 C CA . PRO A 1 344 ? 13.890 10.336 5.577 1.00 92.06 344 PRO A CA 1
ATOM 2670 C C . PRO A 1 344 ? 13.893 10.418 4.046 1.00 92.06 344 PRO A C 1
ATOM 2672 O O . PRO A 1 344 ? 14.944 10.519 3.416 1.00 92.06 344 PRO A O 1
ATOM 2675 N N . GLY A 1 345 ? 12.701 10.331 3.454 1.00 92.62 345 GLY A N 1
ATOM 2676 C CA . GLY A 1 345 ? 12.489 10.350 2.009 1.00 92.62 345 GLY A CA 1
ATOM 2677 C C . GLY A 1 345 ? 12.419 8.959 1.386 1.00 92.62 345 GLY A C 1
ATOM 2678 O O . GLY A 1 345 ? 12.022 8.835 0.230 1.00 92.62 345 GLY A O 1
ATOM 2679 N N . GLY A 1 346 ? 12.720 7.895 2.132 1.00 96.12 346 GLY A N 1
ATOM 2680 C CA . GLY A 1 346 ? 12.655 6.523 1.633 1.00 96.12 346 GLY A CA 1
ATOM 2681 C C . GLY A 1 346 ? 11.297 6.125 1.039 1.00 96.12 346 GLY A C 1
ATOM 2682 O O . GLY A 1 346 ? 11.261 5.401 0.045 1.00 96.12 346 GLY A O 1
ATOM 2683 N N . CYS A 1 347 ? 10.181 6.635 1.579 1.00 96.06 347 CYS A N 1
ATOM 2684 C CA . CYS A 1 347 ? 8.849 6.401 1.003 1.00 96.06 347 CYS A CA 1
ATOM 2685 C C . CYS A 1 347 ? 8.679 7.073 -0.369 1.00 96.06 347 CYS A C 1
ATOM 2687 O O . CYS A 1 347 ? 8.167 6.439 -1.291 1.00 96.06 347 CYS A O 1
ATOM 2689 N N . ALA A 1 348 ? 9.122 8.328 -0.510 1.00 95.00 348 ALA A N 1
ATOM 2690 C CA . ALA A 1 348 ? 9.094 9.042 -1.788 1.00 95.00 348 ALA A CA 1
ATOM 2691 C C . ALA A 1 348 ? 9.993 8.346 -2.819 1.00 95.00 348 ALA A C 1
ATOM 2693 O O . ALA A 1 348 ? 9.556 8.073 -3.933 1.00 95.00 348 ALA A O 1
ATOM 2694 N N . LEU A 1 349 ? 11.206 7.964 -2.403 1.00 96.12 349 LEU A N 1
ATOM 2695 C CA . LEU A 1 349 ? 12.156 7.239 -3.241 1.00 96.12 349 LEU A CA 1
ATOM 2696 C C . LEU A 1 349 ? 11.581 5.912 -3.755 1.00 96.12 349 LEU A C 1
ATOM 2698 O O . LEU A 1 349 ? 11.766 5.582 -4.926 1.00 96.12 349 LEU A O 1
ATOM 2702 N N . LEU A 1 350 ? 10.880 5.148 -2.907 1.00 98.00 350 LEU A N 1
ATOM 2703 C CA . LEU A 1 350 ? 10.233 3.904 -3.330 1.00 98.00 350 LEU A CA 1
ATOM 2704 C C . LEU A 1 350 ? 9.170 4.160 -4.399 1.00 98.00 350 LEU A C 1
ATOM 2706 O O . LEU A 1 350 ? 9.171 3.466 -5.413 1.00 98.00 350 LEU A O 1
ATOM 2710 N N . LEU A 1 351 ? 8.264 5.115 -4.171 1.00 96.94 351 LEU A N 1
ATOM 2711 C CA . LEU A 1 351 ? 7.183 5.391 -5.118 1.00 96.94 351 LEU A CA 1
ATOM 2712 C C . LEU A 1 351 ? 7.729 5.842 -6.471 1.00 96.94 351 LEU A C 1
ATOM 2714 O O . LEU A 1 351 ? 7.314 5.312 -7.496 1.00 96.94 351 LEU A O 1
ATOM 2718 N N . GLU A 1 352 ? 8.712 6.735 -6.470 1.00 95.25 352 GLU A N 1
ATOM 2719 C CA . GLU A 1 352 ? 9.377 7.188 -7.693 1.00 95.25 352 GLU A CA 1
ATOM 2720 C C . GLU A 1 352 ? 10.071 6.035 -8.413 1.00 95.25 352 GLU A C 1
ATOM 2722 O O . GLU A 1 352 ? 9.883 5.842 -9.612 1.00 95.25 352 GLU A O 1
ATOM 2727 N N . THR A 1 353 ? 10.776 5.177 -7.670 1.00 97.25 353 THR A N 1
ATOM 2728 C CA . THR A 1 353 ? 11.399 3.974 -8.237 1.00 97.25 353 THR A CA 1
ATOM 2729 C C . THR A 1 353 ? 10.360 3.054 -8.881 1.00 97.25 353 THR A C 1
ATOM 2731 O O . THR A 1 353 ? 10.599 2.532 -9.966 1.00 97.25 353 THR A O 1
ATOM 2734 N N . VAL A 1 354 ? 9.197 2.860 -8.252 1.00 97.81 354 VAL A N 1
ATOM 2735 C CA . VAL A 1 354 ? 8.106 2.041 -8.803 1.00 97.81 354 VAL A CA 1
ATOM 2736 C C . VAL A 1 354 ? 7.536 2.652 -10.087 1.00 97.81 354 VAL A C 1
ATOM 2738 O O . VAL A 1 354 ? 7.348 1.932 -11.069 1.00 97.81 354 VAL A O 1
ATOM 2741 N N . LEU A 1 355 ? 7.291 3.964 -10.121 1.00 95.44 355 LEU A N 1
ATOM 2742 C CA . LEU A 1 355 ? 6.759 4.636 -11.311 1.00 95.44 355 LEU A CA 1
ATOM 2743 C C . LEU A 1 355 ? 7.758 4.629 -12.472 1.00 95.44 355 LEU A C 1
ATOM 2745 O O . LEU A 1 355 ? 7.400 4.285 -13.601 1.00 95.44 355 LEU A O 1
ATOM 2749 N N . HIS A 1 356 ? 9.030 4.912 -12.194 1.00 94.88 356 HIS A N 1
ATOM 2750 C CA . HIS A 1 356 ? 10.097 4.811 -13.186 1.00 94.88 356 HIS A CA 1
ATOM 2751 C C . HIS A 1 356 ? 10.287 3.373 -13.690 1.00 94.88 356 HIS A C 1
ATOM 2753 O O . HIS A 1 356 ? 10.477 3.163 -14.891 1.00 94.88 356 HIS A O 1
ATOM 2759 N N . ALA A 1 357 ? 10.166 2.368 -12.817 1.00 96.62 357 ALA A N 1
ATOM 2760 C CA . ALA A 1 357 ? 10.240 0.963 -13.211 1.00 96.62 357 ALA A CA 1
ATOM 2761 C C . ALA A 1 357 ? 9.079 0.547 -14.131 1.00 96.62 357 ALA A C 1
ATOM 2763 O O . ALA A 1 357 ? 9.305 -0.206 -15.084 1.00 96.62 357 ALA A O 1
ATOM 2764 N N . HIS A 1 358 ? 7.867 1.070 -13.897 1.00 95.31 358 HIS A N 1
ATOM 2765 C CA . HIS A 1 358 ? 6.727 0.908 -14.805 1.00 95.31 358 HIS A CA 1
ATOM 2766 C C . HIS A 1 358 ? 6.969 1.550 -16.173 1.00 95.31 358 HIS A C 1
ATOM 2768 O O . HIS A 1 358 ? 6.571 0.987 -17.190 1.00 95.31 358 HIS A O 1
ATOM 2774 N N . GLY A 1 359 ? 7.630 2.705 -16.202 1.00 92.19 359 GLY A N 1
ATOM 2775 C CA . GLY A 1 359 ? 7.871 3.473 -17.415 1.00 92.19 359 GLY A CA 1
ATOM 2776 C C . GLY A 1 359 ? 6.641 4.268 -17.865 1.00 92.19 359 GLY A C 1
ATOM 2777 O O . GLY A 1 359 ? 5.514 3.770 -17.903 1.00 92.19 359 GLY A O 1
ATOM 2778 N N . GLN A 1 360 ? 6.877 5.513 -18.278 1.00 88.12 360 GLN A N 1
ATOM 2779 C CA . GLN A 1 360 ? 5.827 6.493 -18.574 1.00 88.12 360 GLN A CA 1
ATOM 2780 C C . GLN A 1 360 ? 4.828 6.030 -19.645 1.00 88.12 360 GLN A C 1
ATOM 2782 O O . GLN A 1 360 ? 3.619 6.200 -19.499 1.00 88.12 360 GLN A O 1
ATOM 2787 N N . ALA A 1 361 ? 5.318 5.381 -20.705 1.00 86.75 361 ALA A N 1
ATOM 2788 C CA . ALA A 1 361 ? 4.457 4.868 -21.769 1.00 86.75 361 ALA A CA 1
ATOM 2789 C C . ALA A 1 361 ? 3.496 3.776 -21.266 1.00 86.75 361 ALA A C 1
ATOM 2791 O O . ALA A 1 361 ? 2.342 3.741 -21.681 1.00 86.75 361 ALA A O 1
ATOM 2792 N N . ALA A 1 362 ? 3.949 2.895 -20.367 1.00 90.44 362 ALA A N 1
ATOM 2793 C CA . ALA A 1 362 ? 3.081 1.866 -19.803 1.00 90.44 362 ALA A CA 1
ATOM 2794 C C . ALA A 1 362 ? 2.045 2.479 -18.850 1.00 90.44 362 ALA A C 1
ATOM 2796 O O . ALA A 1 362 ? 0.886 2.078 -18.889 1.00 90.44 362 ALA A O 1
ATOM 2797 N N . LEU A 1 363 ? 2.440 3.464 -18.033 1.00 91.19 363 LEU A N 1
ATOM 2798 C CA . LEU A 1 363 ? 1.521 4.206 -17.160 1.00 91.19 363 LEU A CA 1
ATOM 2799 C C . LEU A 1 363 ? 0.424 4.901 -17.970 1.00 91.19 363 LEU A C 1
ATOM 2801 O O . LEU A 1 363 ? -0.757 4.700 -17.693 1.00 91.19 363 LEU A O 1
ATOM 2805 N N . THR A 1 364 ? 0.801 5.616 -19.032 1.00 89.19 364 THR A N 1
ATOM 2806 C CA . THR A 1 364 ? -0.146 6.299 -19.930 1.00 89.19 364 THR A CA 1
ATOM 2807 C C . THR A 1 364 ? -1.157 5.316 -20.533 1.00 89.19 364 THR A C 1
ATOM 2809 O O . THR A 1 364 ? -2.365 5.555 -20.478 1.00 89.19 364 THR A O 1
ATOM 2812 N N . ASP A 1 365 ? -0.685 4.171 -21.039 1.00 89.00 365 ASP A N 1
ATOM 2813 C CA . ASP A 1 365 ? -1.550 3.127 -21.604 1.00 89.00 365 ASP A CA 1
ATOM 2814 C C . ASP A 1 365 ? -2.484 2.513 -20.542 1.00 89.00 365 ASP A C 1
ATOM 2816 O O . ASP A 1 365 ? -3.650 2.211 -20.822 1.00 89.00 365 ASP A O 1
ATOM 2820 N N . MET A 1 366 ? -2.001 2.348 -19.305 1.00 91.31 366 MET A N 1
ATOM 2821 C CA . MET A 1 366 ? -2.799 1.841 -18.186 1.00 91.31 366 MET A CA 1
ATOM 2822 C C . MET A 1 366 ? -3.886 2.831 -17.755 1.00 91.31 366 MET A C 1
ATOM 2824 O O . MET A 1 366 ? -5.029 2.414 -17.568 1.00 91.31 366 MET A O 1
ATOM 2828 N N . PHE A 1 367 ? -3.584 4.129 -17.666 1.00 88.81 367 PHE A N 1
ATOM 2829 C CA . PHE A 1 367 ? -4.591 5.157 -17.383 1.00 88.81 367 PHE A CA 1
ATOM 2830 C C . PHE A 1 367 ? -5.653 5.240 -18.483 1.00 88.81 367 PHE A C 1
ATOM 2832 O O . PHE A 1 367 ? -6.847 5.326 -18.185 1.00 88.81 367 PHE A O 1
ATOM 2839 N N . ALA A 1 368 ? -5.238 5.157 -19.751 1.00 88.06 368 ALA A N 1
ATOM 2840 C CA . ALA A 1 368 ? -6.161 5.144 -20.883 1.00 88.06 368 ALA A CA 1
ATOM 2841 C C . ALA A 1 368 ? -7.096 3.922 -20.841 1.00 88.06 368 ALA A C 1
ATOM 2843 O O . ALA A 1 368 ? -8.306 4.055 -21.033 1.00 88.06 368 ALA A O 1
ATOM 2844 N N . SER A 1 369 ? -6.551 2.743 -20.526 1.00 86.38 369 SER A N 1
ATOM 2845 C CA . SER A 1 369 ? -7.314 1.490 -20.447 1.00 86.38 369 SER A CA 1
ATOM 2846 C C . SER A 1 369 ? -8.272 1.462 -19.252 1.00 86.38 369 SER A C 1
ATOM 2848 O O . SER A 1 369 ? -9.417 1.030 -19.391 1.00 86.38 369 SER A O 1
ATOM 2850 N N . GLY A 1 370 ? -7.836 1.961 -18.089 1.00 78.69 370 GLY A N 1
ATOM 2851 C CA . GLY A 1 370 ? -8.645 1.998 -16.868 1.00 78.69 370 GLY A CA 1
ATOM 2852 C C . GLY A 1 370 ? -9.878 2.898 -16.986 1.00 78.69 370 GLY A C 1
ATOM 2853 O O . GLY A 1 370 ? -10.932 2.568 -16.451 1.00 78.69 370 GLY A O 1
ATOM 2854 N N . SER A 1 371 ? -9.785 3.991 -17.752 1.00 74.00 371 SER A N 1
ATOM 2855 C CA . SER A 1 371 ? -10.908 4.915 -17.973 1.00 74.00 371 SER A CA 1
ATOM 2856 C C . SER A 1 371 ? -12.052 4.294 -18.788 1.00 74.00 371 SER A C 1
ATOM 2858 O O . SER A 1 371 ? -13.213 4.653 -18.610 1.00 74.00 371 SER A O 1
ATOM 2860 N N . SER A 1 372 ? -11.746 3.346 -19.683 1.00 69.56 372 SER A N 1
ATOM 2861 C CA . SER A 1 372 ? -12.734 2.789 -20.614 1.00 69.56 372 SER A CA 1
ATOM 2862 C C . SER A 1 372 ? -13.637 1.717 -19.998 1.00 69.56 372 SER A C 1
ATOM 2864 O O . SER A 1 372 ? -14.722 1.481 -20.529 1.00 69.56 372 SER A O 1
ATOM 2866 N N . ALA A 1 373 ? -13.200 1.037 -18.935 1.00 67.25 373 ALA A N 1
ATOM 2867 C CA . ALA A 1 373 ? -13.908 -0.130 -18.403 1.00 67.25 373 ALA A CA 1
ATOM 2868 C C . ALA A 1 373 ? -15.200 0.234 -17.649 1.00 67.25 373 ALA A C 1
ATOM 2870 O O . ALA A 1 373 ? -16.171 -0.515 -17.714 1.00 67.25 373 ALA A O 1
ATOM 2871 N N . ASP A 1 374 ? -15.237 1.399 -16.995 1.00 63.81 374 ASP A N 1
ATOM 2872 C CA . ASP A 1 374 ? -16.352 1.796 -16.122 1.00 63.81 374 ASP A CA 1
ATOM 2873 C C . ASP A 1 374 ? -17.384 2.719 -16.801 1.00 63.81 374 ASP A C 1
ATOM 2875 O O . ASP A 1 374 ? -18.330 3.168 -16.157 1.00 63.81 374 ASP A O 1
ATOM 2879 N N . GLY A 1 375 ? -17.232 3.025 -18.098 1.00 68.62 375 GLY A N 1
ATOM 2880 C CA . GLY A 1 375 ? -18.193 3.838 -18.867 1.00 68.62 375 GLY A CA 1
ATOM 2881 C C . GLY A 1 375 ? -18.435 5.264 -18.334 1.00 68.62 375 GLY A C 1
ATOM 2882 O O . GLY A 1 375 ? -19.372 5.929 -18.776 1.00 68.62 375 GLY A O 1
ATOM 2883 N N . GLY A 1 376 ? -17.622 5.724 -17.379 1.00 61.47 376 GLY A N 1
ATOM 2884 C CA . GLY A 1 376 ? -17.762 6.998 -16.674 1.00 61.47 376 GLY A CA 1
ATOM 2885 C C . GLY A 1 376 ? -16.892 8.121 -17.245 1.00 61.47 376 GLY A C 1
ATOM 2886 O O . GLY A 1 376 ? -16.033 7.904 -18.097 1.00 61.47 376 GLY A O 1
ATOM 2887 N N . ALA A 1 377 ? -17.122 9.348 -16.765 1.00 62.28 377 ALA A N 1
ATOM 2888 C CA . ALA A 1 377 ? -16.309 10.523 -17.087 1.00 62.28 377 ALA A CA 1
ATOM 2889 C C . ALA A 1 377 ? -14.808 10.241 -16.887 1.00 62.28 377 ALA A C 1
ATOM 2891 O O . ALA A 1 377 ? -14.452 9.490 -15.979 1.00 62.28 377 ALA A O 1
ATOM 2892 N N . ARG A 1 378 ? -13.945 10.857 -17.718 1.00 65.62 378 ARG A N 1
ATOM 2893 C CA . ARG A 1 378 ? -12.476 10.712 -17.664 1.00 65.62 378 ARG A CA 1
ATOM 2894 C C . ARG A 1 378 ? -11.994 10.774 -16.213 1.00 65.62 378 ARG A C 1
ATOM 2896 O O . ARG A 1 378 ? -11.949 11.851 -15.621 1.00 65.62 378 ARG A O 1
ATOM 2903 N N . GLN A 1 379 ? -11.662 9.615 -15.646 1.00 64.50 379 GLN A N 1
ATOM 2904 C CA . GLN A 1 379 ? -11.109 9.549 -14.301 1.00 64.50 379 GLN A CA 1
ATOM 2905 C C . GLN A 1 379 ? -9.790 10.322 -14.278 1.00 64.50 379 GLN A C 1
ATOM 2907 O O . GLN A 1 379 ? -8.964 10.192 -15.181 1.00 64.50 379 GLN A O 1
ATOM 2912 N N . SER A 1 380 ? -9.617 11.148 -13.248 1.00 67.06 380 SER A N 1
ATOM 2913 C CA . SER A 1 380 ? -8.372 11.866 -12.991 1.00 67.06 380 SER A CA 1
ATOM 2914 C C . SER A 1 380 ? -7.205 10.871 -12.920 1.00 67.06 380 SER A C 1
ATOM 2916 O O . SER A 1 380 ? -7.274 9.910 -12.156 1.00 67.06 380 SER A O 1
ATOM 2918 N N . SER A 1 381 ? -6.141 11.108 -13.694 1.00 75.44 381 SER A N 1
ATOM 2919 C CA . SER A 1 381 ? -4.907 10.298 -13.760 1.00 75.44 381 SER A CA 1
ATOM 2920 C C . SER A 1 381 ? -4.014 10.441 -12.520 1.00 75.44 381 SER A C 1
ATOM 2922 O O . SER A 1 381 ? -2.803 10.269 -12.575 1.00 75.44 381 SER A O 1
ATOM 2924 N N . VAL A 1 382 ? -4.605 10.821 -11.393 1.00 82.56 382 VAL A N 1
ATOM 2925 C CA . VAL A 1 382 ? -3.891 11.224 -10.191 1.00 82.56 382 VAL A CA 1
ATOM 2926 C C . VAL A 1 382 ? -3.780 10.035 -9.251 1.00 82.56 382 VAL A C 1
ATOM 2928 O O . VAL A 1 382 ? -4.795 9.506 -8.792 1.00 82.56 382 VAL A O 1
ATOM 2931 N N . LEU A 1 383 ? -2.546 9.649 -8.924 1.00 87.25 383 LEU A N 1
ATOM 2932 C CA . LEU A 1 383 ? -2.265 8.532 -8.018 1.00 87.25 383 LEU A CA 1
ATOM 2933 C C . LEU A 1 383 ? -2.370 8.930 -6.541 1.00 87.25 383 LEU A C 1
ATOM 2935 O O . LEU A 1 383 ? -2.887 8.157 -5.728 1.00 87.25 383 LEU A O 1
ATOM 2939 N N . LEU A 1 384 ? -1.933 10.139 -6.191 1.00 87.88 384 LEU A N 1
ATOM 2940 C CA . LEU A 1 384 ? -2.079 10.709 -4.852 1.00 87.88 384 LEU A CA 1
ATOM 2941 C C . LEU A 1 384 ? -2.956 11.946 -4.909 1.00 87.88 384 LEU A C 1
ATOM 2943 O O . LEU A 1 384 ? -2.682 12.856 -5.682 1.00 87.88 384 LEU A O 1
ATOM 2947 N N . ARG A 1 385 ? -3.979 12.006 -4.057 1.00 85.00 385 ARG A N 1
ATOM 2948 C CA . ARG A 1 385 ? -4.816 13.201 -3.905 1.00 85.00 385 ARG A CA 1
ATOM 2949 C C . ARG A 1 385 ? -4.481 13.871 -2.589 1.00 85.00 385 ARG A C 1
ATOM 2951 O O . ARG A 1 385 ? -4.581 13.250 -1.534 1.00 85.00 385 ARG A O 1
ATOM 2958 N N . TYR A 1 386 ? -4.132 15.149 -2.601 1.00 76.00 386 TYR A N 1
ATOM 2959 C CA . TYR A 1 386 ? -4.032 15.864 -1.337 1.00 76.00 386 TYR A CA 1
ATOM 2960 C C . TYR A 1 386 ? -5.424 16.230 -0.809 1.00 76.00 386 TYR A C 1
ATOM 2962 O O . TYR A 1 386 ? -6.004 17.244 -1.175 1.00 76.00 386 TYR A O 1
ATOM 2970 N N . GLY A 1 387 ? -5.974 15.378 0.058 1.00 73.12 387 GLY A N 1
ATOM 2971 C CA . GLY A 1 387 ? -7.252 15.607 0.752 1.00 73.12 387 GLY A CA 1
ATOM 2972 C C . GLY A 1 387 ? -7.111 15.675 2.272 1.00 73.12 387 GLY A C 1
ATOM 2973 O O . GLY A 1 387 ? -8.097 15.598 3.006 1.00 73.12 387 GLY A O 1
ATOM 2974 N N . CYS A 1 388 ? -5.877 15.751 2.761 1.00 74.56 388 CYS A N 1
ATOM 2975 C CA . CYS A 1 388 ? -5.573 15.486 4.154 1.00 74.56 388 CYS A CA 1
ATOM 2976 C C . CYS A 1 388 ? -6.093 16.630 5.075 1.00 74.56 388 CYS A C 1
ATOM 2978 O O . CYS A 1 388 ? -6.707 16.344 6.096 1.00 74.56 388 CYS A O 1
ATOM 2980 N N . ASP A 1 389 ? -6.061 17.905 4.676 1.00 71.94 389 ASP A N 1
ATOM 2981 C CA . ASP A 1 389 ? -6.697 18.981 5.470 1.00 71.94 389 ASP A CA 1
ATOM 2982 C C . ASP A 1 389 ? -8.230 18.898 5.500 1.00 71.94 389 ASP A C 1
ATOM 2984 O O . ASP A 1 389 ? -8.872 19.132 6.530 1.00 71.94 389 ASP A O 1
ATOM 2988 N N . ALA A 1 390 ? -8.843 18.539 4.369 1.00 74.06 390 ALA A N 1
ATOM 2989 C CA . ALA A 1 390 ? -10.289 18.370 4.273 1.00 74.06 390 ALA A CA 1
ATOM 2990 C C . ALA A 1 390 ? -10.767 17.216 5.166 1.00 74.06 390 ALA A C 1
ATOM 2992 O O . ALA A 1 390 ? -11.747 17.359 5.902 1.00 74.06 390 ALA A O 1
ATOM 2993 N N . ALA A 1 391 ? -10.041 16.094 5.165 1.00 71.88 391 ALA A N 1
ATOM 2994 C CA . ALA A 1 391 ? -10.322 14.964 6.041 1.00 71.88 391 ALA A CA 1
ATOM 2995 C C . ALA A 1 391 ? -10.205 15.341 7.532 1.00 71.88 391 ALA A C 1
ATOM 2997 O O . ALA A 1 391 ? -11.043 14.910 8.326 1.00 71.88 391 ALA A O 1
ATOM 2998 N N . LEU A 1 392 ? -9.255 16.205 7.913 1.00 70.88 392 LEU A N 1
ATOM 2999 C CA . LEU A 1 392 ? -9.136 16.697 9.289 1.00 70.88 392 LEU A CA 1
ATOM 3000 C C . LEU A 1 392 ? -10.338 17.553 9.700 1.00 70.88 392 LEU A C 1
ATOM 3002 O O . LEU A 1 392 ? -10.986 17.266 10.708 1.00 70.88 392 LEU A O 1
ATOM 3006 N N . LYS A 1 393 ? -10.713 18.531 8.868 1.00 75.19 393 LYS A N 1
ATOM 3007 C CA . LYS A 1 393 ? -11.900 19.372 9.101 1.00 75.19 393 LYS A CA 1
ATOM 3008 C C . LYS A 1 393 ? -13.187 18.542 9.218 1.00 75.19 393 LYS A C 1
ATOM 3010 O O . LYS A 1 393 ? -14.101 18.916 9.953 1.00 75.19 393 LYS A O 1
ATOM 3015 N N . ARG A 1 394 ? -13.286 17.413 8.504 1.00 73.06 394 ARG A N 1
ATOM 3016 C CA . ARG A 1 394 ? -14.428 16.484 8.611 1.00 73.06 394 ARG A CA 1
ATOM 3017 C C . ARG A 1 394 ? -14.430 15.718 9.930 1.00 73.06 394 ARG A C 1
ATOM 3019 O O . ARG A 1 394 ? -15.474 15.668 10.580 1.00 73.06 394 ARG A O 1
ATOM 3026 N N . LEU A 1 395 ? -13.285 15.173 10.347 1.00 70.31 395 LEU A N 1
ATOM 3027 C CA . LEU A 1 395 ? -13.157 14.501 11.644 1.00 70.31 395 LEU A CA 1
ATOM 3028 C C . LEU A 1 395 ? -13.535 15.443 12.796 1.00 70.31 395 LEU A C 1
ATOM 3030 O O . LEU A 1 395 ? -14.253 15.044 13.711 1.00 70.31 395 LEU A O 1
ATOM 3034 N N . GLU A 1 396 ? -13.153 16.714 12.721 1.00 71.25 396 GLU A N 1
ATOM 3035 C CA . GLU A 1 396 ? -13.550 17.737 13.697 1.00 71.25 396 GLU A CA 1
ATOM 3036 C C . GLU A 1 396 ? -15.064 17.997 13.712 1.00 71.25 396 GLU A C 1
ATOM 3038 O O . GLU A 1 396 ? -15.673 18.125 14.780 1.00 71.25 396 GLU A O 1
ATOM 3043 N N . GLY A 1 397 ? -15.694 18.031 12.534 1.00 71.00 397 GLY A N 1
ATOM 3044 C CA . GLY A 1 397 ? -17.148 18.142 12.394 1.00 71.00 397 GLY A CA 1
ATOM 3045 C C . GLY A 1 397 ? -17.895 16.996 13.086 1.00 71.00 397 GLY A C 1
ATOM 3046 O O . GLY A 1 397 ? -18.840 17.237 13.837 1.00 71.00 397 GLY A O 1
ATOM 3047 N N . LEU A 1 398 ? -17.419 15.758 12.913 1.00 69.31 398 LEU A N 1
ATOM 3048 C CA . LEU A 1 398 ? -18.003 14.572 13.555 1.00 69.31 398 LEU A CA 1
ATOM 3049 C C . LEU A 1 398 ? -17.940 14.649 15.090 1.00 69.31 398 LEU A C 1
ATOM 3051 O O . LEU A 1 398 ? -18.919 14.331 15.771 1.00 69.31 398 LEU A O 1
ATOM 3055 N N . HIS A 1 399 ? -16.823 15.125 15.646 1.00 67.12 399 HIS A N 1
ATOM 3056 C CA . HIS A 1 399 ? -16.644 15.224 17.099 1.00 67.12 399 HIS A CA 1
ATOM 3057 C C . HIS A 1 399 ? -17.424 16.385 17.718 1.00 67.12 399 HIS A C 1
ATOM 3059 O O . HIS A 1 399 ? -17.968 16.248 18.814 1.00 67.12 399 HIS A O 1
ATOM 3065 N N . SER A 1 400 ? -17.519 17.513 17.012 1.00 68.06 400 SER A N 1
ATOM 3066 C CA . SER A 1 400 ? -18.282 18.679 17.474 1.00 68.06 400 SER A CA 1
ATOM 3067 C C . SER A 1 400 ? -19.801 18.463 17.439 1.00 68.06 400 SER A C 1
ATOM 3069 O O . SER A 1 400 ? -20.539 19.254 18.021 1.00 68.06 400 SER A O 1
ATOM 3071 N N . GLY A 1 401 ? -20.282 17.385 16.805 1.00 62.75 401 GLY A N 1
ATOM 3072 C CA . GLY A 1 401 ? -21.710 17.077 16.707 1.00 62.75 401 GLY A CA 1
ATOM 3073 C C . GLY A 1 401 ? -22.484 18.056 15.824 1.00 62.75 401 GLY A C 1
ATOM 3074 O O . GLY A 1 401 ? -23.712 18.053 15.858 1.00 62.75 401 GLY A O 1
ATOM 3075 N N . ALA A 1 402 ? -21.784 18.884 15.046 1.00 68.06 402 ALA A N 1
ATOM 3076 C CA . ALA A 1 402 ? -22.396 19.735 14.044 1.00 68.06 402 ALA A CA 1
ATOM 3077 C C . ALA A 1 402 ? -22.851 18.855 12.870 1.00 68.06 402 ALA A C 1
ATOM 3079 O O . ALA A 1 402 ? -22.031 18.417 12.062 1.00 68.06 402 ALA A O 1
ATOM 3080 N N . GLU A 1 403 ? -24.155 18.572 12.790 1.00 54.72 403 GLU A N 1
ATOM 3081 C CA . GLU A 1 403 ? -24.766 17.920 11.628 1.00 54.72 403 GLU A CA 1
ATOM 3082 C C . GLU A 1 403 ? -24.486 18.760 10.376 1.00 54.72 403 GLU A C 1
ATOM 3084 O O . GLU A 1 403 ? -25.056 19.834 10.181 1.00 54.72 403 GLU A O 1
ATOM 3089 N N . ARG A 1 404 ? -23.570 18.291 9.525 1.00 54.09 404 ARG A N 1
ATOM 3090 C CA . ARG A 1 404 ? -23.344 18.882 8.207 1.00 54.09 404 ARG A CA 1
ATOM 3091 C C . ARG A 1 404 ? -24.248 18.197 7.192 1.00 54.09 404 ARG A C 1
ATOM 3093 O O . ARG A 1 404 ? -24.094 17.014 6.915 1.00 54.09 404 ARG A O 1
ATOM 3100 N N . THR A 1 405 ? -25.149 18.980 6.611 1.00 49.62 405 THR A N 1
ATOM 3101 C CA . THR A 1 405 ? -25.994 18.636 5.457 1.00 49.62 405 THR A CA 1
ATOM 3102 C C . THR A 1 405 ? -25.331 18.955 4.110 1.00 49.62 405 THR A C 1
ATOM 3104 O O . THR A 1 405 ? -25.987 18.899 3.072 1.00 49.62 405 THR A O 1
ATOM 3107 N N . SER A 1 406 ? -24.041 19.299 4.076 1.00 45.69 406 SER A N 1
ATOM 3108 C CA . SER A 1 406 ? -23.356 19.657 2.833 1.00 45.69 406 SER A CA 1
ATOM 3109 C C . SER A 1 406 ? -22.753 18.436 2.137 1.00 45.69 406 SER A C 1
ATOM 3111 O O . SER A 1 406 ? -21.857 17.809 2.687 1.00 45.69 406 SER A O 1
ATOM 3113 N N . GLY A 1 407 ? -23.272 18.156 0.933 1.00 52.09 407 GLY A N 1
ATOM 3114 C CA . GLY A 1 407 ? -22.637 17.481 -0.208 1.00 52.09 407 GLY A CA 1
ATOM 3115 C C . GLY A 1 407 ? -21.796 16.235 0.073 1.00 52.09 407 GLY A C 1
ATOM 3116 O O . GLY A 1 407 ? -20.742 16.315 0.692 1.00 52.09 407 GLY A O 1
ATOM 3117 N N . LEU A 1 408 ? -22.213 15.096 -0.487 1.00 50.50 408 LEU A N 1
ATOM 3118 C CA . LEU A 1 408 ? -21.392 13.894 -0.677 1.00 50.50 408 LEU A CA 1
ATOM 3119 C C . LEU A 1 408 ? -20.196 14.196 -1.603 1.00 50.50 408 LEU A C 1
ATOM 3121 O O . LEU A 1 408 ? -20.126 13.694 -2.720 1.00 50.50 408 LEU A O 1
ATOM 3125 N N . GLU A 1 409 ? -19.267 15.050 -1.182 1.00 54.94 409 GLU A N 1
ATOM 3126 C CA . GLU A 1 409 ? -17.946 15.081 -1.793 1.00 54.94 409 GLU A CA 1
ATOM 3127 C C . GLU A 1 409 ? -17.311 13.721 -1.510 1.00 54.94 409 GLU A C 1
ATOM 3129 O O . GLU A 1 409 ? -17.170 13.312 -0.347 1.00 54.94 409 GLU A O 1
ATOM 3134 N N . GLU A 1 410 ? -17.037 12.992 -2.597 1.00 59.34 410 GLU A N 1
ATOM 3135 C CA . GLU A 1 410 ? -16.395 11.683 -2.590 1.00 59.34 410 GLU A CA 1
ATOM 3136 C C . GLU A 1 410 ? -15.234 11.700 -1.597 1.00 59.34 410 GLU A C 1
ATOM 3138 O O . GLU A 1 410 ? -14.383 12.588 -1.634 1.00 59.34 410 GLU A O 1
ATOM 3143 N N . GLU A 1 411 ? -15.212 10.733 -0.677 1.00 60.66 411 GLU A N 1
ATOM 3144 C CA . GLU A 1 411 ? -14.104 10.557 0.254 1.00 60.66 411 GLU A CA 1
ATOM 3145 C C . GLU A 1 411 ? -12.797 10.381 -0.526 1.00 60.66 411 GLU A C 1
ATOM 3147 O O . GLU A 1 411 ? -12.456 9.286 -0.973 1.00 60.66 411 GLU A O 1
ATOM 3152 N N . SER A 1 412 ? -12.058 11.473 -0.704 1.00 62.59 412 SER A N 1
ATOM 3153 C CA . SER A 1 412 ? -10.753 11.451 -1.343 1.00 62.59 412 SER A CA 1
ATOM 3154 C C . SER A 1 412 ? -9.729 10.984 -0.316 1.00 62.59 412 SER A C 1
ATOM 3156 O O . SER A 1 412 ? -9.167 11.784 0.438 1.00 62.59 412 SER A O 1
ATOM 3158 N N . ASP A 1 413 ? -9.523 9.672 -0.245 1.00 79.50 413 ASP A N 1
ATOM 3159 C CA . ASP A 1 413 ? -8.356 9.117 0.431 1.00 79.50 413 ASP A CA 1
ATOM 3160 C C . ASP A 1 413 ? -7.079 9.652 -0.236 1.00 79.50 413 ASP A C 1
ATOM 3162 O O . ASP A 1 413 ? -7.042 9.841 -1.457 1.00 79.50 413 ASP A O 1
ATOM 3166 N N . CYS A 1 414 ? -6.043 9.936 0.562 1.00 87.00 414 CYS A N 1
ATOM 3167 C CA . CYS A 1 414 ? -4.821 10.521 0.015 1.00 87.00 414 CYS A CA 1
ATOM 3168 C C . CYS A 1 414 ? -4.073 9.487 -0.866 1.00 87.00 414 CYS A C 1
ATOM 3170 O O . CYS A 1 414 ? -3.435 9.872 -1.845 1.00 87.00 414 CYS A O 1
ATOM 3172 N N . ALA A 1 415 ? -4.220 8.182 -0.580 1.00 89.81 415 ALA A N 1
ATOM 3173 C CA . ALA A 1 415 ? -3.851 7.090 -1.487 1.00 89.81 415 ALA A CA 1
ATOM 3174 C C . ALA A 1 415 ? -5.080 6.593 -2.258 1.00 89.81 415 ALA A C 1
ATOM 3176 O O . ALA A 1 415 ? -6.038 6.091 -1.674 1.00 89.81 415 ALA A O 1
ATOM 3177 N N . THR A 1 416 ? -5.052 6.727 -3.580 1.00 91.44 416 THR A N 1
ATOM 3178 C CA . THR A 1 416 ? -6.179 6.323 -4.426 1.00 91.44 416 THR A CA 1
ATOM 3179 C C . THR A 1 416 ? -6.219 4.802 -4.652 1.00 91.44 416 THR A C 1
ATOM 3181 O O . THR A 1 416 ? -5.184 4.133 -4.545 1.00 91.44 416 THR A O 1
ATOM 3184 N N . PRO A 1 417 ? -7.381 4.228 -5.029 1.00 91.31 417 PRO A N 1
ATOM 3185 C CA . PRO A 1 417 ? -7.453 2.844 -5.505 1.00 91.31 417 PRO A CA 1
ATOM 3186 C C . PRO A 1 417 ? -6.489 2.564 -6.668 1.00 91.31 417 PRO A C 1
ATOM 3188 O O . PRO A 1 417 ? -5.925 1.474 -6.743 1.00 91.31 417 PRO A O 1
ATOM 3191 N N . GLN A 1 418 ? -6.249 3.558 -7.529 1.00 92.88 418 GLN A N 1
ATOM 3192 C CA . GLN A 1 418 ? -5.304 3.500 -8.644 1.00 92.88 418 GLN A CA 1
ATOM 3193 C C . GLN A 1 418 ? -3.876 3.259 -8.147 1.00 92.88 418 GLN A C 1
ATOM 3195 O O . GLN A 1 418 ? -3.208 2.354 -8.637 1.00 92.88 418 GLN A O 1
ATOM 3200 N N . LEU A 1 419 ? -3.423 4.002 -7.131 1.00 94.69 419 LEU A N 1
ATOM 3201 C CA . LEU A 1 419 ? -2.103 3.784 -6.534 1.00 94.69 419 LEU A CA 1
ATOM 3202 C C . LEU A 1 419 ? -2.014 2.423 -5.835 1.00 94.69 419 LEU A C 1
ATOM 3204 O O . LEU A 1 419 ? -1.049 1.690 -6.035 1.00 94.69 419 LEU A O 1
ATOM 3208 N N . MET A 1 420 ? -3.015 2.067 -5.025 1.00 95.81 420 MET A N 1
ATOM 3209 C CA . MET A 1 420 ? -2.996 0.802 -4.281 1.00 95.81 420 MET A CA 1
ATOM 3210 C C . MET A 1 420 ? -2.996 -0.412 -5.213 1.00 95.81 420 MET A C 1
ATOM 3212 O O . MET A 1 420 ? -2.255 -1.365 -4.980 1.00 95.81 420 MET A O 1
ATOM 3216 N N . SER A 1 421 ? -3.793 -0.369 -6.280 1.00 95.69 421 SER A N 1
ATOM 3217 C CA . SER A 1 421 ? -3.820 -1.419 -7.296 1.00 95.69 421 SER A CA 1
ATOM 3218 C C . SER A 1 421 ? -2.531 -1.470 -8.110 1.00 95.69 421 SER A C 1
ATOM 3220 O O . SER A 1 421 ? -2.011 -2.567 -8.317 1.00 95.69 421 SER A O 1
ATOM 3222 N N . LEU A 1 422 ? -1.946 -0.321 -8.468 1.00 96.50 422 LEU A N 1
ATOM 3223 C CA . LEU A 1 422 ? -0.650 -0.265 -9.147 1.00 96.50 422 LEU A CA 1
ATOM 3224 C C . LEU A 1 422 ? 0.435 -0.955 -8.311 1.00 96.50 422 LEU A C 1
ATOM 3226 O O . LEU A 1 422 ? 1.145 -1.816 -8.819 1.00 96.50 422 LEU A O 1
ATOM 3230 N N . LEU A 1 423 ? 0.507 -0.653 -7.011 1.00 97.19 423 LEU A N 1
ATOM 3231 C CA . LEU A 1 423 ? 1.487 -1.256 -6.103 1.00 97.19 423 LEU A CA 1
ATOM 3232 C C . LEU A 1 423 ? 1.262 -2.762 -5.890 1.00 97.19 423 LEU A C 1
ATOM 3234 O O . LEU A 1 423 ? 2.224 -3.519 -5.789 1.00 97.19 423 LEU A O 1
ATOM 3238 N N . LEU A 1 424 ? 0.005 -3.205 -5.806 1.00 96.19 424 LEU A N 1
ATOM 3239 C CA . LEU A 1 424 ? -0.339 -4.591 -5.465 1.00 96.19 424 LEU A CA 1
ATOM 3240 C C . LEU A 1 424 ? -0.499 -5.528 -6.673 1.00 96.19 424 LEU A C 1
ATOM 3242 O O . LEU A 1 424 ? -0.508 -6.745 -6.493 1.00 96.19 424 LEU A O 1
ATOM 3246 N N . THR A 1 425 ? -0.635 -4.994 -7.886 1.00 95.69 425 THR A N 1
ATOM 3247 C CA . THR A 1 425 ? -0.880 -5.792 -9.104 1.00 95.69 425 THR A CA 1
ATOM 3248 C C . THR A 1 425 ? 0.016 -5.422 -10.279 1.00 95.69 425 THR A C 1
ATOM 3250 O O . THR A 1 425 ? 0.119 -6.183 -11.241 1.00 95.69 425 THR A O 1
ATOM 3253 N N . GLY A 1 426 ? 0.648 -4.248 -10.228 1.00 96.12 426 GLY A N 1
ATOM 3254 C CA . GLY A 1 426 ? 1.315 -3.637 -11.371 1.00 96.12 426 GLY A CA 1
ATOM 3255 C C . GLY A 1 426 ? 0.352 -3.038 -12.399 1.00 96.12 426 GLY A C 1
ATOM 3256 O O . GLY A 1 426 ? 0.810 -2.636 -13.463 1.00 96.12 426 GLY A O 1
ATOM 3257 N N . GLN A 1 427 ? -0.956 -2.992 -12.132 1.00 95.25 427 GLN A N 1
ATOM 3258 C CA . GLN A 1 427 ? -1.989 -2.460 -13.026 1.00 95.25 427 GLN A CA 1
ATOM 3259 C C . GLN A 1 427 ? -2.831 -1.394 -12.324 1.00 95.25 427 GLN A C 1
ATOM 3261 O O . GLN A 1 427 ? -3.020 -1.436 -11.112 1.00 95.25 427 GLN A O 1
ATOM 3266 N N . ILE A 1 428 ? -3.358 -0.440 -13.095 1.00 93.44 428 ILE A N 1
ATOM 3267 C CA . ILE A 1 428 ? -4.192 0.645 -12.571 1.00 93.44 428 ILE A CA 1
ATOM 3268 C C . ILE A 1 428 ? -5.662 0.242 -12.638 1.00 93.44 428 ILE A C 1
ATOM 3270 O O . ILE A 1 428 ? -6.215 0.047 -13.720 1.00 93.44 428 ILE A O 1
ATOM 3274 N N . HIS A 1 429 ? -6.304 0.182 -11.475 1.00 91.75 429 HIS A N 1
ATOM 3275 C CA . HIS A 1 429 ? -7.738 -0.037 -11.330 1.00 91.75 429 HIS A CA 1
ATOM 3276 C C . HIS A 1 429 ? -8.407 1.193 -10.707 1.00 91.75 429 HIS A C 1
ATOM 3278 O O . HIS A 1 429 ? -7.916 1.759 -9.731 1.00 91.75 429 HIS A O 1
ATOM 3284 N N . GLY A 1 430 ? -9.559 1.597 -11.253 1.00 88.50 430 GLY A N 1
ATOM 3285 C CA . GLY A 1 430 ? -10.324 2.747 -10.753 1.00 88.50 430 GLY A CA 1
ATOM 3286 C C . GLY A 1 430 ? -11.037 2.503 -9.417 1.00 88.50 430 GLY A C 1
ATOM 3287 O O . GLY A 1 430 ? -11.461 3.443 -8.748 1.00 88.50 430 GLY A O 1
ATOM 3288 N N . SER A 1 431 ? -11.163 1.239 -9.007 1.00 89.75 431 SER A N 1
ATOM 3289 C CA . SER A 1 431 ? -11.850 0.816 -7.787 1.00 89.75 431 SER A CA 1
ATOM 3290 C C . SER A 1 431 ? -11.161 -0.399 -7.151 1.00 89.75 431 SER A C 1
ATOM 3292 O O . SER A 1 431 ? -10.219 -0.963 -7.707 1.00 89.75 431 SER A O 1
ATOM 3294 N N . TYR A 1 432 ? -11.636 -0.840 -5.982 1.00 89.62 432 TYR A N 1
ATOM 3295 C CA . TYR A 1 432 ? -11.175 -2.072 -5.316 1.00 89.62 432 TYR A CA 1
ATOM 3296 C C . TYR A 1 432 ? -11.881 -3.340 -5.846 1.00 89.62 432 TYR A C 1
ATOM 3298 O O . TYR A 1 432 ? -12.003 -4.342 -5.137 1.00 89.62 432 TYR A O 1
ATOM 3306 N N . ARG A 1 433 ? -12.378 -3.296 -7.089 1.00 88.94 433 ARG A N 1
ATOM 3307 C CA . ARG A 1 433 ? -13.113 -4.385 -7.745 1.00 88.94 433 ARG A CA 1
ATOM 3308 C C . ARG A 1 433 ? -12.356 -4.908 -8.962 1.00 88.94 433 ARG A C 1
ATOM 3310 O O . ARG A 1 433 ? -11.709 -4.141 -9.669 1.00 88.94 433 ARG A O 1
ATOM 3317 N N . GLY A 1 434 ? -12.492 -6.202 -9.241 1.00 86.31 434 GLY A N 1
ATOM 3318 C CA . GLY A 1 434 ? -11.983 -6.828 -10.460 1.00 86.31 434 GLY A CA 1
ATOM 3319 C C . GLY A 1 434 ? -10.490 -7.150 -10.434 1.00 86.31 434 GLY A C 1
ATOM 3320 O O . GLY A 1 434 ? -9.932 -7.479 -11.479 1.00 86.31 434 GLY A O 1
ATOM 3321 N N . TRP A 1 435 ? -9.830 -7.063 -9.276 1.00 91.00 435 TRP A N 1
ATOM 3322 C CA . TRP A 1 435 ? -8.409 -7.381 -9.141 1.00 91.00 435 TRP A CA 1
ATOM 3323 C C . TRP A 1 435 ? -8.092 -8.162 -7.866 1.00 91.00 435 TRP A C 1
ATOM 3325 O O . TRP A 1 435 ? -8.899 -8.260 -6.943 1.00 91.00 435 TRP A O 1
ATOM 3335 N N . ASN A 1 436 ? -6.915 -8.788 -7.845 1.00 91.94 436 ASN A N 1
ATOM 3336 C CA . ASN A 1 436 ? -6.441 -9.617 -6.740 1.00 91.94 436 ASN A CA 1
ATOM 3337 C C . ASN A 1 436 ? -4.983 -9.289 -6.416 1.00 91.94 436 ASN A C 1
ATOM 3339 O O . ASN A 1 436 ? -4.226 -8.896 -7.297 1.00 91.94 436 ASN A O 1
ATOM 3343 N N . ALA A 1 437 ? -4.607 -9.477 -5.155 1.00 95.00 437 ALA A N 1
ATOM 3344 C CA . ALA A 1 437 ? -3.251 -9.276 -4.648 1.00 95.00 437 ALA A CA 1
ATOM 3345 C C . ALA A 1 437 ? -2.649 -10.601 -4.141 1.00 95.00 437 ALA A C 1
ATOM 3347 O O . ALA A 1 437 ? -1.825 -10.625 -3.223 1.00 95.00 437 ALA A O 1
ATOM 3348 N N . ASP A 1 438 ? -3.072 -11.721 -4.739 1.00 93.81 438 ASP A N 1
ATOM 3349 C CA . ASP A 1 438 ? -2.725 -13.073 -4.290 1.00 93.81 438 ASP A CA 1
ATOM 3350 C C . ASP A 1 438 ? -1.212 -13.319 -4.342 1.00 93.81 438 ASP A C 1
ATOM 3352 O O . ASP A 1 438 ? -0.680 -13.987 -3.463 1.00 93.81 438 ASP A O 1
ATOM 3356 N N . MET A 1 439 ? -0.491 -12.709 -5.293 1.00 95.25 439 MET A N 1
ATOM 3357 C CA . MET A 1 439 ? 0.976 -12.821 -5.384 1.00 95.25 439 MET A CA 1
ATOM 3358 C C . MET A 1 439 ? 1.707 -12.334 -4.126 1.00 95.25 439 MET A C 1
ATOM 3360 O O . MET A 1 439 ? 2.772 -12.844 -3.782 1.00 95.25 439 MET A O 1
ATOM 3364 N N . PHE A 1 440 ? 1.117 -11.366 -3.423 1.00 96.88 440 PHE A N 1
ATOM 3365 C CA . PHE A 1 440 ? 1.612 -10.876 -2.144 1.00 96.88 440 PHE A CA 1
ATOM 3366 C C . PHE A 1 440 ? 0.939 -11.574 -0.963 1.00 96.88 440 PHE A C 1
ATOM 3368 O O . PHE A 1 440 ? 1.400 -11.445 0.163 1.00 96.88 440 PHE A O 1
ATOM 3375 N N . GLY A 1 441 ? -0.157 -12.297 -1.192 1.00 95.56 441 GLY A N 1
ATOM 3376 C CA . GLY A 1 441 ? -0.964 -12.905 -0.145 1.00 95.56 441 GLY A CA 1
ATOM 3377 C C . GLY A 1 441 ? -1.581 -11.883 0.810 1.00 95.56 441 GLY A C 1
ATOM 3378 O O . GLY A 1 441 ? -1.803 -12.220 1.965 1.00 95.56 441 GLY A O 1
ATOM 3379 N N . ILE A 1 442 ? -1.835 -10.649 0.366 1.00 96.88 442 ILE A N 1
ATOM 3380 C CA . ILE A 1 442 ? -2.383 -9.565 1.197 1.00 96.88 442 ILE A CA 1
ATOM 3381 C C . ILE A 1 442 ? -3.807 -9.245 0.751 1.00 96.88 442 ILE A C 1
ATOM 3383 O O . ILE A 1 442 ? -4.111 -9.231 -0.439 1.00 96.88 442 ILE A O 1
ATOM 3387 N N . GLY A 1 443 ? -4.685 -8.985 1.716 1.00 96.31 443 GLY A N 1
ATOM 3388 C CA . GLY A 1 443 ? -6.057 -8.551 1.485 1.00 96.31 443 GLY A CA 1
ATOM 3389 C C . GLY A 1 443 ? -6.270 -7.073 1.789 1.00 96.31 443 GLY A C 1
ATOM 3390 O O . GLY A 1 443 ? -5.399 -6.395 2.332 1.00 96.31 443 GLY A O 1
ATOM 3391 N N . ILE A 1 444 ? -7.465 -6.580 1.487 1.00 95.88 444 ILE A N 1
ATOM 3392 C CA . ILE A 1 444 ? -7.886 -5.207 1.776 1.00 95.88 444 ILE A CA 1
ATOM 3393 C C . ILE A 1 444 ? -9.207 -5.258 2.538 1.00 95.88 444 ILE A C 1
ATOM 3395 O O . ILE A 1 444 ? -10.124 -5.981 2.158 1.00 95.88 444 ILE A O 1
ATOM 3399 N N . LEU A 1 445 ? -9.298 -4.487 3.618 1.00 94.12 445 LEU A N 1
ATOM 3400 C CA . LEU A 1 445 ? -10.518 -4.245 4.375 1.00 94.12 445 LEU A CA 1
ATOM 3401 C C . LEU A 1 445 ? -10.827 -2.757 4.303 1.00 94.12 445 LEU A C 1
ATOM 3403 O O . LEU A 1 445 ? -10.016 -1.925 4.705 1.00 94.12 445 LEU A O 1
ATOM 3407 N N . ARG A 1 446 ? -12.015 -2.431 3.809 1.00 90.81 446 ARG A N 1
ATOM 3408 C CA . ARG A 1 446 ? -12.521 -1.066 3.708 1.00 90.81 446 ARG A CA 1
ATOM 3409 C C . ARG A 1 446 ? -13.932 -1.033 4.271 1.00 90.81 446 ARG A C 1
ATOM 3411 O O . ARG A 1 446 ? -14.692 -1.974 4.066 1.00 90.81 446 ARG A O 1
ATOM 3418 N N . VAL A 1 447 ? -14.266 0.034 4.992 1.00 82.94 447 VAL A N 1
ATOM 3419 C CA . VAL A 1 447 ? -15.659 0.299 5.361 1.00 82.94 447 VAL A CA 1
ATOM 3420 C C . VAL A 1 447 ? -16.344 0.925 4.157 1.00 82.94 447 VAL A C 1
ATOM 3422 O O . VAL A 1 447 ? -15.952 2.005 3.709 1.00 82.94 447 VAL A O 1
ATOM 3425 N N . ASP A 1 448 ? -17.353 0.243 3.634 1.00 74.38 448 ASP A N 1
ATOM 3426 C CA . ASP A 1 448 ? -18.176 0.777 2.559 1.00 74.38 448 ASP A CA 1
ATOM 3427 C C . ASP A 1 448 ? -19.146 1.797 3.147 1.00 74.38 448 ASP A C 1
ATOM 3429 O O . ASP A 1 448 ? -20.019 1.444 3.932 1.00 74.38 448 ASP A O 1
ATOM 3433 N N . LYS A 1 449 ? -18.958 3.064 2.772 1.00 69.56 449 LYS A N 1
ATOM 3434 C CA . LYS A 1 449 ? -19.859 4.185 3.100 1.00 69.56 449 LYS A CA 1
ATOM 3435 C C . LYS A 1 449 ? -20.679 4.648 1.898 1.00 69.56 449 LYS A C 1
ATOM 3437 O O . LYS A 1 449 ? -21.139 5.786 1.825 1.00 69.56 449 LYS A O 1
ATOM 3442 N N . THR A 1 450 ? -20.715 3.820 0.861 1.00 68.38 450 THR A N 1
ATOM 3443 C CA . THR A 1 450 ? -21.533 4.074 -0.316 1.00 68.38 450 THR A CA 1
ATOM 3444 C C . THR A 1 450 ? -22.771 3.209 -0.206 1.00 68.38 450 THR A C 1
ATOM 3446 O O . THR A 1 450 ? -22.640 1.996 -0.062 1.00 68.38 450 THR A O 1
ATOM 3449 N N . SER A 1 451 ? -23.949 3.792 -0.419 1.00 57.91 451 SER A N 1
ATOM 3450 C CA . SER A 1 451 ? -25.240 3.090 -0.484 1.00 57.91 451 SER A CA 1
ATOM 3451 C C . SER A 1 451 ? -25.373 2.099 -1.656 1.00 57.91 451 SER A C 1
ATOM 3453 O O . SER A 1 451 ? -26.462 1.605 -1.944 1.00 57.91 451 SER A O 1
ATOM 3455 N N . SER A 1 452 ? -24.276 1.792 -2.359 1.00 68.50 452 SER A N 1
ATOM 3456 C CA . SER A 1 452 ? -24.272 0.801 -3.427 1.00 68.50 452 SER A CA 1
ATOM 3457 C C . SER A 1 452 ? -24.533 -0.594 -2.843 1.00 68.50 452 SER A C 1
ATOM 3459 O O . SER A 1 452 ? -23.846 -1.001 -1.909 1.00 68.50 452 SER A O 1
ATOM 3461 N N . PRO A 1 453 ? -25.466 -1.375 -3.415 1.00 62.50 453 PRO A N 1
ATOM 3462 C CA . PRO A 1 453 ? -25.744 -2.738 -2.960 1.00 62.50 453 PRO A CA 1
ATOM 3463 C C . PRO A 1 453 ? -24.600 -3.721 -3.254 1.00 62.50 453 PRO A C 1
ATOM 3465 O O . PRO A 1 453 ? -24.628 -4.859 -2.790 1.00 62.50 453 PRO A O 1
ATOM 3468 N N . GLN A 1 454 ? -23.612 -3.321 -4.056 1.00 64.50 454 GLN A N 1
ATOM 3469 C CA . GLN A 1 454 ? -22.443 -4.140 -4.345 1.00 64.50 454 GLN A CA 1
ATOM 3470 C C . GLN A 1 454 ? -21.305 -3.799 -3.375 1.00 64.50 454 GLN A C 1
ATOM 3472 O O . GLN A 1 454 ? -21.009 -2.614 -3.207 1.00 64.50 454 GLN A O 1
ATOM 3477 N N . PRO A 1 455 ? -20.604 -4.802 -2.812 1.00 66.50 455 PRO A N 1
ATOM 3478 C CA . PRO A 1 455 ? -19.462 -4.547 -1.940 1.00 66.50 455 PRO A CA 1
ATOM 3479 C C . PRO A 1 455 ? -18.400 -3.745 -2.702 1.00 66.50 455 PRO A C 1
ATOM 3481 O O . PRO A 1 455 ? -18.151 -3.989 -3.890 1.00 66.50 455 PRO A O 1
ATOM 3484 N N . ALA A 1 456 ? -17.789 -2.743 -2.074 1.00 76.38 456 ALA A N 1
ATOM 3485 C CA . ALA A 1 456 ? -16.752 -1.950 -2.728 1.00 76.38 456 ALA A CA 1
ATOM 3486 C C . ALA A 1 456 ? -15.455 -2.746 -2.896 1.00 76.38 456 ALA A C 1
ATOM 3488 O O . ALA A 1 456 ? -14.667 -2.419 -3.781 1.00 76.38 456 ALA A O 1
ATOM 3489 N N . VAL A 1 457 ? -15.263 -3.803 -2.100 1.00 82.44 457 VAL A N 1
ATOM 3490 C CA . VAL A 1 457 ? -14.121 -4.719 -2.178 1.00 82.44 457 VAL A CA 1
ATOM 3491 C C . VAL A 1 457 ? -14.589 -6.107 -2.610 1.00 82.44 457 VAL A C 1
ATOM 3493 O O . VAL A 1 457 ? -15.502 -6.687 -2.025 1.00 82.44 457 VAL A O 1
ATOM 3496 N N . GLU A 1 458 ? -13.954 -6.664 -3.638 1.00 83.81 458 GLU A N 1
ATOM 3497 C CA . GLU A 1 458 ? -14.281 -8.005 -4.122 1.00 83.81 458 GLU A CA 1
ATOM 3498 C C . GLU A 1 458 ? -13.846 -9.109 -3.137 1.00 83.81 458 GLU A C 1
ATOM 3500 O O . GLU A 1 458 ? -12.840 -8.999 -2.433 1.00 83.81 458 GLU A O 1
ATOM 3505 N N . ASN A 1 459 ? -14.571 -10.234 -3.138 1.00 82.88 459 ASN A N 1
ATOM 3506 C CA . ASN A 1 459 ? -14.338 -11.383 -2.254 1.00 82.88 459 ASN A CA 1
ATOM 3507 C C . ASN A 1 459 ? -12.886 -11.891 -2.223 1.00 82.88 459 ASN A C 1
ATOM 3509 O O . ASN A 1 459 ? -12.449 -12.394 -1.188 1.00 82.88 459 ASN A O 1
ATOM 3513 N N . ARG A 1 460 ? -12.133 -11.776 -3.326 1.00 87.44 460 ARG A N 1
ATOM 3514 C CA . ARG A 1 460 ? -10.723 -12.197 -3.373 1.00 87.44 460 ARG A CA 1
ATOM 3515 C C . ARG A 1 460 ? -9.823 -11.329 -2.497 1.00 87.44 460 ARG A C 1
ATOM 3517 O O . ARG A 1 460 ? -9.062 -11.868 -1.704 1.00 87.44 460 ARG A O 1
ATOM 3524 N N . LEU A 1 461 ? -9.977 -10.007 -2.553 1.00 91.50 461 LEU A N 1
ATOM 3525 C CA . LEU A 1 461 ? -9.247 -9.086 -1.674 1.00 91.50 461 LEU A CA 1
ATOM 3526 C C . LEU A 1 461 ? -9.689 -9.221 -0.213 1.00 91.50 461 LEU A C 1
ATOM 3528 O O . LEU A 1 461 ? -8.887 -9.008 0.694 1.00 91.50 461 LEU A O 1
ATOM 3532 N N . LEU A 1 462 ? -10.935 -9.634 0.034 1.00 91.81 462 LEU A N 1
ATOM 3533 C CA . LEU A 1 462 ? -11.380 -9.962 1.386 1.00 91.81 462 LEU A CA 1
ATOM 3534 C C . LEU A 1 462 ? -10.725 -11.242 1.906 1.00 91.81 462 LEU A C 1
ATOM 3536 O O . LEU A 1 462 ? -10.487 -11.310 3.108 1.00 91.81 462 LEU A O 1
ATOM 3540 N N . ARG A 1 463 ? -10.411 -12.227 1.048 1.00 93.00 463 ARG A N 1
ATOM 3541 C CA . ARG A 1 463 ? -9.893 -13.569 1.394 1.00 93.00 463 ARG A CA 1
ATOM 3542 C C . ARG A 1 463 ? -8.492 -13.849 0.825 1.00 93.00 463 ARG A C 1
ATOM 3544 O O . ARG A 1 463 ? -8.350 -14.731 -0.018 1.00 93.00 463 ARG A O 1
ATOM 3551 N N . PRO A 1 464 ? -7.462 -13.150 1.322 1.00 94.50 464 PRO A N 1
ATOM 3552 C CA . PRO A 1 464 ? -6.094 -13.333 0.854 1.00 94.50 464 PRO A CA 1
ATOM 3553 C C . PRO A 1 464 ? -5.504 -14.702 1.213 1.00 94.50 464 PRO A C 1
ATOM 3555 O O . PRO A 1 464 ? -5.918 -15.333 2.189 1.00 94.50 464 PRO A O 1
ATOM 3558 N N . LEU A 1 465 ? -4.482 -15.118 0.452 1.00 93.06 465 LEU A N 1
ATOM 3559 C CA . LEU A 1 465 ? -3.738 -16.366 0.681 1.00 93.06 465 LEU A CA 1
ATOM 3560 C C . LEU A 1 465 ? -3.025 -16.399 2.039 1.00 93.06 465 LEU A C 1
ATOM 3562 O O . LEU A 1 465 ? -2.977 -17.443 2.692 1.00 93.06 465 LEU A O 1
ATOM 3566 N N . ARG A 1 466 ? -2.469 -15.265 2.486 1.00 94.44 466 ARG A N 1
ATOM 3567 C CA . ARG A 1 466 ? -1.991 -15.101 3.863 1.00 94.44 466 ARG A CA 1
ATOM 3568 C C . ARG A 1 466 ? -3.022 -14.276 4.625 1.00 94.44 466 ARG A C 1
ATOM 3570 O O . ARG A 1 466 ? -3.545 -13.316 4.074 1.00 94.44 466 ARG A O 1
ATOM 3577 N N . PRO A 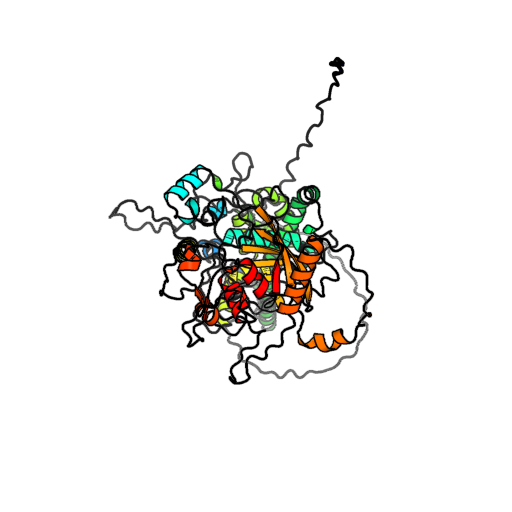1 467 ? -3.329 -14.603 5.889 1.00 94.75 467 PRO A N 1
ATOM 3578 C CA . PRO A 1 467 ? -4.339 -13.889 6.661 1.00 94.75 467 PRO A CA 1
ATOM 3579 C C . PRO A 1 467 ? -3.787 -12.549 7.184 1.00 94.75 467 PRO A C 1
ATOM 3581 O O . PRO A 1 467 ? -3.609 -12.358 8.389 1.00 94.75 467 PRO A O 1
ATOM 3584 N N . VAL A 1 468 ? -3.462 -11.655 6.248 1.00 96.94 468 VAL A N 1
ATOM 3585 C CA . VAL A 1 468 ? -2.923 -10.309 6.440 1.00 96.94 468 VAL A CA 1
ATOM 3586 C C . VAL A 1 468 ? -3.754 -9.361 5.583 1.00 96.94 468 VAL A C 1
ATOM 3588 O O . VAL A 1 468 ? -3.927 -9.589 4.388 1.00 96.94 468 VAL A O 1
ATOM 3591 N N . TRP A 1 469 ? -4.263 -8.293 6.180 1.00 97.44 469 TRP A N 1
ATOM 3592 C CA . TRP A 1 469 ? -5.119 -7.312 5.530 1.00 97.44 469 TRP A CA 1
ATOM 3593 C C . TRP A 1 469 ? -4.606 -5.900 5.766 1.00 97.44 469 TRP A C 1
ATOM 3595 O O . TRP A 1 469 ? -4.174 -5.563 6.868 1.00 97.44 469 TRP A O 1
ATOM 3605 N N . LEU A 1 470 ? -4.736 -5.055 4.752 1.00 97.00 470 LEU A N 1
ATOM 3606 C CA . LEU A 1 470 ? -4.642 -3.609 4.892 1.00 97.00 470 LEU A CA 1
ATOM 3607 C C . LEU A 1 470 ? -6.007 -3.066 5.308 1.00 97.00 470 LEU A C 1
ATOM 3609 O O . LEU A 1 470 ? -6.987 -3.257 4.594 1.00 97.00 470 LEU A O 1
ATOM 3613 N N . GLY A 1 471 ? -6.075 -2.430 6.473 1.00 95.44 471 GLY A N 1
ATOM 3614 C CA . GLY A 1 471 ? -7.262 -1.728 6.949 1.00 95.44 471 GLY A CA 1
ATOM 3615 C C . GLY A 1 471 ? -7.250 -0.283 6.467 1.00 95.44 471 GLY A C 1
ATOM 3616 O O . GLY A 1 471 ? -6.314 0.450 6.774 1.00 95.44 471 GLY A O 1
ATOM 3617 N N . LEU A 1 472 ? -8.274 0.116 5.716 1.00 92.38 472 LEU A N 1
ATOM 3618 C CA . LEU A 1 472 ? -8.442 1.466 5.172 1.00 92.38 472 LEU A CA 1
ATOM 3619 C C . LEU A 1 472 ? -9.367 2.247 6.106 1.00 92.38 472 LEU A C 1
ATOM 3621 O O . LEU A 1 472 ? -10.593 2.169 5.996 1.00 92.38 472 LEU A O 1
ATOM 3625 N N . GLY A 1 473 ? -8.770 2.924 7.083 1.00 87.94 473 GLY A N 1
ATOM 3626 C CA . GLY A 1 473 ? -9.474 3.643 8.134 1.00 87.94 473 GLY A CA 1
ATOM 3627 C C . GLY A 1 473 ? -9.702 5.122 7.854 1.00 87.94 473 GLY A C 1
ATOM 3628 O O . GLY A 1 473 ? -9.279 5.705 6.854 1.00 87.94 473 GLY A O 1
ATOM 3629 N N . GLU A 1 474 ? -10.398 5.758 8.791 1.00 81.38 474 GLU A N 1
ATOM 3630 C CA . GLU A 1 474 ? -10.704 7.183 8.702 1.00 81.38 474 GLU A CA 1
ATOM 3631 C C . GLU A 1 474 ? -9.504 8.052 9.060 1.00 81.38 474 GLU A C 1
ATOM 3633 O O . GLU A 1 474 ? -9.403 9.173 8.558 1.00 81.38 474 GLU A O 1
ATOM 3638 N N . THR A 1 475 ? -8.600 7.563 9.913 1.00 78.81 475 THR A N 1
ATOM 3639 C CA . THR A 1 475 ? -7.418 8.321 10.344 1.00 78.81 475 THR A CA 1
ATOM 3640 C C . THR A 1 475 ? -6.157 7.929 9.578 1.00 78.81 475 THR A C 1
ATOM 3642 O O . THR A 1 475 ? -5.266 8.761 9.408 1.00 78.81 475 THR A O 1
ATOM 3645 N N . GLY A 1 476 ? -6.097 6.722 9.018 1.00 87.94 476 GLY A N 1
ATOM 3646 C CA . GLY A 1 476 ? -5.079 6.321 8.058 1.00 87.94 476 GLY A CA 1
ATOM 3647 C C . GLY A 1 476 ? -5.234 4.870 7.625 1.00 87.94 476 GLY A C 1
ATOM 3648 O O . GLY A 1 476 ? -6.322 4.308 7.629 1.00 87.94 476 GLY A O 1
ATOM 3649 N N . HIS A 1 477 ? -4.123 4.276 7.210 1.00 92.81 477 HIS A N 1
ATOM 3650 C CA . HIS A 1 477 ? -4.066 2.849 6.929 1.00 92.81 477 HIS A CA 1
ATOM 3651 C C . HIS A 1 477 ? -3.405 2.115 8.091 1.00 92.81 477 HIS A C 1
ATOM 3653 O O . HIS A 1 477 ? -2.514 2.648 8.761 1.00 92.81 477 HIS A O 1
ATOM 3659 N N . SER A 1 478 ? -3.832 0.878 8.306 1.00 95.00 478 SER A N 1
ATOM 3660 C CA . SER A 1 478 ? -3.267 -0.017 9.307 1.00 95.00 478 SER A CA 1
ATOM 3661 C C . SER A 1 478 ? -3.138 -1.436 8.765 1.00 95.00 478 SER A C 1
ATOM 3663 O O . SER A 1 478 ? -3.595 -1.742 7.660 1.00 95.00 478 SER A O 1
ATOM 3665 N N . VAL A 1 479 ? -2.496 -2.319 9.530 1.00 97.50 479 VAL A N 1
ATOM 3666 C CA . VAL A 1 479 ? -2.381 -3.736 9.163 1.00 97.50 479 VAL A CA 1
ATOM 3667 C C . VAL A 1 479 ? -3.113 -4.593 10.176 1.00 97.50 479 VAL A C 1
ATOM 3669 O O . VAL A 1 479 ? -2.870 -4.496 11.376 1.00 97.50 479 VAL A O 1
ATOM 3672 N N . LEU A 1 480 ? -3.981 -5.466 9.683 1.00 97.38 480 LEU A N 1
ATOM 3673 C CA . LEU A 1 480 ? -4.631 -6.528 10.436 1.00 97.38 480 LEU A CA 1
ATOM 3674 C C . LEU A 1 480 ? -4.010 -7.865 10.054 1.00 97.38 480 LEU A C 1
ATOM 3676 O O . LEU A 1 480 ? -3.753 -8.130 8.887 1.00 97.38 480 LEU A O 1
ATOM 3680 N N . MET A 1 481 ? -3.781 -8.733 11.025 1.00 96.44 481 MET A N 1
ATOM 3681 C CA . MET A 1 481 ? -3.200 -10.053 10.790 1.00 96.44 481 MET A CA 1
ATOM 3682 C C . MET A 1 481 ? -3.727 -11.056 11.797 1.00 96.44 481 MET A C 1
ATOM 3684 O O . MET A 1 481 ? -4.019 -10.709 12.941 1.00 96.44 481 MET A O 1
ATOM 3688 N N . LEU A 1 482 ? -3.848 -12.309 11.378 1.00 95.50 482 LEU A N 1
ATOM 3689 C CA . LEU A 1 482 ? -4.224 -13.386 12.282 1.00 95.50 482 LEU A CA 1
ATOM 3690 C C . LEU A 1 482 ? -3.105 -13.645 13.290 1.00 95.50 482 LEU A C 1
ATOM 3692 O O . LEU A 1 482 ? -1.984 -13.963 12.907 1.00 95.50 482 LEU A O 1
ATOM 3696 N N . ASP A 1 483 ? -3.424 -13.546 14.578 1.00 93.75 483 ASP A N 1
ATOM 3697 C CA . ASP A 1 483 ? -2.489 -13.900 15.639 1.00 93.75 483 ASP A CA 1
ATOM 3698 C C . ASP A 1 483 ? -2.491 -15.420 15.831 1.00 93.75 483 ASP A C 1
ATOM 3700 O O . ASP A 1 483 ? -3.388 -15.995 16.460 1.00 93.75 483 ASP A O 1
ATOM 3704 N N . ARG A 1 484 ? -1.470 -16.076 15.272 1.00 89.44 484 ARG A N 1
ATOM 3705 C CA . ARG A 1 484 ? -1.329 -17.537 15.292 1.00 89.44 484 ARG A CA 1
ATOM 3706 C C . ARG A 1 484 ? -1.160 -18.106 16.694 1.00 89.44 484 ARG A C 1
ATOM 3708 O O . ARG A 1 484 ? -1.541 -19.250 16.924 1.00 89.44 484 ARG A O 1
ATOM 3715 N N . SER A 1 485 ? -0.656 -17.315 17.642 1.00 85.38 485 SER A N 1
ATOM 3716 C CA . SER A 1 485 ? -0.466 -17.769 19.025 1.00 85.38 485 SER A CA 1
ATOM 3717 C C . SER A 1 485 ? -1.785 -18.121 19.725 1.00 85.38 485 SER A C 1
ATOM 3719 O O . SER A 1 485 ? -1.795 -18.927 20.653 1.00 85.38 485 SER A O 1
ATOM 3721 N N . GLY A 1 486 ? -2.904 -17.547 19.266 1.00 76.12 486 GLY A N 1
ATOM 3722 C CA . GLY A 1 486 ? -4.239 -17.769 19.820 1.00 76.12 486 GLY A CA 1
ATOM 3723 C C . GLY A 1 486 ? -5.162 -18.625 18.953 1.00 76.12 486 GLY A C 1
ATOM 3724 O O . GLY A 1 486 ? -6.356 -18.695 19.252 1.00 76.12 486 GLY A O 1
ATOM 3725 N N . LEU A 1 487 ? -4.667 -19.227 17.865 1.00 81.19 487 LEU A N 1
ATOM 3726 C CA . LEU A 1 487 ? -5.513 -19.964 16.930 1.00 81.19 487 LEU A CA 1
ATOM 3727 C C . LEU A 1 487 ? -5.806 -21.382 17.443 1.00 81.19 487 LEU A C 1
ATOM 3729 O O . LEU A 1 487 ? -4.936 -22.248 17.480 1.00 81.19 487 LEU A O 1
ATOM 3733 N N . LEU A 1 488 ? -7.066 -21.635 17.801 1.00 72.25 488 LEU A N 1
ATOM 3734 C CA . LEU A 1 488 ? -7.570 -22.979 18.083 1.00 72.25 488 LEU A CA 1
ATOM 3735 C C . LEU A 1 488 ? -8.058 -23.619 16.770 1.00 72.25 488 LEU A C 1
ATOM 3737 O O . LEU A 1 488 ? -9.220 -23.468 16.394 1.00 72.25 488 LEU A O 1
ATOM 3741 N N . GLY A 1 489 ? -7.167 -24.318 16.060 1.00 76.50 489 GLY A N 1
ATOM 3742 C CA . GLY A 1 489 ? -7.483 -25.085 14.844 1.00 76.50 489 GLY A CA 1
ATOM 3743 C C . GLY A 1 489 ? -6.779 -24.595 13.573 1.00 76.50 489 GLY A C 1
ATOM 3744 O O . GLY A 1 489 ? -5.841 -23.809 13.634 1.00 76.50 489 GLY A O 1
ATOM 3745 N N . ASP A 1 490 ? -7.223 -25.093 12.414 1.00 81.50 490 ASP A N 1
ATOM 3746 C CA . ASP A 1 490 ? -6.664 -24.725 11.103 1.00 81.50 490 ASP A CA 1
ATOM 3747 C C . ASP A 1 490 ? -7.143 -23.332 10.647 1.00 81.50 490 ASP A C 1
ATOM 3749 O O . ASP A 1 490 ? -8.336 -23.010 10.750 1.00 81.50 490 ASP A O 1
ATOM 3753 N N . ALA A 1 491 ? -6.214 -22.544 10.097 1.00 81.06 491 ALA A N 1
ATOM 3754 C CA . ALA A 1 491 ? -6.439 -21.223 9.514 1.00 81.06 491 ALA A CA 1
ATOM 3755 C C . ALA A 1 491 ? -7.411 -21.265 8.324 1.00 81.06 491 ALA A C 1
ATOM 3757 O O . ALA A 1 491 ? -8.139 -20.305 8.086 1.00 81.06 491 ALA A O 1
ATOM 3758 N N . ASN A 1 492 ? -7.517 -22.394 7.622 1.00 82.38 492 ASN A N 1
ATOM 3759 C CA . ASN A 1 492 ? -8.480 -22.527 6.522 1.00 82.38 492 ASN A CA 1
ATOM 3760 C C . ASN A 1 492 ? -9.943 -22.459 6.987 1.00 82.38 492 ASN A C 1
ATOM 3762 O O . ASN A 1 492 ? -10.840 -22.195 6.193 1.00 82.38 492 ASN A O 1
ATOM 3766 N N . GLY A 1 493 ? -10.201 -22.685 8.277 1.00 84.88 493 GLY A N 1
ATOM 3767 C CA . GLY A 1 493 ? -11.548 -22.646 8.834 1.00 84.88 493 GLY A CA 1
ATOM 3768 C C . GLY A 1 493 ? -11.910 -21.337 9.529 1.00 84.88 493 GLY A C 1
ATOM 3769 O O . GLY A 1 493 ? -12.881 -21.343 10.277 1.00 84.88 493 GLY A O 1
ATOM 3770 N N . ILE A 1 494 ? -11.156 -20.245 9.344 1.00 89.88 494 ILE A N 1
ATOM 3771 C CA . ILE A 1 494 ? -11.428 -18.956 10.017 1.00 89.88 494 ILE A CA 1
ATOM 3772 C C . ILE A 1 494 ? -12.853 -18.458 9.751 1.00 89.88 494 ILE A C 1
ATOM 3774 O O . ILE A 1 494 ? -13.430 -17.833 10.629 1.00 89.88 494 ILE A O 1
ATOM 3778 N N . ASP A 1 495 ? -13.439 -18.779 8.596 1.00 89.56 495 ASP A N 1
ATOM 3779 C CA . ASP A 1 495 ? -14.781 -18.324 8.212 1.00 89.56 495 ASP A CA 1
ATOM 3780 C C . ASP A 1 495 ? -15.922 -19.222 8.741 1.00 89.56 495 ASP A C 1
ATOM 3782 O O . ASP A 1 495 ? -17.090 -18.960 8.459 1.00 89.56 495 ASP A O 1
ATOM 3786 N N . ALA A 1 496 ? -15.624 -20.289 9.491 1.00 89.19 496 ALA A N 1
ATOM 3787 C CA . ALA A 1 496 ? -16.657 -21.177 10.020 1.00 89.19 496 ALA A CA 1
ATOM 3788 C C . ALA A 1 496 ? -17.434 -20.525 11.181 1.00 89.19 496 ALA A C 1
ATOM 3790 O O . ALA A 1 496 ? -16.845 -19.973 12.113 1.00 89.19 496 ALA A O 1
ATOM 3791 N N . ALA A 1 497 ? -18.764 -20.641 11.144 1.00 87.56 497 ALA A N 1
ATOM 3792 C CA . ALA A 1 497 ? -19.659 -20.119 12.174 1.00 87.56 497 ALA A CA 1
ATOM 3793 C C . ALA A 1 497 ? -19.296 -20.637 13.580 1.00 87.56 497 ALA A C 1
ATOM 3795 O O . ALA A 1 497 ? -18.844 -21.772 13.754 1.00 87.56 497 ALA A O 1
ATOM 3796 N N . GLY A 1 498 ? -19.465 -19.784 14.593 1.00 86.94 498 GLY A N 1
ATOM 3797 C CA . GLY A 1 498 ? -19.138 -20.084 15.991 1.00 86.94 498 GLY A CA 1
ATOM 3798 C C . GLY A 1 498 ? -17.641 -20.129 16.321 1.00 86.94 498 GLY A C 1
ATOM 3799 O O . GLY A 1 498 ? -17.276 -20.308 17.487 1.00 86.94 498 GLY A O 1
ATOM 3800 N N . ARG A 1 499 ? -16.744 -19.964 15.337 1.00 90.31 499 ARG A N 1
ATOM 3801 C CA . ARG A 1 499 ? -15.306 -19.934 15.614 1.00 90.31 499 ARG A CA 1
ATOM 3802 C C . ARG A 1 499 ? -14.873 -18.650 16.305 1.00 90.31 499 ARG A C 1
ATOM 3804 O O . ARG A 1 499 ? -15.435 -17.569 16.129 1.00 90.31 499 ARG A O 1
ATOM 3811 N N . MET A 1 500 ? -13.807 -18.804 17.082 1.00 91.69 500 MET A N 1
ATOM 3812 C CA . MET A 1 500 ? -13.124 -17.721 17.768 1.00 91.69 500 MET A CA 1
ATOM 3813 C C . MET A 1 500 ? -11.664 -17.702 17.338 1.00 91.69 500 MET A C 1
ATOM 3815 O O . MET A 1 500 ? -11.001 -18.738 17.359 1.00 91.69 500 MET A O 1
ATOM 3819 N N . PHE A 1 501 ? -11.153 -16.528 17.000 1.00 94.88 501 PHE A N 1
ATOM 3820 C CA . PHE A 1 501 ? -9.742 -16.334 16.680 1.00 94.88 501 PHE A CA 1
ATOM 3821 C C . PHE A 1 501 ? -9.272 -14.964 17.162 1.00 94.88 501 PHE A C 1
ATOM 3823 O O . PHE A 1 501 ? -10.074 -14.114 17.555 1.00 94.88 501 PHE A O 1
ATOM 3830 N N . ARG A 1 502 ? -7.956 -14.754 17.173 1.00 94.88 502 ARG A N 1
ATOM 3831 C CA . ARG A 1 502 ? -7.359 -13.465 17.520 1.00 94.88 502 ARG A CA 1
ATOM 3832 C C . ARG A 1 502 ? -6.824 -12.771 16.282 1.00 94.88 502 ARG A C 1
ATOM 3834 O O . ARG A 1 502 ? -6.170 -13.395 15.452 1.00 94.88 502 ARG A O 1
ATOM 3841 N N . LEU A 1 503 ? -7.087 -11.475 16.189 1.00 96.00 503 LEU A N 1
ATOM 3842 C CA . LEU A 1 503 ? -6.425 -10.586 15.248 1.00 96.00 503 LEU A CA 1
ATOM 3843 C C . LEU A 1 503 ? -5.456 -9.696 16.016 1.00 96.00 503 LEU A C 1
ATOM 3845 O O . LEU A 1 503 ? -5.793 -9.151 17.068 1.00 96.00 503 LEU A O 1
ATOM 3849 N N . ALA A 1 504 ? -4.264 -9.533 15.465 1.00 95.94 504 ALA A N 1
ATOM 3850 C CA . ALA A 1 504 ? -3.374 -8.450 15.814 1.00 95.94 504 ALA A CA 1
ATOM 3851 C C . ALA A 1 504 ? -3.584 -7.302 14.828 1.00 95.94 504 ALA A C 1
ATOM 3853 O O . ALA A 1 504 ? -3.801 -7.511 13.635 1.00 95.94 504 ALA A O 1
ATOM 3854 N N . HIS A 1 505 ? -3.511 -6.088 15.341 1.00 96.19 505 HIS A N 1
ATOM 3855 C CA . HIS A 1 505 ? -3.575 -4.863 14.577 1.00 96.19 505 HIS A CA 1
ATOM 3856 C C . HIS A 1 505 ? -2.315 -4.046 14.824 1.00 96.19 505 HIS A C 1
ATOM 3858 O O . HIS A 1 505 ? -1.874 -3.892 15.963 1.00 96.19 505 HIS A O 1
ATOM 3864 N N . TRP A 1 506 ? -1.750 -3.516 13.750 1.00 96.31 506 TRP A N 1
ATOM 3865 C CA . TRP A 1 506 ? -0.598 -2.637 13.770 1.00 96.31 506 TRP A CA 1
ATOM 3866 C C . TRP A 1 506 ? -0.985 -1.261 13.242 1.00 96.31 506 TRP A C 1
ATOM 3868 O O . TRP A 1 506 ? -1.398 -1.137 12.089 1.00 96.31 506 TRP A O 1
ATOM 3878 N N . SER A 1 507 ? -0.807 -0.231 14.071 1.00 93.00 507 SER A N 1
ATOM 3879 C CA . SER A 1 507 ? -0.951 1.162 13.651 1.00 93.00 507 SER A CA 1
ATOM 3880 C C . SER A 1 507 ? 0.426 1.780 13.441 1.00 93.00 507 SER A C 1
ATOM 3882 O O . SER A 1 507 ? 1.222 1.907 14.374 1.00 93.00 507 SER A O 1
ATOM 3884 N N . VAL A 1 508 ? 0.693 2.199 12.205 1.00 91.44 508 VAL A N 1
ATOM 3885 C CA . VAL A 1 508 ? 1.969 2.822 11.822 1.00 91.44 508 VAL A CA 1
ATOM 3886 C C . VAL A 1 508 ? 2.183 4.181 12.486 1.00 91.44 508 VAL A C 1
ATOM 3888 O O . VAL A 1 508 ? 3.315 4.640 12.587 1.00 91.44 508 VAL A O 1
ATOM 3891 N N . TRP A 1 509 ? 1.114 4.828 12.957 1.00 86.44 509 TRP A N 1
ATOM 3892 C CA . TRP A 1 509 ? 1.199 6.171 13.516 1.00 86.44 509 TRP A CA 1
ATOM 3893 C C . TRP A 1 509 ? 1.748 6.209 14.930 1.00 86.44 509 TRP A C 1
ATOM 3895 O O . TRP A 1 509 ? 2.601 7.026 15.249 1.00 86.44 509 TRP A O 1
ATOM 3905 N N . ASN A 1 510 ? 1.229 5.337 15.788 1.00 82.25 510 ASN A N 1
ATOM 3906 C CA . ASN A 1 510 ? 1.621 5.292 17.190 1.00 82.25 510 ASN A CA 1
ATOM 3907 C C . ASN A 1 510 ? 2.630 4.170 17.473 1.00 82.25 510 ASN A C 1
ATOM 3909 O O . ASN A 1 510 ? 3.014 3.987 18.626 1.00 82.25 510 ASN A O 1
ATOM 3913 N N . GLY A 1 511 ? 3.016 3.399 16.447 1.00 89.19 511 GLY A N 1
ATOM 3914 C CA . GLY A 1 511 ? 3.942 2.277 16.578 1.00 89.19 511 GLY A CA 1
ATOM 3915 C C . GLY A 1 511 ? 3.457 1.228 17.580 1.00 89.19 511 GLY A C 1
ATOM 3916 O O . GLY A 1 511 ? 4.273 0.597 18.255 1.00 89.19 511 GLY A O 1
ATOM 3917 N N . SER A 1 512 ? 2.138 1.074 17.729 1.00 90.44 512 SER A N 1
ATOM 3918 C CA . SER A 1 512 ? 1.549 0.157 18.700 1.00 90.44 512 SER A CA 1
ATOM 3919 C C . SER A 1 512 ? 0.890 -1.036 18.021 1.00 90.44 512 SER A C 1
ATOM 3921 O O . SER A 1 512 ? 0.185 -0.918 17.012 1.00 90.44 512 SER A O 1
ATOM 3923 N N . ARG A 1 513 ? 1.110 -2.201 18.632 1.00 93.38 513 ARG A N 1
ATOM 3924 C CA . ARG A 1 513 ? 0.377 -3.423 18.335 1.00 93.38 513 ARG A CA 1
ATOM 3925 C C . ARG A 1 513 ? -0.767 -3.558 19.324 1.00 93.38 513 ARG A C 1
ATOM 3927 O O . ARG A 1 513 ? -0.535 -3.585 20.531 1.00 93.38 513 ARG A O 1
ATOM 3934 N N . THR A 1 514 ? -1.972 -3.707 18.804 1.00 93.88 514 THR A N 1
ATOM 3935 C CA . THR A 1 514 ? -3.151 -4.066 19.585 1.00 93.88 514 THR A CA 1
ATOM 3936 C C . THR A 1 514 ? -3.619 -5.471 19.222 1.00 93.88 514 THR A C 1
ATOM 3938 O O . THR A 1 514 ? -3.417 -5.939 18.105 1.00 93.88 514 THR A O 1
ATOM 3941 N N . GLY A 1 515 ? -4.212 -6.176 20.177 1.00 93.94 515 GLY A N 1
ATOM 3942 C CA . GLY A 1 515 ? -4.844 -7.477 19.968 1.00 93.94 515 GLY A CA 1
ATOM 3943 C C . GLY A 1 515 ? -6.354 -7.358 20.097 1.00 93.94 515 GLY A C 1
ATOM 3944 O O . GLY A 1 515 ? -6.848 -6.492 20.814 1.00 93.94 515 GLY A O 1
ATOM 3945 N N . MET A 1 516 ? -7.100 -8.217 19.415 1.00 94.88 516 MET A N 1
ATOM 3946 C CA . MET A 1 516 ? -8.544 -8.340 19.602 1.00 94.88 516 MET A CA 1
ATOM 3947 C C . MET A 1 516 ? -8.997 -9.773 19.345 1.00 94.88 516 MET A C 1
ATOM 3949 O O . MET A 1 516 ? -8.472 -10.464 18.470 1.00 94.88 516 MET A O 1
ATOM 3953 N N . LYS A 1 517 ? -9.998 -10.225 20.098 1.00 93.69 517 LYS A N 1
ATOM 3954 C CA . LYS A 1 517 ? -10.670 -11.501 19.868 1.00 93.69 517 LYS A CA 1
ATOM 3955 C C . LYS A 1 517 ? -11.879 -11.283 18.970 1.00 93.69 517 LYS A C 1
ATOM 3957 O O . LYS A 1 517 ? -12.751 -10.475 19.285 1.00 93.69 517 LYS A O 1
ATOM 3962 N N . VAL A 1 518 ? -11.941 -12.037 17.882 1.00 93.44 518 VAL A N 1
ATOM 3963 C CA . VAL A 1 518 ? -13.067 -12.073 16.953 1.00 93.44 518 VAL A CA 1
ATOM 3964 C C . VAL A 1 518 ? -13.877 -13.329 17.235 1.00 93.44 518 VAL A C 1
ATOM 3966 O O . VAL A 1 518 ? -13.335 -14.435 17.257 1.00 93.44 518 VAL A O 1
ATOM 3969 N N . VAL A 1 519 ? -15.170 -13.150 17.488 1.00 91.00 519 VAL A N 1
ATOM 3970 C CA . VAL A 1 519 ? -16.136 -14.233 17.689 1.00 91.00 519 VAL A CA 1
ATOM 3971 C C . VAL A 1 519 ? -17.144 -14.173 16.553 1.00 91.00 519 VAL A C 1
ATOM 3973 O O . VAL A 1 519 ? -17.871 -13.186 16.429 1.00 91.00 519 VAL A O 1
ATOM 3976 N N . LEU A 1 520 ? -17.169 -15.212 15.722 1.00 90.56 520 LEU A N 1
ATOM 3977 C CA . LEU A 1 520 ? -18.168 -15.362 14.672 1.00 90.56 520 LEU A CA 1
ATOM 3978 C C . LEU A 1 520 ? -19.463 -15.901 15.281 1.00 90.56 520 LEU A C 1
ATOM 3980 O O . LEU A 1 520 ? -19.420 -16.792 16.131 1.00 90.56 520 LEU A O 1
ATOM 3984 N N . SER A 1 521 ? -20.605 -15.359 14.853 1.00 84.81 521 SER A N 1
ATOM 3985 C CA . SER A 1 521 ? -21.914 -15.885 15.255 1.00 84.81 521 SER A CA 1
ATOM 3986 C C . SER A 1 521 ? -22.008 -17.371 14.909 1.00 84.81 521 SER A C 1
ATOM 3988 O O . SER A 1 521 ? -21.515 -17.790 13.859 1.00 84.81 521 SER A O 1
ATOM 3990 N N . ALA A 1 522 ? -22.605 -18.171 15.793 1.00 78.00 522 ALA A N 1
ATOM 3991 C CA . ALA A 1 522 ? -23.051 -19.503 15.411 1.00 78.00 522 ALA A CA 1
ATOM 3992 C C . ALA A 1 522 ? -24.211 -19.334 14.420 1.00 78.00 522 ALA A C 1
ATOM 3994 O O . ALA A 1 522 ? -24.968 -18.369 14.529 1.00 78.00 522 ALA A O 1
ATOM 3995 N N . ASP A 1 523 ? -24.312 -20.221 13.432 1.00 70.19 523 ASP A N 1
ATOM 3996 C CA . ASP A 1 523 ? -25.511 -20.283 12.606 1.00 70.19 523 ASP A CA 1
ATOM 3997 C C . ASP A 1 523 ? -26.622 -20.868 13.476 1.00 70.19 523 ASP A C 1
ATOM 3999 O O . ASP A 1 523 ? -26.557 -22.044 13.847 1.00 70.19 523 ASP A O 1
ATOM 4003 N N . ASP A 1 524 ? -27.643 -20.061 13.767 1.00 60.06 524 ASP A N 1
ATOM 4004 C CA . ASP A 1 524 ? -28.827 -20.463 14.542 1.00 60.06 524 ASP A CA 1
ATOM 4005 C C . ASP A 1 524 ? -29.483 -21.735 13.958 1.00 60.06 524 ASP A C 1
ATOM 4007 O O . ASP A 1 524 ? -30.052 -22.554 14.676 1.00 60.06 524 ASP A O 1
ATOM 4011 N N . ASN A 1 525 ? -29.308 -21.980 12.653 1.00 61.41 525 ASN A N 1
ATOM 4012 C CA . ASN A 1 525 ? -29.825 -23.159 11.951 1.00 61.41 525 ASN A CA 1
ATOM 4013 C C . ASN A 1 525 ? -29.188 -24.496 12.372 1.00 61.41 525 ASN A C 1
ATOM 4015 O O . ASN A 1 525 ? -29.672 -25.548 11.958 1.00 61.41 525 ASN A O 1
ATOM 4019 N N . ASN A 1 526 ? -28.094 -24.495 13.140 1.00 53.25 526 ASN A N 1
ATOM 4020 C CA . ASN A 1 526 ? -27.410 -25.726 13.548 1.00 53.25 526 ASN A CA 1
ATOM 4021 C C . ASN A 1 526 ? -27.671 -26.114 15.018 1.00 53.25 526 ASN A C 1
ATOM 4023 O O . ASN A 1 526 ? -27.222 -27.179 15.450 1.00 53.25 526 ASN A O 1
ATOM 4027 N N . GLU A 1 527 ? -28.414 -25.304 15.785 1.00 52.41 527 GLU A N 1
ATOM 4028 C CA . GLU A 1 527 ? -28.774 -25.632 17.176 1.00 52.41 527 GLU A CA 1
ATOM 4029 C C . GLU A 1 527 ? -29.716 -26.847 17.280 1.00 52.41 527 GLU A C 1
ATOM 4031 O O . GLU A 1 527 ? -29.643 -27.593 18.261 1.00 52.41 527 GLU A O 1
ATOM 4036 N N . GLU A 1 528 ? -30.506 -27.142 16.238 1.00 54.75 528 GLU A N 1
ATOM 4037 C CA . GLU A 1 528 ? -31.355 -28.347 16.181 1.00 54.75 528 GLU A CA 1
ATOM 4038 C C . GLU A 1 528 ? -30.553 -29.661 16.141 1.00 54.75 528 GLU A C 1
ATOM 4040 O O . GLU A 1 528 ? -31.088 -30.717 16.462 1.00 54.75 528 GLU A O 1
ATOM 4045 N N . ARG A 1 529 ? -29.258 -29.629 15.787 1.00 51.44 529 ARG A N 1
ATOM 4046 C CA . ARG A 1 529 ? -28.390 -30.824 15.819 1.00 51.44 529 ARG A CA 1
ATOM 4047 C C . ARG A 1 529 ? -27.563 -30.957 17.092 1.00 51.44 529 ARG A C 1
ATOM 4049 O O . ARG A 1 529 ? -27.125 -32.059 17.410 1.00 51.44 529 ARG A O 1
ATOM 4056 N N . ALA A 1 530 ? -27.337 -29.867 17.823 1.00 48.44 530 ALA A N 1
ATOM 4057 C CA . ALA A 1 530 ? -26.568 -29.898 19.069 1.00 48.44 530 ALA A CA 1
ATOM 4058 C C . ALA A 1 530 ? -27.404 -30.363 20.276 1.00 48.44 530 ALA A C 1
ATOM 4060 O O . ALA A 1 530 ? -26.842 -30.761 21.294 1.00 48.44 530 ALA A O 1
ATOM 4061 N N . SER A 1 531 ? -28.734 -30.361 20.157 1.00 50.59 531 SER A N 1
ATOM 4062 C CA . SER A 1 531 ? -29.664 -30.763 21.221 1.00 50.59 531 SER A CA 1
ATOM 4063 C C . SER A 1 531 ? -29.738 -32.283 21.456 1.00 50.59 531 SER A C 1
ATOM 4065 O O . SER A 1 531 ? -30.277 -32.701 22.477 1.00 50.59 531 SER A O 1
ATOM 4067 N N . ASP A 1 532 ? -29.124 -33.104 20.593 1.00 46.97 532 ASP A N 1
ATOM 4068 C CA . ASP A 1 532 ? -29.004 -34.565 20.776 1.00 46.97 532 ASP A CA 1
ATOM 4069 C C . ASP A 1 532 ? -27.744 -34.986 21.567 1.00 46.97 532 ASP A C 1
ATOM 4071 O O . ASP A 1 532 ? -27.549 -36.161 21.893 1.00 46.97 532 ASP A O 1
ATOM 4075 N N . ALA A 1 533 ? -26.874 -34.035 21.932 1.00 42.59 533 ALA A N 1
ATOM 4076 C CA . ALA A 1 533 ? -25.694 -34.299 22.749 1.00 42.59 533 ALA A CA 1
ATOM 4077 C C . ALA A 1 533 ? -26.031 -34.267 24.253 1.00 42.59 533 ALA A C 1
ATOM 4079 O O . ALA A 1 533 ? -25.786 -33.290 24.951 1.00 42.59 533 ALA A O 1
ATOM 4080 N N . MET A 1 534 ? -26.564 -35.393 24.734 1.00 42.22 534 MET A N 1
ATOM 4081 C CA . MET A 1 534 ? -26.413 -35.925 26.095 1.00 42.22 534 MET A CA 1
ATOM 4082 C C . MET A 1 534 ? -26.678 -34.936 27.250 1.00 42.22 534 MET A C 1
ATOM 4084 O O . MET A 1 534 ? -25.767 -34.391 27.873 1.00 42.22 534 MET A O 1
ATOM 4088 N N . VAL A 1 535 ? -27.958 -34.818 27.618 1.00 37.66 535 VAL A N 1
ATOM 4089 C CA . VAL A 1 535 ? -28.392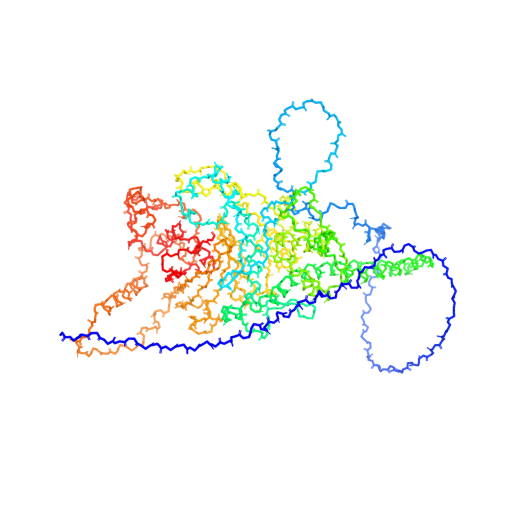 -34.423 28.966 1.00 37.66 535 VAL A CA 1
ATOM 4090 C C . VAL A 1 535 ? -27.822 -35.443 29.960 1.00 37.66 535 VAL A C 1
ATOM 4092 O O . VAL A 1 535 ? -28.381 -36.521 30.164 1.00 37.66 535 VAL A O 1
ATOM 4095 N N . ILE A 1 536 ? -26.663 -35.136 30.542 1.00 39.31 536 ILE A N 1
ATOM 4096 C CA . ILE A 1 536 ? -26.155 -35.854 31.711 1.00 39.31 536 ILE A CA 1
ATOM 4097 C C . ILE A 1 536 ? -26.963 -35.360 32.909 1.00 39.31 536 ILE A C 1
ATOM 4099 O O . ILE A 1 536 ? -26.845 -34.213 33.326 1.00 39.31 536 ILE A O 1
ATOM 4103 N N . SER A 1 537 ? -27.810 -36.270 33.383 1.00 43.16 537 SER A N 1
ATOM 4104 C CA . SER A 1 537 ? -28.620 -36.230 34.596 1.00 43.16 537 SER A CA 1
ATOM 4105 C C . SER A 1 537 ? -27.959 -35.521 35.778 1.00 43.16 537 SER A C 1
ATOM 4107 O O . SER A 1 537 ? -26.795 -35.765 36.100 1.00 43.16 537 SER A O 1
ATOM 4109 N N . ASP A 1 538 ? -28.791 -34.746 36.469 1.00 43.75 538 ASP A N 1
ATOM 4110 C CA . ASP A 1 538 ? -28.558 -34.077 37.741 1.00 43.75 538 ASP A CA 1
ATOM 4111 C C . ASP A 1 538 ? -27.907 -35.002 38.781 1.00 43.75 538 ASP A C 1
ATOM 4113 O O . ASP A 1 538 ? -28.472 -36.022 39.182 1.00 43.75 538 ASP A O 1
ATOM 4117 N N . GLY A 1 539 ? -26.709 -34.623 39.225 1.00 42.84 539 GLY A N 1
ATOM 4118 C CA . GLY A 1 539 ? -26.077 -35.131 40.436 1.00 42.84 539 GLY A CA 1
ATOM 4119 C C . GLY A 1 539 ? -26.017 -34.010 41.467 1.00 42.84 539 GLY A C 1
ATOM 4120 O O . GLY A 1 539 ? -25.236 -33.074 41.314 1.00 42.84 539 GLY A O 1
ATOM 4121 N N . GLU A 1 540 ? -26.860 -34.103 42.495 1.00 51.44 540 GLU A N 1
ATOM 4122 C CA . GLU A 1 540 ? -26.869 -33.226 43.669 1.00 51.44 540 GLU A CA 1
ATOM 4123 C C . GLU A 1 540 ? -25.477 -33.171 44.324 1.00 51.44 540 GLU A C 1
ATOM 4125 O O . GLU A 1 540 ? -24.913 -34.194 44.713 1.00 51.44 540 GLU A O 1
ATOM 4130 N N . GLY A 1 541 ? -24.918 -31.967 44.456 1.00 45.44 541 GLY A N 1
ATOM 4131 C CA . GLY A 1 541 ? -23.594 -31.762 45.045 1.00 45.44 541 GLY A CA 1
ATOM 4132 C C . GLY A 1 541 ? -23.167 -30.297 45.074 1.00 45.44 541 GLY A C 1
ATOM 4133 O O . GLY A 1 541 ? -22.076 -29.961 44.622 1.00 45.44 541 GLY A O 1
ATOM 4134 N N . ASP A 1 542 ? -24.040 -29.418 45.566 1.00 59.28 542 ASP A N 1
ATOM 4135 C CA . ASP A 1 542 ? -23.767 -27.988 45.715 1.00 59.28 542 ASP A CA 1
ATOM 4136 C C . ASP A 1 542 ? -22.888 -27.730 46.955 1.00 59.28 542 ASP A C 1
ATOM 4138 O O . ASP A 1 542 ? -23.371 -27.682 48.086 1.00 59.28 542 ASP A O 1
ATOM 4142 N N . ALA A 1 543 ? -21.573 -27.625 46.746 1.00 52.38 543 ALA A N 1
ATOM 4143 C CA . ALA A 1 543 ? -20.626 -27.032 47.694 1.00 52.38 543 ALA A CA 1
ATOM 4144 C C . ALA A 1 543 ? -19.306 -26.696 46.978 1.00 52.38 543 ALA A C 1
ATOM 4146 O O . ALA A 1 543 ? -18.332 -27.443 47.062 1.00 52.38 543 ALA A O 1
ATOM 4147 N N . GLY A 1 544 ? -19.250 -25.567 46.263 1.00 60.31 544 GLY A N 1
ATOM 4148 C CA . GLY A 1 544 ? -17.960 -25.096 45.742 1.00 60.31 544 GLY A CA 1
ATOM 4149 C C . GLY A 1 544 ? -17.960 -23.995 44.689 1.00 60.31 544 GLY A C 1
ATOM 4150 O O . GLY A 1 544 ? -16.875 -23.597 44.275 1.00 60.31 544 GLY A O 1
ATOM 4151 N N . TRP A 1 545 ? -19.109 -23.485 44.239 1.00 57.41 545 TRP A N 1
ATOM 4152 C CA . TRP A 1 545 ? -19.104 -22.427 43.227 1.00 57.41 545 TRP A CA 1
ATOM 4153 C C . TRP A 1 545 ? -18.598 -21.107 43.797 1.00 57.41 545 TRP A C 1
ATOM 4155 O O . TRP A 1 545 ? -19.209 -20.493 44.674 1.00 57.41 545 TRP A O 1
ATOM 4165 N N . SER A 1 546 ? -17.455 -20.660 43.284 1.00 77.69 546 SER A N 1
ATOM 4166 C CA . SER A 1 546 ? -16.916 -19.357 43.628 1.00 77.69 546 SER A CA 1
ATOM 4167 C C . SER A 1 546 ? -17.732 -18.252 42.952 1.00 77.69 546 SER A C 1
ATOM 4169 O O . SER A 1 546 ? -18.379 -18.448 41.922 1.00 77.69 546 SER A O 1
ATOM 4171 N N . VAL A 1 547 ? -17.663 -17.032 43.492 1.00 66.50 547 VAL A N 1
ATOM 4172 C CA . VAL A 1 547 ? -18.262 -15.841 42.857 1.00 66.50 547 VAL A CA 1
ATOM 4173 C C . VAL A 1 547 ? -17.747 -15.658 41.422 1.00 66.50 547 VAL A C 1
ATOM 4175 O O . VAL A 1 547 ? -18.494 -15.211 40.556 1.00 66.50 547 VAL A O 1
ATOM 4178 N N . LYS A 1 548 ? -16.497 -16.056 41.143 1.00 60.88 548 LYS A N 1
ATOM 4179 C CA . LYS A 1 548 ? -15.946 -16.070 39.783 1.00 60.88 548 LYS A CA 1
ATOM 4180 C C . LYS A 1 548 ? -16.686 -17.052 38.880 1.00 60.88 548 LYS A C 1
ATOM 4182 O O . LYS A 1 548 ? -17.039 -16.663 37.773 1.00 60.88 548 LYS A O 1
ATOM 4187 N N . ASP A 1 549 ? -16.968 -18.260 39.357 1.00 63.09 549 ASP A N 1
ATOM 4188 C CA . ASP A 1 549 ? -17.700 -19.273 38.585 1.00 63.09 549 ASP A CA 1
ATOM 4189 C C . ASP A 1 549 ? -19.134 -18.818 38.313 1.00 63.09 549 ASP A C 1
ATOM 4191 O O . ASP A 1 549 ? -19.633 -18.976 37.205 1.00 63.09 549 ASP A O 1
ATOM 4195 N N . SER A 1 550 ? -19.759 -18.132 39.273 1.00 63.06 550 SER A N 1
ATOM 4196 C CA . SER A 1 550 ? -21.092 -17.551 39.098 1.00 63.06 550 SER A CA 1
ATOM 4197 C C . SER A 1 550 ? -21.110 -16.400 38.080 1.00 63.06 550 SER A C 1
ATOM 4199 O O . SER A 1 550 ? -22.027 -16.313 37.268 1.00 63.06 550 SER A O 1
ATOM 4201 N N . ILE A 1 551 ? -20.079 -15.543 38.045 1.00 61.03 551 ILE A N 1
ATOM 4202 C CA . ILE A 1 551 ? -19.946 -14.480 37.029 1.00 61.03 551 ILE A CA 1
ATOM 4203 C C . ILE A 1 551 ? -19.675 -15.076 35.644 1.00 61.03 551 ILE A C 1
ATOM 4205 O O . ILE A 1 551 ? -20.298 -14.655 34.671 1.00 61.03 551 ILE A O 1
ATOM 4209 N N . VAL A 1 552 ? -18.771 -16.056 35.551 1.00 61.97 552 VAL A N 1
ATOM 4210 C CA . VAL A 1 552 ? -18.442 -16.741 34.292 1.00 61.97 552 VAL A CA 1
ATOM 4211 C C . VAL A 1 552 ? -19.665 -17.479 33.756 1.00 61.97 552 VAL A C 1
ATOM 4213 O O . VAL A 1 552 ? -19.974 -17.355 32.574 1.00 61.97 552 VAL A O 1
ATOM 4216 N N . GLU A 1 553 ? -20.410 -18.169 34.617 1.00 68.31 553 GLU A N 1
ATOM 4217 C CA . GLU A 1 553 ? -21.630 -18.870 34.233 1.00 68.31 553 GLU A CA 1
ATOM 4218 C C . GLU A 1 553 ? -22.760 -17.895 33.888 1.00 68.31 553 GLU A C 1
ATOM 4220 O O . GLU A 1 553 ? -23.502 -18.130 32.941 1.00 68.31 553 GLU A O 1
ATOM 4225 N N . ASN A 1 554 ? -22.874 -16.754 34.573 1.00 62.12 554 ASN A N 1
ATOM 4226 C CA . ASN A 1 554 ? -23.855 -15.732 34.211 1.00 62.12 554 ASN A CA 1
ATOM 4227 C C . ASN A 1 554 ? -23.516 -15.064 32.867 1.00 62.12 554 ASN A C 1
ATOM 4229 O O . ASN A 1 554 ? -24.412 -14.847 32.059 1.00 62.12 554 ASN A O 1
ATOM 4233 N N . MET A 1 555 ? -22.233 -14.824 32.575 1.00 54.03 555 MET A N 1
ATOM 4234 C CA . MET A 1 555 ? -21.773 -14.395 31.249 1.00 54.03 555 MET A CA 1
ATOM 4235 C C . MET A 1 555 ? -22.027 -15.459 30.178 1.00 54.03 555 MET A C 1
ATOM 4237 O O . MET A 1 555 ? -22.432 -15.127 29.066 1.00 54.03 555 MET A O 1
ATOM 4241 N N . ARG A 1 556 ? -21.801 -16.739 30.497 1.00 62.19 556 ARG A N 1
ATOM 4242 C CA . ARG A 1 556 ? -22.083 -17.861 29.596 1.00 62.19 556 ARG A CA 1
ATOM 4243 C C . ARG A 1 556 ? -23.578 -17.942 29.306 1.00 62.19 556 ARG A C 1
ATOM 4245 O O . ARG A 1 556 ? -23.956 -18.043 28.146 1.00 62.19 556 ARG A O 1
ATOM 4252 N N . ARG A 1 557 ? -24.426 -17.801 30.329 1.00 61.31 557 ARG A N 1
ATOM 4253 C CA . ARG A 1 557 ? -25.883 -17.706 30.185 1.00 61.31 557 ARG A CA 1
ATOM 4254 C C . ARG A 1 557 ? -26.309 -16.472 29.409 1.00 61.31 557 ARG A C 1
ATOM 4256 O O . ARG A 1 557 ? -27.236 -16.592 28.630 1.00 61.31 557 ARG A O 1
ATOM 4263 N N . GLU A 1 558 ? -25.675 -15.315 29.580 1.00 57.06 558 GLU A N 1
ATOM 4264 C CA . GLU A 1 558 ? -25.958 -14.137 28.750 1.00 57.06 558 GLU A CA 1
ATOM 4265 C C . GLU A 1 558 ? -25.566 -14.365 27.291 1.00 57.06 558 GLU A C 1
ATOM 4267 O O . GLU A 1 558 ? -26.342 -14.014 26.414 1.00 57.06 558 GLU A O 1
ATOM 4272 N N . MET A 1 559 ? -24.430 -15.012 27.009 1.00 49.59 559 MET A N 1
ATOM 4273 C CA . MET A 1 559 ? -24.060 -15.385 25.638 1.00 49.59 559 MET A CA 1
ATOM 4274 C C . MET A 1 559 ? -25.039 -16.399 25.045 1.00 49.59 559 MET A C 1
ATOM 4276 O O . MET A 1 559 ? -25.466 -16.221 23.915 1.00 49.59 559 MET A O 1
ATOM 4280 N N . VAL A 1 560 ? -25.451 -17.409 25.813 1.00 59.38 560 VAL A N 1
ATOM 4281 C CA . VAL A 1 560 ? -26.477 -18.370 25.385 1.00 59.38 560 VAL A CA 1
ATOM 4282 C C . VAL A 1 560 ? -27.830 -17.681 25.214 1.00 59.38 560 VAL A C 1
ATOM 4284 O O . VAL A 1 560 ? -28.536 -17.985 24.275 1.00 59.38 560 VAL A O 1
ATOM 4287 N N . ARG A 1 561 ? -28.202 -16.715 26.058 1.00 55.59 561 ARG A N 1
ATOM 4288 C CA . ARG A 1 561 ? -29.482 -15.991 25.964 1.00 55.59 561 ARG A CA 1
ATOM 4289 C C . ARG A 1 561 ? -29.488 -14.955 24.831 1.00 55.59 561 ARG A C 1
ATOM 4291 O O . ARG A 1 561 ? -30.552 -14.663 24.296 1.00 55.59 561 ARG A O 1
ATOM 4298 N N . ASP A 1 562 ? -28.324 -14.416 24.473 1.00 48.97 562 ASP A N 1
ATOM 4299 C CA . ASP A 1 562 ? -28.127 -13.565 23.294 1.00 48.97 562 ASP A CA 1
ATOM 4300 C C . ASP A 1 562 ? -28.174 -14.379 21.984 1.00 48.97 562 ASP A C 1
ATOM 4302 O O . ASP A 1 562 ? -28.474 -13.794 20.947 1.00 48.97 562 ASP A O 1
ATOM 4306 N N . VAL A 1 563 ? -27.915 -15.694 22.037 1.00 48.59 563 VAL A N 1
ATOM 4307 C CA . VAL A 1 563 ? -27.940 -16.627 20.890 1.00 48.59 563 VAL A CA 1
ATOM 4308 C C . VAL A 1 563 ? -29.278 -17.383 20.773 1.00 48.59 563 VAL A C 1
ATOM 4310 O O . VAL A 1 563 ? -29.832 -17.487 19.691 1.00 48.59 563 VAL A O 1
ATOM 4313 N N . ALA A 1 564 ? -29.860 -17.840 21.884 1.00 40.28 564 ALA A N 1
ATOM 4314 C CA . ALA A 1 564 ? -30.921 -18.855 21.911 1.00 40.28 564 ALA A CA 1
ATOM 4315 C C . ALA A 1 564 ? -32.357 -18.313 22.060 1.00 40.28 564 ALA A C 1
ATOM 4317 O O . ALA A 1 564 ? -33.249 -19.056 22.471 1.00 40.28 564 ALA A O 1
ATOM 4318 N N . LEU A 1 565 ? -32.621 -17.027 21.795 1.00 45.91 565 LEU A N 1
ATOM 4319 C CA . LEU A 1 565 ? -34.002 -16.527 21.729 1.00 45.91 565 LEU A CA 1
ATOM 4320 C C . LEU A 1 565 ? -34.444 -16.432 20.262 1.00 45.91 565 LEU A C 1
ATOM 4322 O O . LEU A 1 565 ? -33.997 -15.522 19.563 1.00 45.91 565 LEU A O 1
ATOM 4326 N N . PRO A 1 566 ? -35.331 -17.336 19.798 1.00 43.81 566 PRO A N 1
ATOM 4327 C CA . PRO A 1 566 ? -35.830 -17.328 18.433 1.00 43.81 566 PRO A CA 1
ATOM 4328 C C . PRO A 1 566 ? -36.494 -15.992 18.112 1.00 43.81 566 PRO A C 1
ATOM 4330 O O . PRO A 1 566 ? -37.318 -15.482 18.876 1.00 43.81 566 PRO A O 1
ATOM 4333 N N . TRP A 1 567 ? -36.145 -15.457 16.949 1.00 46.59 567 TRP A N 1
ATOM 4334 C CA . TRP A 1 567 ? -36.587 -14.191 16.371 1.00 46.59 567 TRP A CA 1
ATOM 4335 C C . TRP A 1 567 ? -38.073 -14.166 15.967 1.00 46.59 567 TRP A C 1
ATOM 4337 O O . TRP A 1 567 ? -38.414 -13.796 14.847 1.00 46.59 567 TRP A O 1
ATOM 4347 N N . GLN A 1 568 ? -38.998 -14.529 16.857 1.00 43.47 568 GLN A N 1
ATOM 4348 C CA . GLN A 1 568 ? -40.426 -14.276 16.639 1.00 43.47 568 GLN A CA 1
ATOM 4349 C C . GLN A 1 568 ? -40.793 -12.847 17.059 1.00 43.47 568 GLN A C 1
ATOM 4351 O O . GLN A 1 568 ? -41.629 -12.618 17.933 1.00 43.47 568 GLN A O 1
ATOM 4356 N N . GLU A 1 569 ? -40.197 -11.855 16.394 1.00 46.41 569 GLU A N 1
ATOM 4357 C CA . GLU A 1 569 ? -40.917 -10.600 16.189 1.00 46.41 569 GLU A CA 1
ATOM 4358 C C . GLU A 1 569 ? -42.041 -10.898 15.190 1.00 46.41 569 GLU A C 1
ATOM 4360 O O . GLU A 1 569 ? -41.811 -11.128 14.008 1.00 46.41 569 GLU A O 1
ATOM 4365 N N . SER A 1 570 ? -43.255 -11.012 15.730 1.00 44.94 570 SER A N 1
ATOM 4366 C CA . SER A 1 570 ? -44.558 -11.081 15.056 1.00 44.94 570 SER A CA 1
ATOM 4367 C C . SER A 1 570 ? -44.526 -10.815 13.540 1.00 44.94 570 SER A C 1
ATOM 4369 O O . SER A 1 570 ? -44.360 -9.686 13.086 1.00 44.94 570 SER A O 1
ATOM 4371 N N . ALA A 1 571 ? -44.740 -11.889 12.782 1.00 40.97 571 ALA A N 1
ATOM 4372 C CA . ALA A 1 571 ? -44.654 -12.041 11.331 1.00 40.97 571 ALA A CA 1
ATOM 4373 C C . ALA A 1 571 ? -45.596 -11.153 10.477 1.00 40.97 571 ALA A C 1
ATOM 4375 O O . ALA A 1 571 ? -46.426 -11.684 9.741 1.00 40.97 571 ALA A O 1
ATOM 4376 N N . LEU A 1 572 ? -45.501 -9.819 10.532 1.00 43.38 572 LEU A N 1
ATOM 4377 C CA . LEU A 1 572 ? -46.424 -8.945 9.781 1.00 43.38 572 LEU A CA 1
ATOM 4378 C C . LEU A 1 572 ? -45.807 -7.850 8.896 1.00 43.38 572 LEU A C 1
ATOM 4380 O O . LEU A 1 572 ? -46.552 -7.011 8.395 1.00 43.38 572 LEU A O 1
ATOM 4384 N N . SER A 1 573 ? -44.513 -7.881 8.573 1.00 49.91 573 SER A N 1
ATOM 4385 C CA . SER A 1 573 ? -44.001 -7.091 7.440 1.00 49.91 573 SER A CA 1
ATOM 4386 C C . SER A 1 573 ? -43.152 -7.939 6.494 1.00 49.91 573 SER A C 1
ATOM 4388 O O . SER A 1 573 ? -42.236 -8.641 6.896 1.00 49.91 573 SER A O 1
ATOM 4390 N N . SER A 1 574 ? -43.492 -7.887 5.207 1.00 48.00 574 SER A N 1
ATOM 4391 C CA . SER A 1 574 ? -42.868 -8.646 4.114 1.00 48.00 574 SER A CA 1
ATOM 4392 C C . SER A 1 574 ? -41.487 -8.106 3.686 1.00 48.00 574 SER A C 1
ATOM 4394 O O . SER A 1 574 ? -40.927 -8.609 2.718 1.00 48.00 574 SER A O 1
ATOM 4396 N N . ASP A 1 575 ? -40.935 -7.119 4.400 1.00 57.59 575 ASP A N 1
ATOM 4397 C CA . ASP A 1 575 ? -39.686 -6.405 4.068 1.00 57.59 575 ASP A CA 1
ATOM 4398 C C . ASP A 1 575 ? -38.577 -6.644 5.112 1.00 57.59 575 ASP A C 1
ATOM 4400 O O . ASP A 1 575 ? -37.796 -5.751 5.447 1.00 57.59 575 ASP A O 1
ATOM 4404 N N . VAL A 1 576 ? -38.500 -7.848 5.690 1.00 66.31 576 VAL A N 1
ATOM 4405 C CA . VAL A 1 576 ? -37.437 -8.161 6.658 1.00 66.31 576 VAL A CA 1
ATOM 4406 C C . VAL A 1 576 ? -36.118 -8.353 5.912 1.00 66.31 576 VAL A C 1
ATOM 4408 O O . VAL A 1 576 ? -35.840 -9.420 5.362 1.00 66.31 576 VAL A O 1
ATOM 4411 N N . VAL A 1 577 ? -35.295 -7.302 5.900 1.00 70.56 577 VAL A N 1
ATOM 4412 C CA . VAL A 1 577 ? -33.900 -7.356 5.451 1.00 70.56 577 VAL A CA 1
ATOM 4413 C C . VAL A 1 577 ? -33.187 -8.488 6.208 1.00 70.56 577 VAL A C 1
ATOM 4415 O O . VAL A 1 577 ? -33.243 -8.508 7.443 1.00 70.56 577 VAL A O 1
ATOM 4418 N N . PRO A 1 578 ? -32.514 -9.431 5.516 1.00 72.00 578 PRO A N 1
ATOM 4419 C CA . PRO A 1 578 ? -31.819 -10.532 6.173 1.00 72.00 578 PRO A CA 1
ATOM 4420 C C . PRO A 1 578 ? -30.851 -10.011 7.237 1.00 72.00 578 PRO A C 1
ATOM 4422 O O . PRO A 1 578 ? -30.118 -9.051 7.001 1.00 72.00 578 PRO A O 1
ATOM 4425 N N . VAL A 1 579 ? -30.791 -10.663 8.400 1.00 67.44 579 VAL A N 1
ATOM 4426 C CA . VAL A 1 579 ? -29.847 -10.291 9.474 1.00 67.44 579 VAL A CA 1
ATOM 4427 C C . VAL A 1 579 ? -28.397 -10.327 8.975 1.00 67.44 579 VAL A C 1
ATOM 4429 O O . VAL A 1 579 ? -27.589 -9.502 9.384 1.00 67.44 579 VAL A O 1
ATOM 4432 N N . SER A 1 580 ? -28.095 -11.224 8.033 1.00 66.88 580 SER A N 1
ATOM 4433 C CA . SER A 1 580 ? -26.789 -11.364 7.387 1.00 66.88 580 SER A CA 1
ATOM 4434 C C . SER A 1 580 ? -26.472 -10.290 6.343 1.00 66.88 580 SER A C 1
ATOM 4436 O O . SER A 1 580 ? -25.341 -10.244 5.858 1.00 66.88 580 SER A O 1
ATOM 4438 N N . ALA A 1 581 ? -27.445 -9.466 5.943 1.00 73.06 581 ALA A N 1
ATOM 4439 C CA . ALA A 1 581 ? -27.206 -8.406 4.974 1.00 73.06 581 ALA A CA 1
ATOM 4440 C C . ALA A 1 581 ? -26.344 -7.298 5.607 1.00 73.06 581 ALA A C 1
ATOM 4442 O O . ALA A 1 581 ? -26.560 -6.970 6.781 1.00 73.06 581 ALA A O 1
ATOM 4443 N N . PRO A 1 582 ? -25.418 -6.683 4.849 1.00 70.62 582 PRO A N 1
ATOM 4444 C CA . PRO A 1 582 ? -24.674 -5.511 5.302 1.00 70.62 582 PRO A CA 1
ATOM 4445 C C . PRO A 1 582 ? -25.608 -4.430 5.864 1.00 70.62 582 PRO A C 1
ATOM 4447 O O . PRO A 1 582 ? -26.748 -4.291 5.415 1.00 70.62 582 PRO A O 1
ATOM 4450 N N . VAL A 1 583 ? -25.145 -3.692 6.873 1.00 78.00 583 VAL A N 1
ATOM 4451 C CA . VAL A 1 583 ? -25.870 -2.530 7.409 1.00 78.00 583 VAL A CA 1
ATOM 4452 C C . VAL A 1 583 ? -25.662 -1.355 6.454 1.00 78.00 583 VAL A C 1
ATOM 4454 O O . VAL A 1 583 ? -24.513 -1.021 6.176 1.00 78.00 583 VAL A O 1
ATOM 4457 N N . SER A 1 584 ? -26.738 -0.745 5.954 1.00 80.56 584 SER A N 1
ATOM 4458 C CA . SER A 1 584 ? -26.646 0.396 5.033 1.00 80.56 584 SER A CA 1
ATOM 4459 C C . SER A 1 584 ? -26.378 1.716 5.765 1.00 80.56 584 SER A C 1
ATOM 4461 O O . SER A 1 584 ? -26.693 1.866 6.949 1.00 80.56 584 SER A O 1
ATOM 4463 N N . ASP A 1 585 ? -25.849 2.720 5.060 1.00 73.31 585 ASP A N 1
ATOM 4464 C CA . ASP A 1 585 ? -25.648 4.063 5.628 1.00 73.31 585 ASP A CA 1
ATOM 4465 C C . ASP A 1 585 ? -26.962 4.728 6.050 1.00 73.31 585 ASP A C 1
ATOM 4467 O O . ASP A 1 585 ? -26.996 5.489 7.015 1.00 73.31 585 ASP A O 1
ATOM 4471 N N . GLU A 1 586 ? -28.061 4.416 5.365 1.00 82.12 586 GLU A N 1
ATOM 4472 C CA . GLU A 1 586 ? -29.406 4.878 5.718 1.00 82.12 586 GLU A CA 1
ATOM 4473 C C . GLU A 1 586 ? -29.842 4.299 7.068 1.00 82.12 586 GLU A C 1
ATOM 4475 O O . GLU A 1 586 ? -30.370 5.019 7.918 1.00 82.12 586 GLU A O 1
ATOM 4480 N N . GLU A 1 587 ? -29.560 3.015 7.308 1.00 87.06 587 GLU A N 1
ATOM 4481 C CA . GLU A 1 587 ? -29.795 2.383 8.604 1.00 87.06 587 GLU A CA 1
ATOM 4482 C C . GLU A 1 587 ? -28.910 2.992 9.689 1.00 87.06 587 GLU A C 1
ATOM 4484 O O . GLU A 1 587 ? -29.407 3.283 10.779 1.00 87.06 587 GLU A O 1
ATOM 4489 N N . LEU A 1 588 ? -27.630 3.251 9.397 1.00 85.50 588 LEU A N 1
ATOM 4490 C CA . LEU A 1 588 ? -26.745 3.955 10.325 1.00 85.50 588 LEU A CA 1
ATOM 4491 C C . LEU A 1 588 ? -27.298 5.344 10.647 1.00 85.50 588 LEU A C 1
ATOM 4493 O O . LEU A 1 588 ? -27.416 5.679 11.825 1.00 85.50 588 LEU A O 1
ATOM 4497 N N . ALA A 1 589 ? -27.695 6.127 9.641 1.00 83.38 589 ALA A N 1
ATOM 4498 C CA . ALA A 1 589 ? -28.249 7.470 9.797 1.00 83.38 589 ALA A CA 1
ATOM 4499 C C . ALA A 1 589 ? -29.579 7.475 10.568 1.00 83.38 589 ALA A C 1
ATOM 4501 O O . ALA A 1 589 ? -29.836 8.407 11.331 1.00 83.38 589 ALA A O 1
ATOM 4502 N N . SER A 1 590 ? -30.378 6.408 10.456 1.00 88.75 590 SER A N 1
ATOM 4503 C CA . SER A 1 590 ? -31.682 6.276 11.121 1.00 88.75 590 SER A CA 1
ATOM 4504 C C . SER A 1 590 ? -31.630 6.240 12.656 1.00 88.75 590 SER A C 1
ATOM 4506 O O . SER A 1 590 ? -32.666 6.371 13.310 1.00 88.75 590 SER A O 1
ATOM 4508 N N . VAL A 1 591 ? -30.447 6.050 13.251 1.00 92.00 591 VAL A N 1
ATOM 4509 C CA . VAL A 1 591 ? -30.273 5.973 14.709 1.00 92.00 591 VAL A CA 1
ATOM 4510 C C . VAL A 1 591 ? -30.175 7.368 15.335 1.00 92.00 591 VAL A C 1
ATOM 4512 O O . VAL A 1 591 ? -29.157 8.042 15.249 1.00 92.00 591 VAL A O 1
ATOM 4515 N N . ALA A 1 592 ? -31.177 7.806 16.080 1.00 92.44 592 ALA A N 1
ATOM 4516 C CA . ALA A 1 592 ? -31.020 8.942 16.981 1.00 92.44 592 ALA A CA 1
ATOM 4517 C C . ALA A 1 592 ? -30.418 8.485 18.322 1.00 92.44 592 ALA A C 1
ATOM 4519 O O . ALA A 1 592 ? -30.752 7.415 18.841 1.00 92.44 592 ALA A O 1
ATOM 4520 N N . ILE A 1 593 ? -29.542 9.313 18.896 1.00 94.25 593 ILE A N 1
ATOM 4521 C CA . ILE A 1 593 ? -28.895 9.094 20.201 1.00 94.25 593 ILE A CA 1
ATOM 4522 C C . ILE A 1 593 ? -29.516 10.055 21.208 1.00 94.25 593 ILE A C 1
ATOM 4524 O O . ILE A 1 593 ? -29.677 11.238 20.904 1.00 94.25 593 ILE A O 1
ATOM 4528 N N . ASN A 1 594 ? -29.851 9.570 22.404 1.00 94.62 594 ASN A N 1
ATOM 4529 C CA . ASN A 1 594 ? -30.404 10.435 23.437 1.00 94.62 594 ASN A CA 1
ATOM 4530 C C . ASN A 1 594 ? -29.361 11.502 23.851 1.00 94.62 594 ASN A C 1
ATOM 4532 O O . ASN A 1 594 ? -28.250 11.138 24.256 1.00 94.62 594 ASN A O 1
ATOM 4536 N N . PRO A 1 595 ? -29.686 12.808 23.764 1.00 93.75 595 PRO A N 1
ATOM 4537 C CA . PRO A 1 595 ? -28.719 13.878 24.008 1.00 93.75 595 PRO A CA 1
ATOM 4538 C C . PRO A 1 595 ? -28.243 13.929 25.465 1.00 93.75 595 PRO A C 1
ATOM 4540 O O . PRO A 1 595 ? -27.085 14.270 25.711 1.00 93.75 595 PRO A O 1
ATOM 4543 N N . ASP A 1 596 ? -29.096 13.549 26.420 1.00 95.19 596 ASP A N 1
ATOM 4544 C CA . ASP A 1 596 ? -28.723 13.498 27.833 1.00 95.19 596 ASP A CA 1
ATOM 4545 C C . ASP A 1 596 ? -27.707 12.384 28.073 1.00 95.19 596 ASP A C 1
ATOM 4547 O O . ASP A 1 596 ? -26.689 12.605 28.725 1.00 95.19 596 ASP A O 1
ATOM 4551 N N . ASP A 1 597 ? -27.924 11.202 27.495 1.00 95.50 597 ASP A N 1
ATOM 4552 C CA . ASP A 1 597 ? -27.021 10.069 27.701 1.00 95.50 597 ASP A CA 1
ATOM 4553 C C . ASP A 1 597 ? -25.627 10.361 27.124 1.00 95.50 597 ASP A C 1
ATOM 4555 O O . ASP A 1 597 ? -24.623 10.098 27.785 1.00 95.50 597 ASP A O 1
ATOM 4559 N N . ARG A 1 598 ? -25.554 11.002 25.947 1.00 88.94 598 ARG A N 1
ATOM 4560 C CA . ARG A 1 598 ? -24.285 11.461 25.354 1.00 88.94 598 ARG A CA 1
ATOM 4561 C C . ARG A 1 598 ? -23.567 12.482 26.244 1.00 88.94 598 ARG A C 1
ATOM 4563 O O . ARG A 1 598 ? -22.340 12.481 26.305 1.00 88.94 598 ARG A O 1
ATOM 4570 N N . LYS A 1 599 ? -24.320 13.351 26.926 1.00 89.25 599 LYS A N 1
ATOM 4571 C CA . LYS A 1 599 ? -23.784 14.372 27.836 1.00 89.25 599 LYS A CA 1
ATOM 4572 C C . LYS A 1 599 ? -23.293 13.781 29.161 1.00 89.25 599 LYS A C 1
ATOM 4574 O O . LYS A 1 599 ? -22.255 14.208 29.658 1.00 89.25 599 LYS A O 1
ATOM 4579 N N . PHE A 1 600 ? -24.042 12.850 29.753 1.00 92.25 600 PHE A N 1
ATOM 4580 C CA . PHE A 1 600 ? -23.754 12.300 31.084 1.00 92.25 600 PHE A CA 1
ATOM 4581 C C . PHE A 1 600 ? -22.840 11.069 31.063 1.00 92.25 600 PHE A C 1
ATOM 4583 O O . PHE A 1 600 ? -22.165 10.810 32.058 1.00 92.25 600 PHE A O 1
ATOM 4590 N N . TYR A 1 601 ? -22.791 10.335 29.950 1.00 87.75 601 TYR A N 1
ATOM 4591 C CA . TYR A 1 601 ? -22.003 9.111 29.792 1.00 87.75 601 TYR A CA 1
ATOM 4592 C C . TYR A 1 601 ? -21.155 9.155 28.508 1.00 87.75 601 TYR A C 1
ATOM 4594 O O . TYR A 1 601 ? -21.343 8.310 27.633 1.00 87.75 601 TYR A O 1
ATOM 4602 N N . PRO A 1 602 ? -20.253 10.138 28.334 1.00 81.12 602 PRO A N 1
ATOM 4603 C CA . PRO A 1 602 ? -19.452 10.252 27.114 1.00 81.12 602 PRO A CA 1
ATOM 4604 C C . PRO A 1 602 ? -18.683 8.951 26.831 1.00 81.12 602 PRO A C 1
ATOM 4606 O O . PRO A 1 602 ? -18.181 8.312 27.752 1.00 81.12 602 PRO A O 1
ATOM 4609 N N . ASP A 1 603 ? -18.651 8.542 25.560 1.00 78.62 603 ASP A N 1
ATOM 4610 C CA . ASP A 1 603 ? -18.000 7.324 25.041 1.00 78.62 603 ASP A CA 1
ATOM 4611 C C . ASP A 1 603 ? -18.506 5.976 25.601 1.00 78.62 603 ASP A C 1
ATOM 4613 O O . ASP A 1 603 ? -18.062 4.903 25.187 1.00 78.62 603 ASP A O 1
ATOM 4617 N N . GLU A 1 604 ? -19.509 5.990 26.479 1.00 85.88 604 GLU A N 1
ATOM 4618 C CA . GLU A 1 604 ? -20.120 4.794 27.058 1.00 85.88 604 GLU A CA 1
ATOM 4619 C C . GLU A 1 604 ? -21.437 4.440 26.354 1.00 85.88 604 GLU A C 1
ATOM 4621 O O . GLU A 1 604 ? -22.475 4.262 26.994 1.00 85.88 604 GLU A O 1
ATOM 4626 N N . PHE A 1 605 ? -21.412 4.286 25.024 1.00 89.25 605 PHE A N 1
ATOM 4627 C CA . PHE A 1 605 ? -22.635 4.097 24.225 1.00 89.25 605 PHE A CA 1
ATOM 4628 C C . PHE A 1 605 ? -23.505 2.905 24.644 1.00 89.25 605 PHE A C 1
ATOM 4630 O O . PHE A 1 605 ? -24.716 2.896 24.432 1.00 89.25 605 PHE A O 1
ATOM 4637 N N . ARG A 1 606 ? -22.911 1.913 25.314 1.00 89.31 606 ARG A N 1
ATOM 4638 C CA . ARG A 1 606 ? -23.629 0.769 25.895 1.00 89.31 606 ARG A CA 1
ATOM 4639 C C . ARG A 1 606 ? -24.567 1.147 27.049 1.00 89.31 606 ARG A C 1
ATOM 4641 O O . ARG A 1 606 ? -25.383 0.323 27.452 1.00 89.31 606 ARG A O 1
ATOM 4648 N N . ARG A 1 607 ? -24.452 2.359 27.598 1.00 92.38 607 ARG A N 1
ATOM 4649 C CA . ARG A 1 607 ? -25.363 2.924 28.606 1.00 92.38 607 ARG A CA 1
ATOM 4650 C C . ARG A 1 607 ? -26.415 3.852 28.007 1.00 92.38 607 ARG A C 1
ATOM 4652 O O . ARG A 1 607 ? -27.321 4.265 28.724 1.00 92.38 607 ARG A O 1
ATOM 4659 N N . TRP A 1 608 ? -26.311 4.176 26.720 1.00 95.88 608 TRP A N 1
ATOM 4660 C CA . TRP A 1 608 ? -27.201 5.133 26.075 1.00 95.88 608 TRP A CA 1
ATOM 4661 C C . TRP A 1 608 ? -28.514 4.496 25.641 1.00 95.88 608 TRP A C 1
ATOM 4663 O O . TRP A 1 608 ? -28.658 3.271 25.530 1.00 95.88 608 TRP A O 1
ATOM 4673 N N . ARG A 1 609 ? -29.484 5.365 25.377 1.00 96.44 609 ARG A N 1
ATOM 4674 C CA . ARG A 1 609 ? -30.749 5.040 24.741 1.00 96.44 609 ARG A CA 1
ATOM 4675 C C . ARG A 1 609 ? -30.779 5.553 23.307 1.00 96.44 609 ARG A C 1
ATOM 4677 O O . ARG A 1 609 ? -30.253 6.621 22.990 1.00 96.44 609 ARG A O 1
ATOM 4684 N N . PHE A 1 610 ? -31.449 4.782 22.461 1.00 95.75 610 PHE A N 1
ATOM 4685 C CA . PHE A 1 610 ? -31.490 4.955 21.016 1.00 95.75 610 PHE A CA 1
ATOM 4686 C C . PHE A 1 610 ? -32.926 4.989 20.514 1.00 95.75 610 PHE A C 1
ATOM 4688 O O . PHE A 1 610 ? -33.819 4.388 21.115 1.00 95.75 610 PHE A O 1
ATOM 4695 N N . LYS A 1 611 ? -33.135 5.681 19.401 1.00 94.50 611 LYS A N 1
ATOM 4696 C CA . LYS A 1 611 ? -34.397 5.689 18.665 1.00 94.50 611 LYS A CA 1
ATOM 4697 C C . LYS A 1 611 ? -34.098 5.430 17.192 1.00 94.50 611 LYS A C 1
ATOM 4699 O O . LYS A 1 611 ? -33.128 5.973 16.682 1.00 94.50 611 LYS A O 1
ATOM 4704 N N . PHE A 1 612 ? -34.903 4.613 16.524 1.00 92.50 612 PHE A N 1
ATOM 4705 C CA . PHE A 1 612 ? -34.742 4.304 15.102 1.00 92.50 612 PHE A CA 1
ATOM 4706 C C . PHE A 1 612 ? -35.856 4.986 14.310 1.00 92.50 612 PHE A C 1
ATOM 4708 O O . PHE A 1 612 ? -36.998 4.997 14.764 1.00 92.50 612 PHE A O 1
ATOM 4715 N N . SER A 1 613 ? -35.559 5.532 13.128 1.00 85.75 613 SER A N 1
ATOM 4716 C CA . SER A 1 613 ? -36.562 6.241 12.312 1.00 85.75 613 SER A CA 1
ATOM 4717 C C . SER A 1 613 ? -37.765 5.379 11.902 1.00 85.75 613 SER A C 1
ATOM 4719 O O . SER A 1 613 ? -38.829 5.924 11.624 1.00 85.75 613 SER A O 1
ATOM 4721 N N . ALA A 1 614 ? -37.621 4.050 11.891 1.00 79.69 614 ALA A N 1
ATOM 4722 C CA . ALA A 1 614 ? -38.714 3.117 11.609 1.00 79.69 614 ALA A CA 1
ATOM 4723 C C . ALA A 1 614 ? -39.720 2.973 12.771 1.00 79.69 614 ALA A C 1
ATOM 4725 O O . ALA A 1 614 ? -40.838 2.502 12.562 1.00 79.69 614 ALA A O 1
ATOM 4726 N N . ASP A 1 615 ? -39.354 3.381 13.990 1.00 79.81 615 ASP A N 1
ATOM 4727 C CA . ASP A 1 615 ? -40.236 3.289 15.149 1.00 79.81 615 ASP A CA 1
ATOM 4728 C C . ASP A 1 615 ? -41.169 4.505 15.197 1.00 79.81 615 ASP A C 1
ATOM 4730 O O . ASP A 1 615 ? -40.764 5.619 15.534 1.00 79.81 615 ASP A O 1
ATOM 4734 N N . LEU A 1 616 ? -42.460 4.281 14.931 1.00 77.31 616 LEU A N 1
ATOM 4735 C CA . LEU A 1 616 ? -43.514 5.295 15.098 1.00 77.31 616 LEU A CA 1
ATOM 4736 C C . LEU A 1 616 ? -43.709 5.725 16.572 1.00 77.31 616 LEU A C 1
ATOM 4738 O O . LEU A 1 616 ? -44.443 6.672 16.851 1.00 77.31 616 LEU A O 1
ATOM 4742 N N . GLY A 1 617 ? -43.060 5.042 17.523 1.00 77.50 617 GLY A N 1
ATOM 4743 C CA . GLY A 1 617 ? -43.107 5.343 18.953 1.00 77.50 617 GLY A CA 1
ATOM 4744 C C . GLY A 1 617 ? -42.183 6.490 19.385 1.00 77.50 617 GLY A C 1
ATOM 4745 O O . GLY A 1 617 ? -41.138 6.762 18.792 1.00 77.50 617 GLY A O 1
ATOM 4746 N N . SER A 1 618 ? -42.549 7.171 20.472 1.00 71.00 618 SER A N 1
ATOM 4747 C CA . SER A 1 618 ? -41.724 8.202 21.121 1.00 71.00 618 SER A CA 1
ATOM 4748 C C . SER A 1 618 ? -40.592 7.646 21.991 1.00 71.00 618 SER A C 1
ATOM 4750 O O . SER A 1 618 ? -39.796 8.425 22.517 1.00 71.00 618 SER A O 1
ATOM 4752 N N . ASP A 1 619 ? -40.517 6.328 22.165 1.00 91.00 619 ASP A N 1
ATOM 4753 C CA . ASP A 1 619 ? -39.804 5.747 23.296 1.00 91.00 619 ASP A CA 1
ATOM 4754 C C . ASP A 1 619 ? -38.341 5.435 22.969 1.00 91.00 619 ASP A C 1
ATOM 4756 O O . ASP A 1 619 ? -38.004 4.686 22.053 1.00 91.00 619 ASP A O 1
ATOM 4760 N N . TRP A 1 620 ? -37.449 6.016 23.768 1.00 95.56 620 TRP A N 1
ATOM 4761 C CA . TRP A 1 620 ? -36.016 5.753 23.735 1.00 95.56 620 TRP A CA 1
ATOM 4762 C C . TRP A 1 620 ? -35.715 4.349 24.279 1.00 95.56 620 TRP A C 1
ATOM 4764 O O . TRP A 1 620 ? -35.980 4.059 25.448 1.00 95.56 620 TRP A O 1
ATOM 4774 N N . THR A 1 621 ? -35.098 3.489 23.469 1.00 95.31 621 THR A N 1
ATOM 4775 C CA . THR A 1 621 ? -34.760 2.114 23.860 1.00 95.31 621 THR A CA 1
ATOM 4776 C C . THR A 1 621 ? -33.312 2.034 24.352 1.00 95.31 621 THR A C 1
ATOM 4778 O O . THR A 1 621 ? -32.398 2.362 23.595 1.00 95.31 621 THR A O 1
ATOM 4781 N N . PRO A 1 622 ? -33.049 1.611 25.603 1.00 95.75 622 PRO A N 1
ATOM 4782 C CA . PRO A 1 622 ? -31.683 1.476 26.107 1.00 95.75 622 PRO A CA 1
ATOM 4783 C C . PRO A 1 622 ? -30.916 0.361 25.386 1.00 95.75 622 PRO A C 1
ATOM 4785 O O . PRO A 1 622 ? -31.501 -0.668 25.046 1.00 95.75 622 PRO A O 1
ATOM 4788 N N . PHE A 1 623 ? -29.598 0.528 25.225 1.00 93.50 623 PHE A N 1
ATOM 4789 C CA . PHE A 1 623 ? -28.728 -0.400 24.488 1.00 93.50 623 PHE A CA 1
ATOM 4790 C C . PHE A 1 623 ? -28.922 -1.875 24.861 1.00 93.50 623 PHE A C 1
ATOM 4792 O O . PHE A 1 623 ? -29.049 -2.723 23.988 1.00 93.50 623 PHE A O 1
ATOM 4799 N N . TYR A 1 624 ? -28.981 -2.193 26.158 1.00 89.69 624 TYR A N 1
ATOM 4800 C CA . TYR A 1 624 ? -29.101 -3.574 26.645 1.00 89.69 624 TYR A CA 1
ATOM 4801 C C . TYR A 1 624 ? -30.436 -4.248 26.275 1.00 89.69 624 TYR A C 1
ATOM 4803 O O . TYR A 1 624 ? -30.560 -5.467 26.383 1.00 89.69 624 TYR A O 1
ATOM 4811 N N . LYS A 1 625 ? -31.446 -3.466 25.864 1.00 92.62 625 LYS A N 1
ATOM 4812 C CA . LYS A 1 625 ? -32.709 -3.978 25.313 1.00 92.62 625 LYS A CA 1
ATOM 4813 C C . LYS A 1 625 ? -32.671 -4.119 23.795 1.00 92.62 625 LYS A C 1
ATOM 4815 O O . LYS A 1 625 ? -33.554 -4.771 23.248 1.00 92.62 625 LYS A O 1
ATOM 4820 N N . LEU A 1 626 ? -31.683 -3.534 23.118 1.00 89.81 626 LEU A N 1
ATOM 4821 C CA . LEU A 1 626 ? -31.511 -3.728 21.686 1.00 89.81 626 LEU A CA 1
ATOM 4822 C C . LEU A 1 626 ? -31.083 -5.167 21.419 1.00 89.81 626 LEU A C 1
ATOM 4824 O O . LEU A 1 626 ? -30.202 -5.718 22.082 1.00 89.81 626 LEU A O 1
ATOM 4828 N N . ARG A 1 627 ? -31.700 -5.765 20.409 1.00 84.75 627 ARG A N 1
ATOM 4829 C CA . ARG A 1 627 ? -31.409 -7.118 19.947 1.00 84.75 627 ARG A CA 1
ATOM 4830 C C . ARG A 1 627 ? -31.109 -7.090 18.457 1.00 84.75 627 ARG A C 1
ATOM 4832 O O . ARG A 1 627 ? -31.477 -6.140 17.759 1.00 84.75 627 ARG A O 1
ATOM 4839 N N . GLY A 1 628 ? -30.410 -8.118 17.989 1.00 84.94 628 GLY A N 1
ATOM 4840 C CA . GLY A 1 628 ? -30.316 -8.389 16.565 1.00 84.94 628 GLY A CA 1
ATOM 4841 C C . GLY A 1 628 ? -29.745 -7.255 15.714 1.00 84.94 628 GLY A C 1
ATOM 4842 O O . GLY A 1 628 ? -28.760 -6.614 16.085 1.00 84.94 628 GLY A O 1
ATOM 4843 N N . ARG A 1 629 ? -30.412 -6.979 14.584 1.00 86.00 629 ARG A N 1
ATOM 4844 C CA . ARG A 1 629 ? -30.008 -5.957 13.606 1.00 86.00 629 ARG A CA 1
ATOM 4845 C C . ARG A 1 629 ? -29.955 -4.555 14.218 1.00 86.00 629 ARG A C 1
ATOM 4847 O O . ARG A 1 629 ? -28.998 -3.838 13.974 1.00 86.00 629 ARG A O 1
ATOM 4854 N N . ARG A 1 630 ? -30.890 -4.183 15.103 1.00 89.38 630 ARG A N 1
ATOM 4855 C CA . ARG A 1 630 ? -30.877 -2.875 15.797 1.00 89.38 630 ARG A CA 1
ATOM 4856 C C . ARG A 1 630 ? -29.631 -2.687 16.660 1.00 89.38 630 ARG A C 1
ATOM 4858 O O . ARG A 1 630 ? -29.008 -1.627 16.634 1.00 89.38 630 ARG A O 1
ATOM 4865 N N . ARG A 1 631 ? -29.251 -3.724 17.416 1.00 88.19 631 ARG A N 1
ATOM 4866 C CA . ARG A 1 631 ? -28.014 -3.709 18.212 1.00 88.19 631 ARG A CA 1
ATOM 4867 C C . ARG A 1 631 ? -26.790 -3.629 17.303 1.00 88.19 631 ARG A C 1
ATOM 4869 O O . ARG A 1 631 ? -25.905 -2.825 17.578 1.00 88.19 631 ARG A O 1
ATOM 4876 N N . LEU A 1 632 ? -26.776 -4.397 16.210 1.00 83.44 632 LEU A N 1
ATOM 4877 C CA . LEU A 1 632 ? -25.705 -4.363 15.214 1.00 83.44 632 LEU A CA 1
ATOM 4878 C C . LEU A 1 632 ? -25.554 -2.974 14.582 1.00 83.44 632 LEU A C 1
ATOM 4880 O O . LEU A 1 632 ? -24.433 -2.492 14.511 1.00 83.44 632 LEU A O 1
ATOM 4884 N N . ILE A 1 633 ? -26.644 -2.304 14.196 1.00 87.44 633 ILE A N 1
ATOM 4885 C CA . ILE A 1 633 ? -26.618 -0.944 13.629 1.00 87.44 633 ILE A CA 1
ATOM 4886 C C . ILE A 1 633 ? -25.997 0.040 14.628 1.00 87.44 633 ILE A C 1
ATOM 4888 O O . ILE A 1 633 ? -25.101 0.802 14.271 1.00 87.44 633 ILE A O 1
ATOM 4892 N N . VAL A 1 634 ? -26.424 0.010 15.896 1.00 89.12 634 VAL A N 1
ATOM 4893 C CA . VAL A 1 634 ? -25.866 0.896 16.933 1.00 89.12 634 VAL A CA 1
ATOM 4894 C C . VAL A 1 634 ? -24.388 0.610 17.172 1.00 89.12 634 VAL A C 1
ATOM 4896 O O . VAL A 1 634 ? -23.592 1.539 17.276 1.00 89.12 634 VAL A O 1
ATOM 4899 N N . GLU A 1 635 ? -24.002 -0.664 17.227 1.00 85.69 635 GLU A N 1
ATOM 4900 C CA . GLU A 1 635 ? -22.596 -1.039 17.327 1.00 85.69 635 GLU A CA 1
ATOM 4901 C C . GLU A 1 635 ? -21.813 -0.638 16.071 1.00 85.69 635 GLU A C 1
ATOM 4903 O O . GLU A 1 635 ? -20.694 -0.180 16.199 1.00 85.69 635 GLU A O 1
ATOM 4908 N N . MET A 1 636 ? -22.351 -0.755 14.860 1.00 79.50 636 MET A N 1
ATOM 4909 C CA . MET A 1 636 ? -21.668 -0.299 13.643 1.00 79.50 636 MET A CA 1
ATOM 4910 C C . MET A 1 636 ? -21.483 1.219 13.624 1.00 79.50 636 MET A C 1
ATOM 4912 O O . MET A 1 636 ? -20.445 1.699 13.184 1.00 79.50 636 MET A O 1
ATOM 4916 N N . ARG A 1 637 ? -22.461 1.967 14.145 1.00 84.25 637 ARG A N 1
ATOM 4917 C CA . ARG A 1 637 ? -22.414 3.430 14.209 1.00 84.25 637 ARG A CA 1
ATOM 4918 C C . ARG A 1 637 ? -21.462 3.960 15.281 1.00 84.25 637 ARG A C 1
ATOM 4920 O O . ARG A 1 637 ? -20.889 5.028 15.095 1.00 84.25 637 ARG A O 1
ATOM 4927 N N . LEU A 1 638 ? -21.369 3.286 16.429 1.00 83.50 638 LEU A N 1
ATOM 4928 C CA . LEU A 1 638 ? -20.724 3.834 17.633 1.00 83.50 638 LEU A CA 1
ATOM 4929 C C . LEU A 1 638 ? -19.568 3.001 18.174 1.00 83.50 638 LEU A C 1
ATOM 4931 O O . LEU A 1 638 ? -18.842 3.477 19.046 1.00 83.50 638 LEU A O 1
ATOM 4935 N N . ALA A 1 639 ? -19.396 1.760 17.715 1.00 80.25 639 ALA A N 1
ATOM 4936 C CA . ALA A 1 639 ? -18.213 0.998 18.075 1.00 80.25 639 ALA A CA 1
ATOM 4937 C C . ALA A 1 639 ? -16.978 1.586 17.373 1.00 80.25 639 ALA A C 1
ATOM 4939 O O . ALA A 1 639 ? -17.096 2.311 16.386 1.00 80.25 639 ALA A O 1
ATOM 4940 N N . PRO A 1 640 ? -15.779 1.254 17.870 1.00 80.50 640 PRO A N 1
ATOM 4941 C CA . PRO A 1 640 ? -14.536 1.740 17.286 1.00 80.50 640 PRO A CA 1
ATOM 4942 C C . PRO A 1 640 ? -14.448 1.375 15.802 1.00 80.50 640 PRO A C 1
ATOM 4944 O O . PRO A 1 640 ? -14.861 0.277 15.426 1.00 80.50 640 PRO A O 1
ATOM 4947 N N . SER A 1 641 ? -13.860 2.237 14.970 1.00 84.44 641 SER A N 1
ATOM 4948 C CA . SER A 1 641 ? -13.811 2.055 13.507 1.00 84.44 641 SER A CA 1
ATOM 4949 C C . SER A 1 641 ? -13.196 0.714 13.076 1.00 84.44 641 SER A C 1
ATOM 4951 O O . SER A 1 641 ? -13.590 0.140 12.061 1.00 84.44 641 SER A O 1
ATOM 4953 N N . ILE A 1 642 ? -12.302 0.140 13.893 1.00 88.19 642 ILE A N 1
ATOM 4954 C CA . ILE A 1 642 ? -11.765 -1.214 13.686 1.00 88.19 642 ILE A CA 1
ATOM 4955 C C . ILE A 1 642 ? -12.858 -2.295 13.641 1.00 88.19 642 ILE A C 1
ATOM 4957 O O . ILE A 1 642 ? -12.740 -3.258 12.888 1.00 88.19 642 ILE A O 1
ATOM 4961 N N . CYS A 1 643 ? -13.940 -2.143 14.408 1.00 88.50 643 CYS A N 1
ATOM 4962 C CA . CYS A 1 643 ? -15.066 -3.072 14.393 1.00 88.50 643 CYS A CA 1
ATOM 4963 C C . CYS A 1 643 ? -15.768 -3.053 13.037 1.00 88.50 643 CYS A C 1
ATOM 4965 O O . CYS A 1 643 ? -16.073 -4.120 12.511 1.00 88.50 643 CYS A O 1
ATOM 4967 N N . ALA A 1 644 ? -15.991 -1.868 12.462 1.00 86.31 644 ALA A N 1
ATOM 4968 C CA . ALA A 1 644 ? -16.591 -1.735 11.139 1.00 86.31 644 ALA A CA 1
ATOM 4969 C C . ALA A 1 644 ? -15.697 -2.368 10.059 1.00 86.31 644 ALA A C 1
ATOM 4971 O O . ALA A 1 644 ? -16.191 -3.115 9.219 1.00 86.31 644 ALA A O 1
ATOM 4972 N N . LEU A 1 645 ? -14.377 -2.170 10.141 1.00 89.81 645 LEU A N 1
ATOM 4973 C CA . LEU A 1 645 ? -13.415 -2.782 9.216 1.00 89.81 645 LEU A CA 1
ATOM 4974 C C . LEU A 1 645 ? -13.392 -4.308 9.286 1.00 89.81 645 LEU A C 1
ATOM 4976 O O . LEU A 1 645 ? -13.449 -4.977 8.259 1.00 89.81 645 LEU A O 1
ATOM 4980 N N . VAL A 1 646 ? -13.336 -4.878 10.491 1.00 92.50 646 VAL A N 1
ATOM 4981 C CA . VAL A 1 646 ? -13.377 -6.338 10.670 1.00 92.50 646 VAL A CA 1
ATOM 4982 C C . VAL A 1 646 ? -14.718 -6.896 10.183 1.00 92.50 646 VAL A C 1
ATOM 4984 O O . VAL A 1 646 ? -14.762 -7.958 9.559 1.00 92.50 646 VAL A O 1
ATOM 4987 N N . ARG A 1 647 ? -15.814 -6.161 10.397 1.00 88.75 647 ARG A N 1
ATOM 4988 C CA . ARG A 1 647 ? -17.147 -6.557 9.931 1.00 88.75 647 ARG A CA 1
ATOM 4989 C C . ARG A 1 647 ? -17.350 -6.426 8.425 1.00 88.75 647 ARG A C 1
ATOM 4991 O O . ARG A 1 647 ? -18.187 -7.148 7.898 1.00 88.75 647 ARG A O 1
ATOM 4998 N N . ALA A 1 648 ? -16.550 -5.624 7.721 1.00 86.88 648 ALA A N 1
ATOM 4999 C CA . ALA A 1 648 ? -16.550 -5.619 6.256 1.00 86.88 648 ALA A CA 1
ATOM 5000 C C . ALA A 1 648 ? -16.250 -7.016 5.681 1.00 86.88 648 ALA A C 1
ATOM 5002 O O . ALA A 1 648 ? -16.797 -7.399 4.651 1.00 86.88 648 ALA A O 1
ATOM 5003 N N . ARG A 1 649 ? -15.433 -7.815 6.385 1.00 90.69 649 ARG A N 1
ATOM 5004 C CA . ARG A 1 649 ? -15.204 -9.227 6.051 1.00 90.69 649 ARG A CA 1
ATOM 5005 C C . ARG A 1 649 ? -16.138 -10.185 6.787 1.00 90.69 649 ARG A C 1
ATOM 5007 O O . ARG A 1 649 ? -16.607 -11.149 6.185 1.00 90.69 649 ARG A O 1
ATOM 5014 N N . TRP A 1 650 ? -16.372 -9.966 8.080 1.00 91.06 650 TRP A N 1
ATOM 5015 C CA . TRP A 1 650 ? -17.212 -10.835 8.909 1.00 91.06 650 TRP A CA 1
ATOM 5016 C C . TRP A 1 650 ? -18.392 -10.046 9.494 1.00 91.06 650 TRP A C 1
ATOM 5018 O O . TRP A 1 650 ? -18.322 -9.631 10.653 1.00 91.06 650 TRP A O 1
ATOM 5028 N N . PRO A 1 651 ? -19.488 -9.845 8.738 1.00 86.00 651 PRO A N 1
ATOM 5029 C CA . PRO A 1 651 ? -20.569 -8.924 9.117 1.00 86.00 651 PRO A CA 1
ATOM 5030 C C . PRO A 1 651 ? -21.158 -9.173 10.508 1.00 86.00 651 PRO A C 1
ATOM 5032 O O . PRO A 1 651 ? -21.462 -8.236 11.242 1.00 86.00 651 PRO A O 1
ATOM 5035 N N . MET A 1 652 ? -21.241 -10.446 10.902 1.00 84.62 652 MET A N 1
ATOM 5036 C CA . MET A 1 652 ? -21.812 -10.887 12.178 1.00 84.62 652 MET A CA 1
ATOM 5037 C C . MET A 1 652 ? -20.774 -11.047 13.299 1.00 84.62 652 MET A C 1
ATOM 5039 O O . MET A 1 652 ? -21.081 -11.585 14.363 1.00 84.62 652 MET A O 1
ATOM 5043 N N . ALA A 1 653 ? -19.528 -10.624 13.082 1.00 89.69 653 ALA A N 1
ATOM 5044 C CA . ALA A 1 653 ? -18.485 -10.763 14.083 1.00 89.69 653 ALA A CA 1
ATOM 5045 C C . ALA A 1 653 ? -18.694 -9.817 15.271 1.00 89.69 653 ALA A C 1
ATOM 5047 O O . ALA A 1 653 ? -18.954 -8.615 15.132 1.00 89.69 653 ALA A O 1
ATOM 5048 N N . THR A 1 654 ? -18.476 -10.359 16.468 1.00 87.25 654 THR A N 1
ATOM 5049 C CA . THR A 1 654 ? -18.339 -9.574 17.694 1.00 87.25 654 THR A CA 1
ATOM 5050 C C . THR A 1 654 ? -16.870 -9.491 18.086 1.00 87.25 654 THR A C 1
ATOM 5052 O O . THR A 1 654 ? -16.206 -10.516 18.237 1.00 87.25 654 THR A O 1
ATOM 5055 N N . LEU A 1 655 ? -16.371 -8.271 18.291 1.00 89.56 655 LEU A N 1
ATOM 5056 C CA . LEU A 1 655 ? -15.007 -8.024 18.752 1.00 89.56 655 LEU A CA 1
ATOM 5057 C C . LEU A 1 655 ? -14.993 -7.837 20.273 1.00 89.56 655 LEU A C 1
ATOM 5059 O O . LEU A 1 655 ? -15.807 -7.091 20.826 1.00 89.56 655 LEU A O 1
ATOM 5063 N N . ARG A 1 656 ? -14.082 -8.532 20.957 1.00 87.81 656 ARG A N 1
ATOM 5064 C CA . ARG A 1 656 ? -13.907 -8.495 22.418 1.00 87.81 656 ARG A CA 1
ATOM 5065 C C . ARG A 1 656 ? -12.425 -8.577 22.787 1.00 87.81 656 ARG A C 1
ATOM 5067 O O . ARG A 1 656 ? -11.578 -8.756 21.918 1.00 87.81 656 ARG A O 1
ATOM 5074 N N . ASP A 1 657 ? -12.136 -8.465 24.081 1.00 86.19 657 ASP A N 1
ATOM 5075 C CA . ASP A 1 657 ? -10.812 -8.717 24.665 1.00 86.19 657 ASP A CA 1
ATOM 5076 C C . ASP A 1 657 ? -9.684 -7.925 23.981 1.00 86.19 657 ASP A C 1
ATOM 5078 O O . ASP A 1 657 ? -8.675 -8.492 23.562 1.00 86.19 657 ASP A O 1
ATOM 5082 N N . PHE A 1 658 ? -9.889 -6.612 23.825 1.00 88.81 658 PHE A N 1
ATOM 5083 C CA . PHE A 1 658 ? -8.872 -5.728 23.262 1.00 88.81 658 PHE A CA 1
ATOM 5084 C C . PHE A 1 658 ? -7.634 -5.684 24.162 1.00 88.81 658 PHE A C 1
ATOM 5086 O O . PHE A 1 658 ? -7.748 -5.491 25.374 1.00 88.81 658 PHE A O 1
ATOM 5093 N N . GLU A 1 659 ? -6.462 -5.835 23.555 1.00 89.31 659 GLU A N 1
ATOM 5094 C CA . GLU A 1 659 ? -5.161 -5.741 24.211 1.00 89.31 659 GLU A CA 1
ATOM 5095 C C . GLU A 1 659 ? -4.374 -4.547 23.656 1.00 89.31 659 GLU A C 1
ATOM 5097 O O . GLU A 1 659 ? -4.267 -4.429 22.435 1.00 89.31 659 GLU A O 1
ATOM 5102 N N . PRO A 1 660 ? -3.790 -3.686 24.511 1.00 86.88 660 PRO A N 1
ATOM 5103 C CA . PRO A 1 660 ? -3.953 -3.655 25.966 1.00 86.88 660 PRO A CA 1
ATOM 5104 C C . PRO A 1 660 ? -5.392 -3.300 26.379 1.00 86.88 660 PRO A C 1
ATOM 5106 O O . PRO A 1 660 ? -6.108 -2.604 25.659 1.00 86.88 660 PRO A O 1
ATOM 5109 N N . SER A 1 661 ? -5.811 -3.762 27.559 1.00 78.31 661 SER A N 1
ATOM 5110 C CA . SER A 1 661 ? -7.166 -3.557 28.082 1.00 78.31 661 SER A CA 1
ATOM 5111 C C . SER A 1 661 ? -7.559 -2.076 28.074 1.00 78.31 661 SER A C 1
ATOM 5113 O O . SER A 1 661 ? -6.882 -1.246 28.676 1.00 78.31 661 SER A O 1
ATOM 5115 N N . GLY A 1 662 ? -8.668 -1.744 27.409 1.00 67.25 662 GLY A N 1
ATOM 5116 C CA . GLY A 1 662 ? -9.175 -0.369 27.304 1.00 67.25 662 GLY A CA 1
ATOM 5117 C C . GLY A 1 662 ? -8.527 0.483 26.205 1.00 67.25 662 GLY A C 1
ATOM 5118 O O . GLY A 1 662 ? -9.004 1.584 25.947 1.00 67.25 662 GLY A O 1
ATOM 5119 N N . GLY A 1 663 ? -7.491 -0.017 25.524 1.00 70.81 663 GLY A N 1
ATOM 5120 C CA . GLY A 1 663 ? -6.936 0.607 24.325 1.00 70.81 663 GLY A CA 1
ATOM 5121 C C . GLY A 1 663 ? -7.726 0.193 23.088 1.00 70.81 663 GLY A C 1
ATOM 5122 O O . GLY A 1 663 ? -7.703 -0.972 22.697 1.00 70.81 663 GLY A O 1
ATOM 5123 N N . GLN A 1 664 ? -8.426 1.134 22.457 1.00 74.88 664 GLN A N 1
ATOM 5124 C CA . GLN A 1 664 ? -9.058 0.879 21.165 1.00 74.88 664 GLN A CA 1
ATOM 5125 C C . GLN A 1 664 ? -8.020 1.041 20.041 1.00 74.88 664 GLN A C 1
ATOM 5127 O O . GLN A 1 664 ? -7.269 2.020 20.052 1.00 74.88 664 GLN A O 1
ATOM 5132 N N . PRO A 1 665 ? -7.951 0.101 19.081 1.00 81.31 665 PRO A N 1
ATOM 5133 C CA . PRO A 1 665 ? -7.120 0.248 17.892 1.00 81.31 665 PRO A CA 1
ATOM 5134 C C . PRO A 1 665 ? -7.461 1.537 17.131 1.00 81.31 665 PRO A C 1
ATOM 5136 O O . PRO A 1 665 ? -8.625 1.772 16.811 1.00 81.31 665 PRO A O 1
ATOM 5139 N N . LEU A 1 666 ? -6.446 2.353 16.841 1.00 80.06 666 LEU A N 1
ATOM 5140 C CA . LEU A 1 666 ? -6.582 3.535 15.987 1.00 80.06 666 LEU A CA 1
ATOM 5141 C C . LEU A 1 666 ? -6.448 3.115 14.527 1.00 80.06 666 LEU A C 1
ATOM 5143 O O . LEU A 1 666 ? -5.415 2.543 14.167 1.00 80.06 666 LEU A O 1
ATOM 5147 N N . VAL A 1 667 ? -7.472 3.407 13.720 1.00 76.31 667 VAL A N 1
ATOM 5148 C CA . VAL A 1 667 ? -7.518 3.061 12.294 1.00 76.31 667 VAL A CA 1
ATOM 5149 C C . VAL A 1 667 ? -7.827 4.263 11.432 1.00 76.31 667 VAL A C 1
ATOM 5151 O O . VAL A 1 667 ? -8.727 5.062 11.780 1.00 76.31 667 VAL A O 1
#

Sequence (667 aa):
MRGPRAAPDSNASVDVSDDDAEPGFEPGPVPVFRLERSVLTSSGSASGGSGKRKTPDEEKKPAFNLDSDSDAEDYVDESLPDLSLYLYSGDSYAAPSSELWGTYPREKEEGEDSDDSDDDDDDEALTIPQSWLRSGFKLSECGHGLVAGSPTDEEFAASKRSNSAMFRDGPLKKARGIFPYNCKGVSAVLSLVTALLYSGASVQSDAVSCDGTRRPFDELTCQERHREFDARLVDALSSLVHVAAANNARHVARKLDEYDRILRRKKRRGGMSAEEEVECDSRRRELERRARLCQVCWWPLDDSDAPMYPSSQDPKDIRFLTSLTNIDDLKSYVKANLRSFKEPGGCALLLETVLHAHGQAALTDMFASGSSADGGARQSSVLLRYGCDAALKRLEGLHSGAERTSGLEEESDCATPQLMSLLLTGQIHGSYRGWNADMFGIGILRVDKTSSPQPAVENRLLRPLRPVWLGLGETGHSVLMLDRSGLLGDANGIDAAGRMFRLAHWSVWNGSRTGMKVVLSADDNNEERASDAMVISDGEGDAGWSVKDSIVENMRREMVRDVALPWQESALSSDVVPVSAPVSDEELASVAINPDDRKFYPDEFRRWRFKFSADLGSDWTPFYKLRGRRRLIVEMRLAPSICALVRARWPMATLRDFEPSGGQPLV

Radius of gyration: 31.92 Å; chains: 1; bounding box: 86×82×120 Å

Foldseek 3Di:
DDDDDDDDDDDDDDDDDPPPDPPPPDQPPDPPPPPDPDPDDDDDDDDDDDDDDDDDDDDDDDDDDPPPPPPPPPPDDPCPDDPVCLPPVDPPDDALLCLEQVQDDDPPPPDDDPDDDDDDPPVPQRFDDQLLLFAFQAAFLQLQFGARDFDDPVVVVVCVVVDDPCCVPNPCVPFTQFPPSHALVSQVLRQQLRLLLQLCWFDDDLAIASPDPDDGLLPDHSVRSVVCVLVSSLRSLLNLLLLLLQLLLVVLVVSLVVLVVVVVVCVVVVNADPVNVVVSVVVSVVSVVSSFKFKAWAADADPVRHRPRCNPDDSSPGDIDIDIDGSVCSSVVCSSCVVVRRGRNVSVRSLSRSSRSNPPVNLVVLLVVQQPPPVDDRPRSHQFHPCRVVLSVVVVCVVVVPDDPDDPPDPRRRGAQQNVCCSQRVGGHNFQPDDASQSSQEAEFEQDQDQDQDQRHDPRSLGGPAQKYWYQDSRHIKIKHWNPVFDDDDPVCPQAAQDKTKIWIARNRRRDIKMKIKGHHHDLVCVVVVVPPDPPDDDDDPDDQDPVNVVVVVVVVVVCVLRPDDPPPPPDDPPPDDLPRAQHNLQLVQKDWDPVCCVPPPLPQQQTWIDGNPDPDPDTHHQVRDHGSRNLSSCCNRPDRVVSRVCSSRVRMDMDDMPPPPDDDDD

Organism: Thalassiosira oceanica (NCBI:txid159749)

Secondary structure (DSSP, 8-state):
---PPPPPP----------------PPPPPPS---------------------------------------------S-PPPTTHHHHS-TTSPPHHHHHHTTSPP------------------PPPPPHHHHT---EEPTTSSSEEPPPPPHHHHHHHHHHS-HHHHTSTTTT-TT-TTSS-HHHHHHHHHHHHHHHHT-EEETTEEES--SSPPTTTS-HHHHHHHHHHHHHHHHHHHHHHHHHHHHHHHHHHHHHHHHHHHHHHHTT---HHHHHHHHHHHHHHHHHTTEEEEEEPPB-TTS-B--GGGS-TTT---EEEEEEGGGHHHHHHHTHHHHHSTTHHHHHHHHHHHHH-HHHHHHHHHHHHHHT--S-----SB---HHHHHHHHHHHHHT------------SB-HHHHHHHHHSS--SSSSS---GGGT-EEEE---S--SS-SS-HHHHS-SSSEEEEE-SS-EEEEEE-GGG--S-GGGTTSTT-EEEEEEEETTTTEEEEEEEEPPP-GGGHHHHTTS-------------HHHHHHHHHHHHHHHHHSS---S-S--S----TTSPPPHHHHHTEEE-HHHHHHSTT-GGG-EEEETT--S-PPEEGGG--HHHHHHHHHHHS-HHHHHHHHH-TTPEEEEEESTT-PPP-

pLDDT: mean 76.77, std 19.93, range [29.61, 98.75]